Protein AF-A0AAT9HPC4-F1 (afdb_monomer)

Mean predicted aligned error: 16.25 Å

Foldseek 3Di:
DPDDDDDDPDDPDPCVPPDFDPPVVLLVQFPDKDALVRLQVLVVVLVPNDDLQLSFFGMKGEHQQKIKTWGAGSDPPPPCLQVDLHDPSRVVVLVSRNVRNVSVVPPDDPDPPASLDWDWDDWPDWDFGRPRRAIKMKMKGWPDDDPQKTWTKIWIAHPSRHTGTITHGTMIGGPVVVVVPPDVVVVVVVDDDDAFDDDPDPPPPDPLDQFEEEEQDDPPCPLVVVCVVSVVSVYQYAYEYEDDDWDADPVRNYIYHHQLDLVSVLVNLCVVCVVVDAAGQEYEQPLQANDDAVVVQDDPVSLVVCVSSLANSVVSVLVNCVPRHFQHAYEYEHEQCDDNDPPRRHRVSNVNVVVVLVCSCPPNPVSRHDYYYYHYNPPPDDDDDDPDPDDDDDDD

Solvent-accessible surface area (backbone atoms only — not comparable to full-atom values): 22501 Å² total; per-residue (Å²): 98,94,80,86,86,85,88,76,92,70,78,91,65,89,59,81,79,59,68,66,59,59,63,67,60,54,53,71,63,30,77,44,76,36,47,26,72,60,45,51,53,55,38,36,76,43,63,49,77,70,52,73,81,54,52,16,46,55,34,38,31,28,22,96,51,27,21,42,26,39,37,38,68,62,56,90,66,58,94,67,33,73,74,31,54,58,32,66,48,60,55,48,33,45,56,54,35,59,56,49,38,58,71,71,61,70,82,78,68,79,81,72,92,66,75,77,42,59,43,84,75,48,65,70,45,79,50,66,53,80,53,20,63,63,52,29,33,30,42,17,40,55,76,43,79,56,97,61,33,39,31,29,36,34,42,33,21,37,77,87,25,48,64,39,30,36,38,35,57,33,29,27,33,26,55,68,60,60,64,72,48,75,40,70,72,56,55,55,50,54,61,80,77,94,76,74,74,94,69,81,82,78,82,63,77,78,69,90,68,65,53,30,37,38,30,35,26,32,88,85,44,65,42,57,54,52,37,52,58,35,42,76,60,72,16,57,48,34,38,35,32,75,39,95,50,72,46,74,44,97,85,63,44,39,33,28,28,36,68,52,38,53,68,46,49,54,49,49,54,50,57,69,36,69,85,70,49,76,62,40,52,31,36,36,40,28,44,32,58,62,60,72,60,58,89,81,52,88,45,77,64,55,53,57,73,42,37,31,53,21,33,47,27,56,55,42,47,61,71,46,34,70,84,62,28,65,73,15,25,46,29,43,38,34,47,16,41,61,58,70,54,98,85,49,71,59,30,66,67,35,39,51,40,56,59,51,48,53,46,36,46,71,72,74,34,63,72,28,52,53,47,83,44,70,39,71,73,76,74,85,61,99,64,80,84,72,82,76,72,83,75,81,86,76,83,132

Secondary structure (DSSP, 8-state):
-----------S-TTTTPPPP-HHHHHHH-SEEEEHHHHHHHHHHTT----GGG--EEEEEEETTEEEEEE--SS---TTGGGSSB-HHHHHHHHHHHHGGGGGTTTT----SS---EEEEE-SEEEE---BT--EEEEEEEEEEETTEEEEEEEEEETTS-EEEEEEEEEEEEHHHHHH---HHHHHHH-------------PPPPS----EEEE--SSSHHHHHHHHHHHTT--EEEEEE-SS-EE-TTSSEEEE-TT-HHHHHHHHHHHHTT-PPPPSEEEE-GGGGPPPGGG--SHHHHHHHHIIIIIHHHHHHHHHHHHSTT-EEEEEEES-S--STT----GGGHHHHHHHHHIIIII-GGGEEEEEEE-TTTTS-------PPPP----

Organism: NCBI:txid3074435

Nearest PDB structures (foldseek):
  3kg6-assembly3_A  TM=8.470E-01  e=3.868E-10  Lyngbya majuscula
  3kg6-assembly4_B  TM=8.441E-01  e=8.951E-10  Lyngbya majuscula
  8qk4-assembly1_A  TM=8.472E-01  e=1.837E-09  Bacillus subtilis subsp. subtilis str. 168
  5tz7-assembly1_B  TM=8.097E-01  e=6.248E-10  Moorena producens 3L
  3kg9-assembly2_A  TM=8.141E-01  e=1.535E-09  Lyngbya majuscula

Radius of gyration: 29.98 Å; Cα contacts (8 Å, |Δi|>4): 679; chains: 1; bounding box: 63×54×85 Å

InterPro domains:
  IPR036291 NAD(P)-binding domain superfamily [SSF51735] (186-385)
  IPR042104 Polyketide synthase, dehydratase domain superfamily [G3DSA:3.10.129.110] (1-180)
  IPR049551 Polyketide synthase, dehydratase domain, C-terminal [PF14765] (22-176)
  IPR049900 Polyketide synthase, dehydratase domain [PS52019] (1-181)
  IPR055123 Polyketide synthase extender module SpnB-like, Rossmann fold domain [PF22953] (259-381)

Structure (mmCIF, N/CA/C/O backbone):
data_AF-A0AAT9HPC4-F1
#
_entry.id   AF-A0AAT9HPC4-F1
#
loop_
_atom_site.group_PDB
_atom_site.id
_atom_site.type_symbol
_atom_site.label_atom_id
_atom_site.label_alt_id
_atom_site.label_comp_id
_atom_site.label_asym_id
_atom_site.label_entity_id
_atom_site.label_seq_id
_atom_site.pdbx_PDB_ins_code
_atom_site.Cartn_x
_atom_site.Cartn_y
_atom_site.Cartn_z
_atom_site.occupancy
_atom_site.B_iso_or_equiv
_atom_site.auth_seq_id
_atom_site.auth_comp_id
_atom_site.auth_asym_id
_atom_site.auth_atom_id
_atom_site.pdbx_PDB_model_num
ATOM 1 N N . MET A 1 1 ? -0.088 -6.046 12.057 1.00 48.03 1 MET A N 1
ATOM 2 C CA . MET A 1 1 ? -1.234 -5.264 11.541 1.00 48.03 1 MET A CA 1
ATOM 3 C C . MET A 1 1 ? -1.942 -4.635 12.740 1.00 48.03 1 MET A C 1
ATOM 5 O O . MET A 1 1 ? -2.018 -5.292 13.766 1.00 48.03 1 MET A O 1
ATOM 9 N N . HIS A 1 2 ? -2.330 -3.353 12.668 1.00 63.38 2 HIS A N 1
ATOM 10 C CA . HIS A 1 2 ? -2.862 -2.600 13.824 1.00 63.38 2 HIS A CA 1
ATOM 11 C C . HIS A 1 2 ? -4.397 -2.661 13.954 1.00 63.38 2 HIS A C 1
ATOM 13 O O . HIS A 1 2 ? -4.913 -2.443 15.042 1.00 63.38 2 HIS A O 1
ATOM 19 N N . ALA A 1 3 ? -5.119 -2.963 12.866 1.00 73.12 3 ALA A N 1
ATOM 20 C CA . ALA A 1 3 ? -6.564 -3.210 12.835 1.00 73.12 3 ALA A CA 1
ATOM 21 C C . ALA A 1 3 ? -6.956 -3.924 11.521 1.00 73.12 3 ALA A C 1
ATOM 23 O O . ALA A 1 3 ? -6.289 -3.740 10.499 1.00 73.12 3 ALA A O 1
ATOM 24 N N . ARG A 1 4 ? -8.052 -4.699 11.525 1.00 82.38 4 ARG A N 1
ATOM 25 C CA . ARG A 1 4 ? -8.676 -5.315 10.334 1.00 82.38 4 ARG A CA 1
ATOM 26 C C . ARG A 1 4 ? -10.192 -5.155 10.401 1.00 82.38 4 ARG A C 1
ATOM 28 O O . ARG A 1 4 ? -10.778 -5.274 11.469 1.00 82.38 4 ARG A O 1
ATOM 35 N N . GLY A 1 5 ? -10.824 -4.952 9.250 1.00 85.06 5 GLY A N 1
ATOM 36 C CA . GLY A 1 5 ? -12.277 -4.891 9.123 1.00 85.06 5 GLY A CA 1
ATOM 37 C C . GLY A 1 5 ? -12.714 -4.909 7.661 1.00 85.06 5 GLY A C 1
ATOM 38 O O . GLY A 1 5 ? -11.883 -5.009 6.758 1.00 85.06 5 GLY A O 1
ATOM 39 N N . ALA A 1 6 ? -14.020 -4.811 7.432 1.00 85.38 6 ALA A N 1
ATOM 40 C CA . ALA A 1 6 ? -14.598 -4.600 6.112 1.00 85.38 6 ALA A CA 1
ATOM 41 C C . ALA A 1 6 ? -15.278 -3.230 6.087 1.00 85.38 6 ALA A C 1
ATOM 43 O O . ALA A 1 6 ? -16.057 -2.914 6.981 1.00 85.38 6 ALA A O 1
ATOM 44 N N . ALA A 1 7 ? -15.003 -2.432 5.057 1.00 84.75 7 ALA A N 1
ATOM 45 C CA . ALA A 1 7 ? -15.697 -1.173 4.824 1.00 84.75 7 ALA A CA 1
ATOM 46 C C . ALA A 1 7 ? -16.702 -1.353 3.684 1.00 84.75 7 ALA A C 1
ATOM 48 O O . ALA A 1 7 ? -16.373 -1.911 2.635 1.00 84.75 7 ALA A O 1
ATOM 49 N N . ARG A 1 8 ? -17.932 -0.875 3.880 1.00 80.44 8 ARG A N 1
ATOM 50 C CA . ARG A 1 8 ? -18.963 -0.822 2.839 1.00 80.44 8 ARG A CA 1
ATOM 51 C C . ARG A 1 8 ? -19.380 0.629 2.661 1.00 80.44 8 ARG A C 1
ATOM 53 O O . ARG A 1 8 ? -19.797 1.265 3.621 1.00 80.44 8 ARG A O 1
ATOM 60 N N . ALA A 1 9 ? -19.297 1.144 1.438 1.00 71.81 9 ALA A N 1
ATOM 61 C CA . ALA A 1 9 ? -19.898 2.430 1.107 1.00 71.81 9 ALA A CA 1
ATOM 62 C C . ALA A 1 9 ? -21.425 2.246 1.050 1.00 71.81 9 ALA A C 1
ATOM 64 O O . ALA A 1 9 ? -21.977 1.880 0.013 1.00 71.81 9 ALA A O 1
ATOM 65 N N . ALA A 1 10 ? -22.103 2.396 2.188 1.00 58.69 10 ALA A N 1
ATOM 66 C CA . ALA A 1 10 ? -23.554 2.286 2.255 1.00 58.69 10 ALA A CA 1
ATOM 67 C C . ALA A 1 10 ? -24.230 3.480 1.554 1.00 58.69 10 ALA A C 1
ATOM 69 O O . ALA A 1 10 ? -23.756 4.616 1.612 1.00 58.69 10 ALA A O 1
ATOM 70 N N . GLN A 1 11 ? -25.372 3.236 0.905 1.00 53.62 11 GLN A N 1
ATOM 71 C CA . GLN A 1 11 ? -26.274 4.311 0.491 1.00 53.62 11 GLN A CA 1
ATOM 72 C C . GLN A 1 11 ? -26.881 4.957 1.746 1.00 53.62 11 GLN A C 1
ATOM 74 O O . GLN A 1 11 ? -27.360 4.246 2.633 1.00 53.62 11 GLN A O 1
ATOM 79 N N . ARG A 1 12 ? -26.854 6.298 1.816 1.00 52.50 12 ARG A N 1
ATOM 80 C CA . ARG A 1 12 ? -27.423 7.104 2.914 1.00 52.50 12 ARG A CA 1
ATOM 81 C C . ARG A 1 12 ? -28.813 6.579 3.306 1.00 52.50 12 ARG A C 1
ATOM 83 O O . ARG A 1 12 ? -29.709 6.584 2.463 1.00 52.50 12 ARG A O 1
ATOM 90 N N . GLY A 1 13 ? -29.008 6.164 4.565 1.00 53.62 13 GLY A N 1
ATOM 91 C CA . GLY A 1 13 ? -30.354 5.886 5.087 1.00 53.62 13 GLY A CA 1
ATOM 92 C C . GLY A 1 13 ? -30.551 4.750 6.100 1.00 53.62 13 GLY A C 1
ATOM 93 O O . GLY A 1 13 ? -31.696 4.560 6.506 1.00 53.62 13 GLY A O 1
ATOM 94 N N . HIS A 1 14 ? -29.520 4.016 6.542 1.00 54.31 14 HIS A N 1
ATOM 95 C CA . HIS A 1 14 ? -29.702 2.921 7.522 1.00 54.31 14 HIS A CA 1
ATOM 96 C C . HIS A 1 14 ? -30.036 3.400 8.954 1.00 54.31 14 HIS A C 1
ATOM 98 O O . HIS A 1 14 ? -30.609 2.651 9.741 1.00 54.31 14 HIS A O 1
ATOM 104 N N . HIS A 1 15 ? -29.802 4.677 9.267 1.00 58.12 15 HIS A N 1
ATOM 105 C CA . HIS A 1 15 ? -30.063 5.308 10.571 1.00 58.12 15 HIS A CA 1
ATOM 106 C C . HIS A 1 15 ? -31.438 6.005 10.676 1.00 58.12 15 HIS A C 1
ATOM 108 O O . HIS A 1 15 ? -31.742 6.597 11.709 1.00 58.12 15 HIS A O 1
ATOM 114 N N . ARG A 1 16 ? -32.318 5.914 9.659 1.00 55.75 16 ARG A N 1
ATOM 115 C CA . ARG A 1 16 ? -33.665 6.545 9.657 1.00 55.75 16 ARG A CA 1
ATOM 116 C C . ARG A 1 16 ? -34.624 6.067 10.766 1.00 55.75 16 ARG A C 1
ATOM 118 O O . ARG A 1 16 ? -35.730 6.590 10.860 1.00 55.75 16 ARG A O 1
ATOM 125 N N . GLY A 1 17 ? -34.221 5.091 11.579 1.00 62.31 17 GLY A N 1
ATOM 126 C CA . GLY A 1 17 ? -34.976 4.595 12.734 1.00 62.31 17 GLY A CA 1
ATOM 127 C C . GLY A 1 17 ? -34.340 4.882 14.097 1.00 62.31 17 GLY A C 1
ATOM 128 O O . GLY A 1 17 ? -34.880 4.413 15.096 1.00 62.31 17 GLY A O 1
ATOM 129 N N . LEU A 1 18 ? -33.208 5.597 14.168 1.00 73.19 18 LEU A N 1
ATOM 130 C CA . LEU A 1 18 ? -32.626 5.979 15.458 1.00 73.19 18 LEU A CA 1
ATOM 131 C C . LEU A 1 18 ? -33.463 7.100 16.097 1.00 73.19 18 LEU A C 1
ATOM 133 O O . LEU A 1 18 ? -33.817 8.059 15.403 1.00 73.19 18 LEU A O 1
ATOM 137 N N . PRO A 1 19 ? -33.809 6.991 17.393 1.00 79.06 19 PRO A N 1
ATOM 138 C CA . PRO A 1 19 ? -34.553 8.035 18.080 1.00 79.06 19 PRO A CA 1
ATOM 139 C C . PRO A 1 19 ? -33.711 9.310 18.191 1.00 79.06 19 PRO A C 1
ATOM 141 O O . PRO A 1 19 ? -32.484 9.263 18.243 1.00 79.06 19 PRO A O 1
ATOM 144 N N . GLN A 1 20 ? -34.383 10.459 18.240 1.00 87.75 20 GLN A N 1
ATOM 145 C CA . GLN A 1 20 ? -33.736 11.712 18.615 1.00 87.75 20 GLN A CA 1
ATOM 146 C C . GLN A 1 20 ? -33.278 11.623 20.076 1.00 87.75 20 GLN A C 1
ATOM 148 O O . GLN A 1 20 ? -33.990 11.071 20.918 1.00 87.75 20 GLN A O 1
ATOM 153 N N . LEU A 1 21 ? -32.104 12.176 20.375 1.00 89.50 21 LEU A N 1
ATOM 154 C CA . LEU A 1 21 ? -31.571 12.171 21.731 1.00 89.50 21 LEU A CA 1
ATOM 155 C C . LEU A 1 21 ? -32.391 13.090 22.649 1.00 89.50 21 LEU A C 1
ATOM 157 O O . LEU A 1 21 ? -32.438 14.302 22.438 1.00 89.50 21 LEU A O 1
ATOM 161 N N . ASP A 1 22 ? -32.973 12.527 23.708 1.00 91.06 22 ASP A N 1
ATOM 162 C CA . ASP A 1 22 ? -33.532 13.289 24.830 1.00 91.06 22 ASP A CA 1
ATOM 163 C C . ASP A 1 22 ? -32.443 13.510 25.890 1.00 91.06 22 ASP A C 1
ATOM 165 O O . ASP A 1 22 ? -32.302 12.755 26.857 1.00 91.06 22 ASP A O 1
ATOM 169 N N . VAL A 1 23 ? -31.642 14.556 25.670 1.00 90.00 23 VAL A N 1
ATOM 170 C CA . VAL A 1 23 ? -30.535 14.952 26.555 1.00 90.00 23 VAL A CA 1
ATOM 171 C C . VAL A 1 23 ? -31.019 15.139 27.994 1.00 90.00 23 VAL A C 1
ATOM 173 O O . VAL A 1 23 ? -30.356 14.702 28.934 1.00 90.00 23 VAL A O 1
ATOM 176 N N . ASP A 1 24 ? -32.184 15.756 28.188 1.00 91.12 24 ASP A N 1
ATOM 177 C CA . ASP A 1 24 ? -32.688 16.066 29.523 1.00 91.12 24 ASP A CA 1
ATOM 178 C C . ASP A 1 24 ? -33.128 14.807 30.274 1.00 91.12 24 ASP A C 1
ATOM 180 O O . ASP A 1 24 ? -32.956 14.727 31.492 1.00 91.12 24 ASP A O 1
ATOM 184 N N . SER A 1 25 ? -33.666 13.806 29.571 1.00 88.88 25 SER A N 1
ATOM 185 C CA . SER A 1 25 ? -33.982 12.508 30.169 1.00 88.88 25 SER A CA 1
ATOM 186 C C . SER A 1 25 ? -32.736 11.803 30.692 1.00 88.88 25 SER A C 1
ATOM 188 O O . SER A 1 25 ? -32.716 11.406 31.858 1.00 88.88 25 SER A O 1
ATOM 190 N N . VAL A 1 26 ? -31.678 11.711 29.882 1.00 87.50 26 VAL A N 1
ATOM 191 C CA . VAL A 1 26 ? -30.432 11.044 30.301 1.00 87.50 26 VAL A CA 1
ATOM 192 C C . VAL A 1 26 ? -29.751 11.820 31.433 1.00 87.50 26 VAL A C 1
ATOM 194 O O . VAL A 1 26 ? -29.312 11.233 32.421 1.00 87.50 26 VAL A O 1
ATOM 197 N N . ARG A 1 27 ? -29.753 13.160 31.375 1.00 92.75 27 ARG A N 1
ATOM 198 C CA . ARG A 1 27 ? -29.250 14.009 32.468 1.00 92.75 27 ARG A CA 1
ATOM 199 C C . ARG A 1 27 ? -29.974 13.758 33.790 1.00 92.75 27 ARG A C 1
ATOM 201 O O . ARG A 1 27 ? -29.314 13.655 34.820 1.00 92.75 27 ARG A O 1
ATOM 208 N N . ARG A 1 28 ? -31.306 13.623 33.779 1.00 90.62 28 ARG A N 1
ATOM 209 C CA . ARG A 1 28 ? -32.094 13.311 34.989 1.00 90.62 28 ARG A CA 1
ATOM 210 C C . ARG A 1 28 ? -31.793 11.923 35.561 1.00 90.62 28 ARG A C 1
ATOM 212 O O . ARG A 1 28 ? -31.912 11.752 36.769 1.00 90.62 28 ARG A O 1
ATOM 219 N N . GLY A 1 29 ? -31.437 10.956 34.713 1.00 86.44 29 GLY A N 1
ATOM 220 C CA . GLY A 1 29 ? -31.044 9.603 35.126 1.00 86.44 29 GLY A CA 1
ATOM 221 C C . GLY A 1 29 ? -29.596 9.489 35.617 1.00 86.44 29 GLY A C 1
ATOM 222 O O . GLY A 1 29 ? -29.240 8.507 36.266 1.00 86.44 29 GLY A O 1
ATOM 223 N N . SER A 1 30 ? -28.758 10.491 35.336 1.00 92.06 30 SER A N 1
ATOM 224 C CA . SER A 1 30 ? -27.347 10.470 35.714 1.00 92.06 30 SER A CA 1
ATOM 225 C C . SER A 1 30 ? -27.136 10.637 37.220 1.00 92.06 30 SER A C 1
ATOM 227 O O . SER A 1 30 ? -27.804 11.415 37.896 1.00 92.06 30 SER A O 1
ATOM 229 N N . THR A 1 31 ? -26.175 9.889 37.751 1.00 93.56 31 THR A N 1
ATOM 230 C CA . THR A 1 31 ? -25.770 9.933 39.162 1.00 93.56 31 THR A CA 1
ATOM 231 C C . THR A 1 31 ? -24.660 10.954 39.395 1.00 93.56 31 THR A C 1
ATOM 233 O O . THR A 1 31 ? -24.565 11.544 40.469 1.00 93.56 31 THR A O 1
ATOM 236 N N . ARG A 1 32 ? -23.811 11.175 38.389 1.00 94.25 32 ARG A N 1
ATOM 237 C CA . ARG A 1 32 ? -22.651 12.059 38.479 1.00 94.25 32 ARG A CA 1
ATOM 238 C C . ARG A 1 32 ? -22.546 12.915 37.225 1.00 94.25 32 ARG A C 1
ATOM 240 O O . ARG A 1 32 ? -22.741 12.423 36.122 1.00 94.25 32 ARG A O 1
ATOM 247 N N . HIS A 1 33 ? -22.199 14.184 37.401 1.00 96.69 33 HIS A N 1
ATOM 248 C CA . HIS A 1 33 ? -21.890 15.106 36.313 1.00 96.69 33 HIS A CA 1
ATOM 249 C C . HIS A 1 33 ? -20.469 15.640 36.499 1.00 96.69 33 HIS A C 1
ATOM 251 O O . HIS A 1 33 ? -20.117 16.061 37.603 1.00 96.69 33 HIS A O 1
ATOM 257 N N . LEU A 1 34 ? -19.662 15.606 35.440 1.00 97.12 34 LEU A N 1
ATOM 258 C CA . LEU A 1 34 ? -18.279 16.075 35.432 1.00 97.12 34 LEU A CA 1
ATOM 259 C C . LEU A 1 34 ? -18.047 17.023 34.257 1.00 97.12 34 LEU A C 1
ATOM 261 O O . LEU A 1 34 ? -18.480 16.763 33.136 1.00 97.12 34 LEU A O 1
ATOM 265 N N . THR A 1 35 ? -17.295 18.092 34.509 1.00 97.81 35 THR A N 1
ATOM 266 C CA . THR A 1 35 ? -16.687 18.893 33.438 1.00 97.81 35 THR A CA 1
ATOM 267 C C . THR A 1 35 ? -15.555 18.103 32.780 1.00 97.81 35 THR A C 1
ATOM 269 O O . THR A 1 35 ? -14.977 17.220 33.414 1.00 97.81 35 THR A O 1
ATOM 272 N N . GLY A 1 36 ? -15.160 18.458 31.557 1.00 95.56 36 GLY A N 1
ATOM 273 C CA . GLY A 1 36 ? -14.048 17.819 30.846 1.00 95.56 36 GLY A CA 1
ATOM 274 C C . GLY A 1 36 ? -12.771 17.732 31.683 1.00 95.56 36 GLY A C 1
ATOM 275 O O . GLY A 1 36 ? -12.214 16.651 31.852 1.00 95.56 36 GLY A O 1
ATOM 276 N N . ALA A 1 37 ? -12.363 18.839 32.314 1.00 95.31 37 ALA A N 1
ATOM 277 C CA . ALA A 1 37 ? -11.181 18.873 33.181 1.00 95.31 37 ALA A CA 1
ATOM 278 C C . ALA A 1 37 ? -11.255 17.850 34.331 1.00 95.31 37 ALA A C 1
ATOM 280 O O . ALA A 1 37 ? -10.325 17.070 34.524 1.00 95.31 37 ALA A O 1
ATOM 281 N N . THR A 1 38 ? -12.380 17.804 35.052 1.00 96.62 38 THR A N 1
ATOM 282 C CA . THR A 1 38 ? -12.564 16.858 36.170 1.00 96.62 38 THR A CA 1
ATOM 283 C C . THR A 1 38 ? -12.747 15.413 35.700 1.00 96.62 38 THR A C 1
ATOM 285 O O . THR A 1 38 ? -12.329 14.484 36.389 1.00 96.62 38 THR A O 1
ATOM 288 N N . CYS A 1 39 ? -13.321 15.204 34.512 1.00 96.12 39 CYS A N 1
ATOM 289 C CA . CYS A 1 39 ? -13.419 13.894 33.878 1.00 96.12 39 CYS A CA 1
ATOM 290 C C . CYS A 1 39 ? -12.029 13.344 33.536 1.00 96.12 39 CYS A C 1
ATOM 292 O O . CYS A 1 39 ? -11.714 12.214 33.900 1.00 96.12 39 CYS A O 1
ATOM 294 N N . TYR A 1 40 ? -11.180 14.139 32.879 1.00 94.38 40 TYR A N 1
ATOM 295 C CA . TYR A 1 40 ? -9.830 13.712 32.501 1.00 94.38 40 TYR A CA 1
ATOM 296 C C . TYR A 1 40 ? -8.899 13.543 33.701 1.00 94.38 40 TYR A C 1
ATOM 298 O O . TYR A 1 40 ? -8.075 12.633 33.689 1.00 94.38 40 TYR A O 1
ATOM 306 N N . GLU A 1 41 ? -9.058 14.341 34.759 1.00 93.75 41 GLU A N 1
ATOM 307 C CA . GLU A 1 41 ? -8.366 14.114 36.032 1.00 93.75 41 GLU A CA 1
ATOM 308 C C . GLU A 1 41 ? -8.761 12.761 36.651 1.00 93.75 41 GLU A C 1
ATOM 310 O O . GLU A 1 41 ? -7.896 11.972 37.034 1.00 93.75 41 GLU A O 1
ATOM 315 N N . ALA A 1 42 ? -10.059 12.445 36.678 1.00 91.00 42 ALA A N 1
ATOM 316 C CA . ALA A 1 42 ? -10.551 11.174 37.205 1.00 91.00 42 ALA A CA 1
ATOM 317 C C . ALA A 1 42 ? -10.126 9.968 36.343 1.00 91.00 42 ALA A C 1
ATOM 319 O O . ALA A 1 42 ? -9.757 8.926 36.879 1.00 91.00 42 ALA A O 1
ATOM 320 N N . LEU A 1 43 ? -10.120 10.111 35.014 1.00 89.06 43 LEU A N 1
ATOM 321 C CA . LEU A 1 43 ? -9.610 9.094 34.087 1.00 89.06 43 LEU A CA 1
ATOM 322 C C . LEU A 1 43 ? -8.093 8.892 34.237 1.00 89.06 43 LEU A C 1
ATOM 324 O O . LEU A 1 43 ? -7.627 7.753 34.221 1.00 89.06 43 LEU A O 1
ATOM 328 N N . ALA A 1 44 ? -7.322 9.960 34.454 1.00 86.81 44 ALA A N 1
ATOM 329 C CA . ALA A 1 44 ? -5.885 9.868 34.707 1.00 86.81 44 ALA A CA 1
ATOM 330 C C . ALA A 1 44 ? -5.571 9.125 36.016 1.00 86.81 44 ALA A C 1
ATOM 332 O O . ALA A 1 44 ? -4.592 8.384 36.070 1.00 86.81 44 ALA A O 1
ATOM 333 N N . ALA A 1 45 ? -6.418 9.258 37.044 1.00 85.44 45 ALA A N 1
ATOM 334 C CA . ALA A 1 45 ? -6.301 8.480 38.280 1.00 85.44 45 ALA A CA 1
ATOM 335 C C . ALA A 1 45 ? -6.525 6.967 38.070 1.00 85.44 45 ALA A C 1
ATOM 337 O O . ALA A 1 45 ? -6.041 6.164 38.864 1.00 85.44 45 ALA A O 1
ATOM 338 N N . LEU A 1 46 ? -7.207 6.580 36.985 1.00 80.19 46 LEU A N 1
ATOM 339 C CA . LEU A 1 46 ? -7.356 5.194 36.522 1.00 80.19 46 LEU A CA 1
ATOM 340 C C . LEU A 1 46 ? -6.272 4.773 35.506 1.00 80.19 46 LEU A C 1
ATOM 342 O O . LEU A 1 46 ? -6.393 3.722 34.885 1.00 80.19 46 LEU A O 1
ATOM 346 N N . GLY A 1 47 ? -5.238 5.594 35.292 1.00 82.88 47 GLY A N 1
ATOM 347 C CA . GLY A 1 47 ? -4.134 5.315 34.365 1.00 82.88 47 GLY A CA 1
ATOM 348 C C . GLY A 1 47 ? -4.352 5.784 32.920 1.00 82.88 47 GLY A C 1
ATOM 349 O O . GLY A 1 47 ? -3.454 5.636 32.089 1.00 82.88 47 GLY A O 1
ATOM 350 N N . TYR A 1 48 ? -5.497 6.394 32.594 1.00 82.88 48 TYR A N 1
ATOM 351 C CA . TYR A 1 48 ? -5.750 6.935 31.255 1.00 82.88 48 TYR A CA 1
ATOM 352 C C . TYR A 1 48 ? -5.183 8.355 31.104 1.00 82.88 48 TYR A C 1
ATOM 354 O O . TYR A 1 48 ? -5.864 9.360 31.319 1.00 82.88 48 TYR A O 1
ATOM 362 N N . HIS A 1 49 ? -3.916 8.449 30.706 1.00 85.69 49 HIS A N 1
ATOM 363 C CA . HIS A 1 49 ? -3.220 9.723 30.507 1.00 85.69 49 HIS A CA 1
ATOM 364 C C . HIS A 1 49 ? -3.438 10.297 29.095 1.00 85.69 49 HIS A C 1
ATOM 366 O O . HIS A 1 49 ? -2.550 10.250 28.244 1.00 85.69 49 HIS A O 1
ATOM 372 N N . TYR A 1 50 ? -4.620 10.864 28.839 1.00 84.06 50 TYR A N 1
ATOM 373 C CA . TYR A 1 50 ? -4.908 11.546 27.571 1.00 84.06 50 TYR A CA 1
ATOM 374 C C . TYR A 1 50 ? -4.198 12.904 27.487 1.00 84.06 50 TYR A C 1
ATOM 376 O O . TYR A 1 50 ? -4.379 13.769 28.346 1.00 84.06 50 TYR A O 1
ATOM 384 N N . GLY A 1 51 ? -3.409 13.112 26.428 1.00 85.94 51 GLY A N 1
ATOM 385 C CA . GLY A 1 51 ? -2.797 14.412 26.134 1.00 85.94 51 GLY A CA 1
ATOM 386 C C . GLY A 1 51 ? -3.821 15.447 25.636 1.00 85.94 51 GLY A C 1
ATOM 387 O O . GLY A 1 51 ? -4.897 15.055 25.188 1.00 85.94 51 GLY A O 1
ATOM 388 N N . PRO A 1 52 ? -3.494 16.756 25.625 1.00 85.25 52 PRO A N 1
ATOM 389 C CA . PRO A 1 52 ? -4.452 17.828 25.310 1.00 85.25 52 PRO A CA 1
ATOM 390 C C . PRO A 1 52 ? -5.186 17.669 23.969 1.00 85.25 52 PRO A C 1
ATOM 392 O O . PRO A 1 52 ? -6.355 18.016 23.854 1.00 85.25 52 PRO A O 1
ATOM 395 N N . ALA A 1 53 ? -4.525 17.091 22.961 1.00 84.94 53 ALA A N 1
ATOM 396 C CA . ALA A 1 53 ? -5.118 16.837 21.647 1.00 84.94 53 ALA A CA 1
ATOM 397 C C . ALA A 1 53 ? -6.206 15.744 21.646 1.00 84.94 53 ALA A C 1
ATOM 399 O O . ALA A 1 53 ? -6.954 15.652 20.681 1.00 84.94 53 ALA A O 1
ATOM 400 N N . PHE A 1 54 ? -6.297 14.930 22.702 1.00 86.50 54 PHE A N 1
ATOM 401 C CA . PHE A 1 54 ? -7.257 13.829 22.859 1.00 86.50 54 PHE A CA 1
ATOM 402 C C . PHE A 1 54 ? -8.304 14.110 23.946 1.00 86.50 54 PHE A C 1
ATOM 404 O O . PHE A 1 54 ? -9.080 13.223 24.297 1.00 86.50 54 PHE A O 1
ATOM 411 N N . GLN A 1 55 ? -8.338 15.339 24.473 1.00 92.31 55 GLN A N 1
ATOM 412 C CA . GLN A 1 55 ? -9.267 15.749 25.522 1.00 92.31 55 GLN A CA 1
ATOM 413 C C . GLN A 1 55 ? -10.531 16.412 24.945 1.00 92.31 55 GLN A C 1
ATOM 415 O O . GLN A 1 55 ? -10.772 17.597 25.156 1.00 92.31 55 GLN A O 1
ATOM 420 N N . GLY A 1 56 ? -11.309 15.662 24.157 1.00 93.69 56 GLY A N 1
ATOM 421 C CA . GLY A 1 56 ? -12.489 16.177 23.449 1.00 93.69 56 GLY A CA 1
ATOM 422 C C . GLY A 1 56 ? -13.795 16.229 24.257 1.00 93.69 56 GLY A C 1
ATOM 423 O O . GLY A 1 56 ? -14.748 16.864 23.808 1.00 93.69 56 GLY A O 1
ATOM 424 N N . ILE A 1 57 ? -13.879 15.584 25.426 1.00 97.12 57 ILE A N 1
ATOM 425 C CA . ILE A 1 57 ? -15.068 15.629 26.297 1.00 97.12 57 ILE A CA 1
ATOM 426 C C . ILE A 1 57 ? -15.155 17.007 26.968 1.00 97.12 57 ILE A C 1
ATOM 428 O O . ILE A 1 57 ? -14.296 17.375 27.766 1.00 97.12 57 ILE A O 1
ATOM 432 N N . GLU A 1 58 ? -16.219 17.753 26.668 1.00 96.38 58 GLU A N 1
ATOM 433 C CA . GLU A 1 58 ? -16.535 19.049 27.282 1.00 96.38 58 GLU A CA 1
ATOM 434 C C . GLU A 1 58 ? -17.247 18.859 28.630 1.00 96.38 58 GLU A C 1
ATOM 436 O O . GLU A 1 58 ? -16.872 19.473 29.629 1.00 96.38 58 GLU A O 1
ATOM 441 N N . GLU A 1 59 ? -18.242 17.971 28.666 1.00 97.44 59 GLU A N 1
ATOM 442 C CA . GLU A 1 59 ? -19.025 17.597 29.849 1.00 97.44 59 GLU A CA 1
ATOM 443 C C . GLU A 1 59 ? -19.496 16.144 29.715 1.00 97.44 59 GLU A C 1
ATOM 445 O O . GLU A 1 59 ? -19.760 15.676 28.603 1.00 97.44 59 GLU A O 1
ATOM 450 N N . VAL A 1 60 ? -19.636 15.437 30.839 1.00 98.12 60 VAL A N 1
ATOM 451 C CA . VAL A 1 60 ? -20.162 14.067 30.871 1.00 98.12 60 VAL A CA 1
ATOM 452 C C . VAL A 1 60 ? -21.108 13.837 32.050 1.00 98.12 60 VAL A C 1
ATOM 454 O O . VAL A 1 60 ? -20.819 14.186 33.196 1.00 98.12 60 VAL A O 1
ATOM 457 N N . TRP A 1 61 ? -22.247 13.215 31.757 1.00 98.06 61 TRP A N 1
ATOM 458 C CA . TRP A 1 61 ? -23.258 12.750 32.701 1.00 98.06 61 TRP A CA 1
ATOM 459 C C . TRP A 1 61 ? -23.190 11.229 32.774 1.00 98.06 61 TRP A C 1
ATOM 461 O O . TRP A 1 61 ? -23.352 10.555 31.763 1.00 98.06 61 TRP A O 1
ATOM 471 N N . ILE A 1 62 ? -22.942 10.689 33.961 1.00 96.69 62 ILE A N 1
ATOM 472 C CA . ILE A 1 62 ? -22.640 9.277 34.187 1.00 96.69 62 ILE A CA 1
ATOM 473 C C . ILE A 1 62 ? -23.743 8.673 35.055 1.00 96.69 62 ILE A C 1
ATOM 475 O O . ILE A 1 62 ? -24.013 9.163 36.155 1.00 96.69 62 ILE A O 1
ATOM 479 N N . GLY A 1 63 ? -24.379 7.612 34.566 1.00 92.94 63 GLY A N 1
ATOM 480 C CA . GLY A 1 63 ? -25.381 6.818 35.274 1.00 92.94 63 GLY A CA 1
ATOM 481 C C . GLY A 1 63 ? -24.973 5.342 35.389 1.00 92.94 63 GLY A C 1
ATOM 482 O O . GLY A 1 63 ? -23.933 4.934 34.864 1.00 92.94 63 GLY A O 1
ATOM 483 N N . PRO A 1 64 ? -25.765 4.512 36.089 1.00 88.50 64 PRO A N 1
ATOM 484 C CA . PRO A 1 64 ? -25.498 3.082 36.198 1.00 88.50 64 PRO A CA 1
ATOM 485 C C . PRO A 1 64 ? -25.583 2.399 34.825 1.00 88.50 64 PRO A C 1
ATOM 487 O O . PRO A 1 64 ? -26.669 2.194 34.292 1.00 88.50 64 PRO A O 1
ATOM 490 N N . GLY A 1 65 ? -24.431 2.042 34.255 1.00 88.44 65 GLY A N 1
ATOM 491 C CA . GLY A 1 65 ? -24.354 1.356 32.963 1.00 88.44 65 GLY A CA 1
ATOM 492 C C . GLY A 1 65 ? -24.591 2.245 31.737 1.00 88.44 65 GLY A C 1
ATOM 493 O O . GLY A 1 65 ? -24.737 1.721 30.639 1.00 88.44 65 GLY A O 1
ATOM 494 N N . GLU A 1 66 ? -24.600 3.570 31.880 1.00 94.50 66 GLU A N 1
ATOM 495 C CA . GLU A 1 66 ? -24.666 4.487 30.739 1.00 94.50 66 GLU A CA 1
ATOM 496 C C . GLU A 1 66 ? -23.937 5.806 31.009 1.00 94.50 66 GLU A C 1
ATOM 498 O O . GLU A 1 66 ? -23.745 6.212 32.156 1.00 94.50 66 GLU A O 1
ATOM 503 N N . ALA A 1 67 ? -23.536 6.494 29.944 1.00 97.12 67 ALA A N 1
ATOM 504 C CA . ALA A 1 67 ? -22.976 7.833 30.017 1.00 97.12 67 ALA A CA 1
ATOM 505 C C . ALA A 1 67 ? -23.378 8.665 28.800 1.00 97.12 67 ALA A C 1
ATOM 507 O O . ALA A 1 67 ? -23.436 8.166 27.678 1.00 97.12 67 ALA A O 1
ATOM 508 N N . LEU A 1 68 ? -23.616 9.952 29.014 1.00 98.00 68 LEU A N 1
ATOM 509 C CA . LEU A 1 68 ? -23.826 10.933 27.960 1.00 98.00 68 LEU A CA 1
ATOM 510 C C . LEU A 1 68 ? -22.696 11.952 28.010 1.00 98.00 68 LEU A C 1
ATOM 512 O O . LEU A 1 68 ? -22.532 12.613 29.030 1.00 98.00 68 LEU A O 1
ATOM 516 N N . ALA A 1 69 ? -21.954 12.116 26.921 1.00 98.12 69 ALA A N 1
ATOM 517 C CA . ALA A 1 69 ? -20.917 13.133 26.805 1.00 98.12 69 ALA A CA 1
ATOM 518 C C . ALA A 1 69 ? -21.246 14.144 25.711 1.00 98.12 69 ALA A C 1
ATOM 520 O O . ALA A 1 69 ? -21.707 13.780 24.625 1.00 98.12 69 ALA A O 1
ATOM 521 N N . ARG A 1 70 ? -20.944 15.414 25.988 1.00 97.56 70 ARG A N 1
ATOM 522 C CA . ARG A 1 70 ? -20.821 16.451 24.966 1.00 97.56 70 ARG A CA 1
ATOM 523 C C . ARG A 1 70 ? -19.370 16.519 24.519 1.00 97.56 70 ARG A C 1
ATOM 525 O O . ARG A 1 70 ? -18.480 16.652 25.358 1.00 97.56 70 ARG A O 1
ATOM 532 N N . ILE A 1 71 ? -19.129 16.420 23.218 1.00 96.56 71 ILE A N 1
ATOM 533 C CA . ILE A 1 71 ? -17.785 16.319 22.645 1.00 96.56 71 ILE A CA 1
ATOM 534 C C . ILE A 1 71 ? -17.556 17.469 21.667 1.00 96.56 71 ILE A C 1
ATOM 536 O O . ILE A 1 71 ? -18.397 17.756 20.810 1.00 96.56 71 ILE A O 1
ATOM 540 N N . ARG A 1 72 ? -16.389 18.108 21.775 1.00 92.31 72 ARG A N 1
ATOM 541 C CA . ARG A 1 72 ? -15.923 19.163 20.870 1.00 92.31 72 ARG A CA 1
ATOM 542 C C . ARG A 1 72 ? -14.454 18.957 20.494 1.00 92.31 72 ARG A C 1
ATOM 544 O O . ARG A 1 72 ? -13.695 18.397 21.282 1.00 92.31 72 ARG A O 1
ATOM 551 N N . PRO A 1 73 ? -14.016 19.448 19.323 1.00 85.81 73 PRO A N 1
ATOM 552 C CA . PRO A 1 73 ? -12.596 19.518 19.001 1.00 85.81 73 PRO A CA 1
ATOM 553 C C . PRO A 1 73 ? -11.804 20.317 20.057 1.00 85.81 73 PRO A C 1
ATOM 555 O O . PRO A 1 73 ? -12.153 21.472 20.312 1.00 85.81 73 PRO A O 1
ATOM 558 N N . PRO A 1 74 ? -10.730 19.761 20.652 1.00 76.06 74 PRO A N 1
ATOM 559 C CA . PRO A 1 74 ? -9.948 20.443 21.693 1.00 76.06 74 PRO A CA 1
ATOM 560 C C . PRO A 1 74 ? -9.088 21.612 21.172 1.00 76.06 74 PRO A C 1
ATOM 562 O O . PRO A 1 74 ? -8.623 22.443 21.949 1.00 76.06 74 PRO A O 1
ATOM 565 N N . ALA A 1 75 ? -8.881 21.701 19.857 1.00 70.06 75 ALA A N 1
ATOM 566 C CA . ALA A 1 75 ? -8.237 22.816 19.163 1.00 70.06 75 ALA A CA 1
ATOM 567 C C . ALA A 1 75 ? -8.853 22.957 17.758 1.00 70.06 75 ALA A C 1
ATOM 569 O O . ALA A 1 75 ? -9.500 22.008 17.306 1.00 70.06 75 ALA A O 1
ATOM 570 N N . PRO A 1 76 ? -8.650 24.082 17.039 1.00 63.78 76 PRO A N 1
ATOM 571 C CA . PRO A 1 76 ? -8.973 24.159 15.619 1.00 63.78 76 PRO A CA 1
ATOM 572 C C . PRO A 1 76 ? -8.160 23.088 14.893 1.00 63.78 76 PRO A C 1
ATOM 574 O O . PRO A 1 76 ? -6.946 23.208 14.720 1.00 63.78 76 PRO A O 1
ATOM 577 N N . ILE A 1 77 ? -8.822 21.992 14.543 1.00 62.22 77 ILE A N 1
ATOM 578 C CA . ILE A 1 77 ? -8.247 20.959 13.698 1.00 62.22 77 ILE A CA 1
ATOM 579 C C . ILE A 1 77 ? -8.098 21.644 12.330 1.00 62.22 77 ILE A C 1
ATOM 581 O O . ILE A 1 77 ? -9.066 22.219 11.843 1.00 62.22 77 ILE A O 1
ATOM 585 N N . GLY A 1 78 ? -6.880 21.714 11.778 1.00 59.03 78 GLY A N 1
ATOM 586 C CA . GLY A 1 78 ? -6.588 22.506 10.569 1.00 59.03 78 GLY A CA 1
ATOM 587 C C . GLY A 1 78 ? -7.468 22.150 9.360 1.00 59.03 78 GLY A C 1
ATOM 588 O O . GLY A 1 78 ? -8.203 21.174 9.407 1.00 59.03 78 GLY A O 1
ATOM 589 N N . ASP A 1 79 ? -7.363 22.897 8.256 1.00 57.94 79 ASP A N 1
ATOM 590 C CA . ASP A 1 79 ? -8.290 22.869 7.099 1.00 57.94 79 ASP A CA 1
ATOM 591 C C . ASP A 1 79 ? -8.647 21.475 6.508 1.00 57.94 79 ASP A C 1
ATOM 593 O O . ASP A 1 79 ? -9.665 21.335 5.826 1.00 57.94 79 ASP A O 1
ATOM 597 N N . ASP A 1 80 ? -7.870 20.421 6.784 1.00 58.00 80 ASP A N 1
ATOM 598 C CA . ASP A 1 80 ? -8.176 19.027 6.414 1.00 58.00 80 ASP A CA 1
ATOM 599 C C . ASP A 1 80 ? -9.178 18.311 7.351 1.00 58.00 80 ASP A C 1
ATOM 601 O O . ASP A 1 80 ? -9.657 17.217 7.032 1.00 58.00 80 ASP A O 1
ATOM 605 N N . ALA A 1 81 ? -9.562 18.912 8.480 1.00 55.88 81 ALA A N 1
ATOM 606 C CA . ALA A 1 81 ? -10.537 18.372 9.433 1.00 55.88 81 ALA A CA 1
ATOM 607 C C . ALA A 1 81 ? -11.901 18.109 8.783 1.00 55.88 81 ALA A C 1
ATOM 609 O O . ALA A 1 81 ? -12.472 17.026 8.927 1.00 55.88 81 ALA A O 1
ATOM 610 N N . ALA A 1 82 ? -12.360 19.063 7.970 1.00 56.59 82 ALA A N 1
ATOM 611 C CA . ALA A 1 82 ? -13.624 19.004 7.242 1.00 56.59 82 ALA A CA 1
ATOM 612 C C . ALA A 1 82 ? -13.663 17.908 6.158 1.00 56.59 82 ALA A C 1
ATOM 614 O O . ALA A 1 82 ? -14.733 17.591 5.639 1.00 56.59 82 ALA A O 1
ATOM 615 N N . ARG A 1 83 ? -12.511 17.320 5.796 1.00 66.38 83 ARG A N 1
ATOM 616 C CA . ARG A 1 83 ? -12.424 16.219 4.819 1.00 66.38 83 ARG A CA 1
ATOM 617 C C . ARG A 1 83 ? -12.630 14.838 5.444 1.00 66.38 83 ARG A C 1
ATOM 619 O O . ARG A 1 83 ? -12.783 13.865 4.707 1.00 66.38 83 ARG A O 1
ATOM 626 N N . HIS A 1 84 ? -12.611 14.729 6.771 1.00 71.00 84 HIS A N 1
ATOM 627 C CA . HIS A 1 84 ? -12.796 13.455 7.456 1.00 71.00 84 HIS A CA 1
ATOM 628 C C . HIS A 1 84 ? -14.277 13.077 7.515 1.00 71.00 84 HIS A C 1
ATOM 630 O O . HIS A 1 84 ? -15.140 13.921 7.742 1.00 71.00 84 HIS A O 1
ATOM 636 N N . HIS A 1 85 ? -14.581 11.783 7.371 1.00 84.19 85 HIS A N 1
ATOM 637 C CA . HIS A 1 85 ? -15.939 11.294 7.631 1.00 84.19 85 HIS A CA 1
ATOM 638 C C . HIS A 1 85 ? -16.300 11.465 9.112 1.00 84.19 85 HIS A C 1
ATOM 640 O O . HIS A 1 85 ? -17.358 11.984 9.437 1.00 84.19 85 HIS A O 1
ATOM 646 N N . VAL A 1 86 ? -15.370 11.133 10.005 1.00 86.94 86 VAL A N 1
ATOM 647 C CA . VAL A 1 86 ? -15.359 11.529 11.418 1.00 86.94 86 VAL A CA 1
ATOM 648 C C . VAL A 1 86 ? -13.907 11.770 11.813 1.00 86.94 86 VAL A C 1
ATOM 650 O O . VAL A 1 86 ? -13.034 10.973 11.458 1.00 86.94 86 VAL A O 1
ATOM 653 N N . HIS A 1 87 ? -13.615 12.873 12.499 1.00 87.00 87 HIS A N 1
ATOM 654 C CA . HIS A 1 87 ? -12.250 1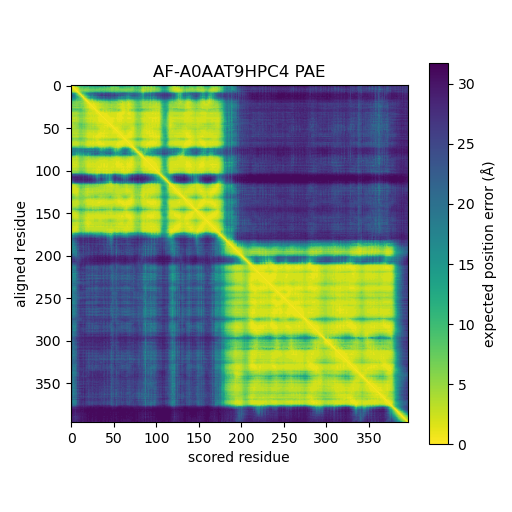3.124 12.944 1.00 87.00 87 HIS A CA 1
ATOM 655 C C . HIS A 1 87 ? -11.824 12.096 14.020 1.00 87.00 87 HIS A C 1
ATOM 657 O O . HIS A 1 87 ? -12.581 11.885 14.973 1.00 87.00 87 HIS A O 1
ATOM 663 N N . PRO A 1 88 ? -10.620 11.486 13.942 1.00 87.25 88 PRO A N 1
ATOM 664 C CA . PRO A 1 88 ? -10.203 10.422 14.863 1.00 87.25 88 PRO A CA 1
ATOM 665 C C . PRO A 1 88 ? -10.275 10.794 16.349 1.00 87.25 88 PRO A C 1
ATOM 667 O O . PRO A 1 88 ? -10.675 9.969 17.159 1.00 87.25 88 PRO A O 1
ATOM 670 N N . VAL A 1 89 ? -9.960 12.043 16.707 1.00 88.25 89 VAL A N 1
ATOM 671 C CA . VAL A 1 89 ? -10.058 12.536 18.099 1.00 88.25 89 VAL A CA 1
ATOM 672 C C . VAL A 1 89 ? -11.502 12.551 18.609 1.00 88.25 89 VAL A C 1
ATOM 674 O O . VAL A 1 89 ? -11.750 12.240 19.774 1.00 88.25 89 VAL A O 1
ATOM 677 N N . LEU A 1 90 ? -12.467 12.899 17.751 1.00 91.75 90 LEU A N 1
ATOM 678 C CA . LEU A 1 90 ? -13.880 12.916 18.134 1.00 91.75 90 LEU A CA 1
ATOM 679 C C . LEU A 1 90 ? -14.409 11.490 18.286 1.00 91.75 90 LEU A C 1
ATOM 681 O O . LEU A 1 90 ? -15.131 11.202 19.238 1.00 91.75 90 LEU A O 1
ATOM 685 N N . LEU A 1 91 ? -14.004 10.592 17.382 1.00 93.00 91 LEU A N 1
ATOM 686 C CA . LEU A 1 91 ? -14.345 9.176 17.476 1.00 93.00 91 LEU A CA 1
ATOM 687 C C . LEU A 1 91 ? -13.752 8.540 18.741 1.00 93.00 91 LEU A C 1
ATOM 689 O O . LEU A 1 91 ? -14.461 7.844 19.460 1.00 93.00 91 LEU A O 1
ATOM 693 N N . ASP A 1 92 ? -12.490 8.831 19.057 1.00 92.75 92 ASP A N 1
ATOM 694 C CA . ASP A 1 92 ? -11.859 8.359 20.291 1.00 92.75 92 ASP A CA 1
ATOM 695 C C . ASP A 1 92 ? -12.576 8.900 21.535 1.00 92.75 92 ASP A C 1
ATOM 697 O O . ASP A 1 92 ? -12.886 8.141 22.446 1.00 92.75 92 ASP A O 1
ATOM 701 N N . SER A 1 93 ? -12.975 10.176 21.538 1.00 95.31 93 SER A N 1
ATOM 702 C CA . SER A 1 93 ? -13.775 10.761 22.629 1.00 95.31 93 SER A CA 1
ATOM 703 C C . SER A 1 93 ? -15.131 10.053 22.820 1.00 95.31 93 SER A C 1
ATOM 705 O O . SER A 1 93 ? -15.620 9.926 23.947 1.00 95.31 93 SER A O 1
ATOM 707 N N . CYS A 1 94 ? -15.729 9.520 21.747 1.00 96.31 94 CYS A N 1
ATOM 708 C CA . CYS A 1 94 ? -16.921 8.673 21.852 1.00 96.31 94 CYS A CA 1
ATOM 709 C C . CYS A 1 94 ? -16.606 7.365 22.598 1.00 96.31 94 CYS A C 1
ATOM 711 O O . CYS A 1 94 ? -17.377 6.954 23.462 1.00 96.31 94 CYS A O 1
ATOM 713 N N . PHE A 1 95 ? -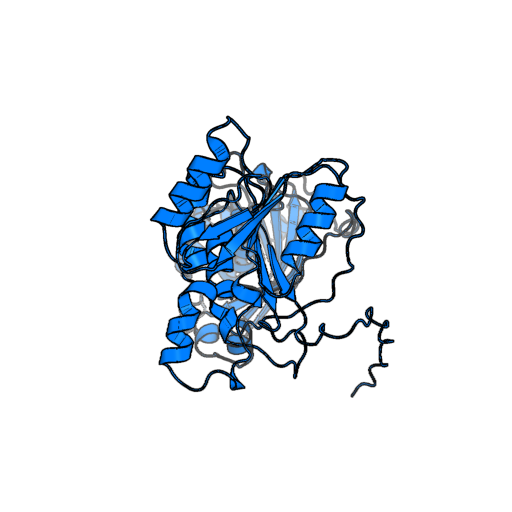15.459 6.734 22.327 1.00 95.19 95 PHE A N 1
ATOM 714 C CA . PHE A 1 95 ? -15.013 5.539 23.054 1.00 95.19 95 PHE A CA 1
ATOM 715 C C . PHE A 1 95 ? -14.684 5.849 24.518 1.00 95.19 95 PHE A C 1
ATOM 717 O O . PHE A 1 95 ? -15.109 5.113 25.408 1.00 95.19 95 PHE A O 1
ATOM 724 N N . GLN A 1 96 ? -14.007 6.972 24.782 1.00 95.06 96 GLN A N 1
ATOM 725 C CA . GLN A 1 96 ? -13.718 7.456 26.136 1.00 95.06 96 GLN A CA 1
ATOM 726 C C . GLN A 1 96 ? -15.000 7.612 26.966 1.00 95.06 96 GLN A C 1
ATOM 728 O O . GLN A 1 96 ? -15.006 7.285 28.151 1.00 95.06 96 GLN A O 1
ATOM 733 N N . THR A 1 97 ? -16.105 8.033 26.341 1.00 96.62 97 THR A N 1
ATOM 734 C CA . THR A 1 97 ? -17.414 8.162 27.003 1.00 96.62 97 THR A CA 1
ATOM 735 C C . THR A 1 97 ? -17.873 6.835 27.614 1.00 96.62 97 THR A C 1
ATOM 737 O O . THR A 1 97 ? -18.314 6.815 28.763 1.00 96.62 97 THR A O 1
ATOM 740 N N . LEU A 1 98 ? -17.688 5.714 26.908 1.00 94.00 98 LEU A N 1
ATOM 741 C CA . LEU A 1 98 ? -18.049 4.376 27.393 1.00 94.00 98 LEU A CA 1
ATOM 742 C C . LEU A 1 98 ? -17.155 3.895 28.555 1.00 94.00 98 LEU A C 1
ATOM 744 O O . LEU A 1 98 ? -17.539 2.988 29.289 1.00 94.00 98 LEU A O 1
ATOM 748 N N . LEU A 1 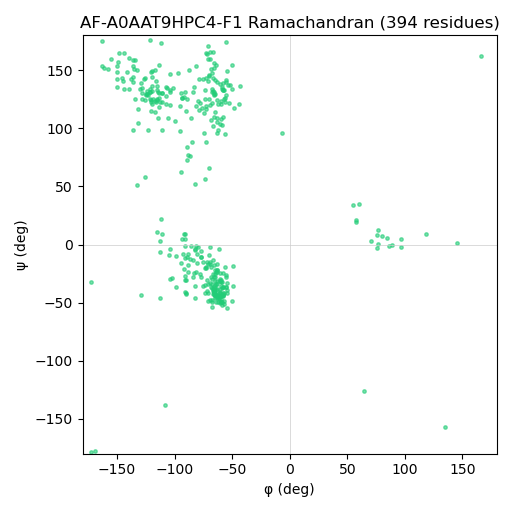99 ? -15.989 4.513 28.772 1.00 89.81 99 LEU A N 1
ATOM 749 C CA . LEU A 1 99 ? -15.120 4.208 29.914 1.00 89.81 99 LEU A CA 1
ATOM 750 C C . LEU A 1 99 ? -15.573 4.911 31.203 1.00 89.81 99 LEU A C 1
ATOM 752 O O . LEU A 1 99 ? -15.265 4.430 32.295 1.00 89.81 99 LEU A O 1
ATOM 756 N N . THR A 1 100 ? -16.307 6.022 31.100 1.00 93.06 100 THR A N 1
ATOM 757 C CA . THR A 1 100 ? -16.673 6.866 32.252 1.00 93.06 100 THR A CA 1
ATOM 758 C C . THR A 1 100 ? -17.611 6.229 33.292 1.00 93.06 100 THR A C 1
ATOM 760 O O . THR A 1 100 ? -17.455 6.578 34.463 1.00 93.06 100 THR A O 1
ATOM 763 N N . PRO A 1 101 ? -18.504 5.258 32.988 1.00 91.31 101 PRO A N 1
ATOM 764 C CA . PRO A 1 101 ? -19.298 4.564 34.013 1.00 91.31 101 PRO A CA 1
ATOM 765 C C . PRO A 1 101 ? -18.472 3.907 35.127 1.00 91.31 101 PRO A C 1
ATOM 767 O O . PRO A 1 101 ? -18.932 3.813 36.265 1.00 91.31 101 PRO A O 1
ATOM 770 N N . GLN A 1 102 ? -17.221 3.532 34.847 1.00 85.88 102 GLN A N 1
ATOM 771 C CA . GLN A 1 102 ? -16.295 2.966 35.837 1.00 85.88 102 GLN A CA 1
ATOM 772 C C . GLN A 1 102 ? -15.964 3.955 36.970 1.00 85.88 102 GLN A C 1
ATOM 774 O O . GLN A 1 102 ? -15.638 3.540 38.081 1.00 85.88 102 GLN A O 1
ATOM 779 N N . LEU A 1 103 ? -16.131 5.262 36.730 1.00 86.88 103 LEU A N 1
ATOM 780 C CA . LEU A 1 103 ? -15.937 6.324 37.721 1.00 86.88 103 LEU A CA 1
ATOM 781 C C . LEU A 1 103 ? -17.015 6.341 38.820 1.00 86.88 103 LEU A C 1
ATOM 783 O O . LEU A 1 103 ? -16.881 7.098 39.783 1.00 86.88 103 LEU A O 1
ATOM 787 N N . LEU A 1 104 ? -18.090 5.553 38.686 1.00 84.38 104 LEU A N 1
ATOM 788 C CA . LEU A 1 104 ? -19.079 5.348 39.751 1.00 84.38 104 LEU A CA 1
ATOM 789 C C . LEU A 1 104 ? -18.651 4.256 40.749 1.00 84.38 104 LEU A C 1
ATOM 791 O O . LEU A 1 104 ? -19.047 4.312 41.907 1.00 84.38 104 LEU A O 1
ATOM 795 N N . GLY A 1 105 ? -17.851 3.270 40.321 1.00 66.00 105 GLY A N 1
ATOM 796 C CA . GLY A 1 105 ? -17.457 2.107 41.135 1.00 66.00 105 GLY A CA 1
ATOM 797 C C . GLY A 1 105 ? -16.144 2.269 41.913 1.00 66.00 105 GLY A C 1
ATOM 798 O O . GLY A 1 105 ? -15.807 1.427 42.747 1.00 66.00 105 GLY A O 1
ATOM 799 N N . SER A 1 106 ? -15.399 3.346 41.657 1.00 56.19 106 SER A N 1
ATOM 800 C CA . SER A 1 106 ? -14.090 3.628 42.263 1.00 56.19 106 SER A CA 1
ATOM 801 C C . SER A 1 106 ? -14.153 4.148 43.709 1.00 56.19 106 SER A C 1
ATOM 803 O O . SER A 1 106 ? -13.118 4.266 44.362 1.00 56.19 106 SER A O 1
ATOM 805 N N . GLU A 1 107 ? -15.343 4.416 44.254 1.00 44.84 107 GLU A N 1
ATOM 806 C CA . GLU A 1 107 ? -15.523 4.729 45.676 1.00 44.84 107 GLU A CA 1
ATOM 807 C C . GLU A 1 107 ? -15.743 3.438 46.489 1.00 44.84 107 GLU A C 1
ATOM 809 O O . GLU A 1 107 ? -16.860 3.102 46.869 1.00 44.84 107 GLU A O 1
ATOM 814 N N . GLY A 1 108 ? -14.666 2.688 46.762 1.00 41.03 108 GLY A N 1
ATOM 815 C CA . GLY A 1 108 ? -14.654 1.716 47.870 1.00 41.03 108 GLY A CA 1
ATOM 816 C C . GLY A 1 108 ? -14.454 0.227 47.559 1.00 41.03 108 GLY A C 1
ATOM 817 O O . GLY A 1 108 ? -14.564 -0.574 48.487 1.00 41.03 108 GLY A O 1
ATOM 818 N N . SER A 1 109 ? -14.112 -0.184 46.333 1.00 36.81 109 SER A N 1
ATOM 819 C CA . SER A 1 109 ? -13.650 -1.562 46.085 1.00 36.81 109 SER A CA 1
ATOM 820 C C . SER A 1 109 ? -12.118 -1.629 46.106 1.00 36.81 109 SER A C 1
ATOM 822 O O . SER A 1 109 ? -11.426 -0.927 45.373 1.00 36.81 109 SER A O 1
ATOM 824 N N . GLY A 1 110 ? -11.580 -2.418 47.039 1.00 36.38 110 GLY A N 1
ATOM 825 C CA . GLY A 1 110 ? -10.144 -2.593 47.230 1.00 36.38 110 GLY A CA 1
ATOM 826 C C . GLY A 1 110 ? -9.456 -3.113 45.969 1.00 36.38 110 GLY A C 1
ATOM 827 O O . GLY A 1 110 ? -9.988 -3.987 45.292 1.00 36.38 110 GLY A O 1
ATOM 828 N N . ALA A 1 111 ? -8.280 -2.541 45.702 1.00 37.72 111 ALA A N 1
ATOM 829 C CA . ALA A 1 111 ? -7.292 -2.896 44.687 1.00 37.72 111 ALA A CA 1
ATOM 830 C C . ALA A 1 111 ? -7.578 -4.199 43.915 1.00 37.72 111 ALA A C 1
ATOM 832 O O . ALA A 1 111 ? -7.178 -5.286 44.336 1.00 37.72 111 ALA A O 1
ATOM 833 N N . ALA A 1 112 ? -8.195 -4.068 42.739 1.00 41.47 112 ALA A N 1
ATOM 834 C CA . ALA A 1 112 ? -7.942 -5.020 41.672 1.00 41.47 112 ALA A CA 1
ATOM 835 C C . ALA A 1 112 ? -6.464 -4.859 41.289 1.00 41.47 112 ALA A C 1
ATOM 837 O O . ALA A 1 112 ? -6.026 -3.794 40.866 1.00 41.47 112 ALA A O 1
ATOM 838 N N . SER A 1 113 ? -5.673 -5.890 41.549 1.00 40.62 113 SER A N 1
ATOM 839 C CA . SER A 1 113 ? -4.267 -5.983 41.166 1.00 40.62 113 SER A CA 1
ATOM 840 C C . SER A 1 113 ? -4.136 -5.978 39.638 1.00 40.62 113 SER A C 1
ATOM 842 O O . SER A 1 113 ? -4.306 -7.020 39.014 1.00 40.62 113 SER A O 1
ATOM 844 N N . GLY A 1 114 ? -3.877 -4.794 39.081 1.00 49.69 114 GLY A N 1
ATOM 845 C CA . GLY A 1 114 ? -3.602 -4.492 37.672 1.00 49.69 114 GLY A CA 1
ATOM 846 C C . GLY A 1 114 ? -3.697 -2.976 37.441 1.00 49.69 114 GLY A C 1
ATOM 847 O O . GLY A 1 114 ? -4.259 -2.263 38.273 1.00 49.69 114 GLY A O 1
ATOM 848 N N . THR A 1 115 ? -3.145 -2.447 36.344 1.00 51.38 115 THR A N 1
ATOM 849 C CA . THR A 1 115 ? -3.269 -1.002 36.027 1.00 51.38 115 THR A CA 1
ATOM 850 C C . THR A 1 115 ? -4.716 -0.545 35.777 1.00 51.38 115 THR A C 1
ATOM 852 O O . THR A 1 115 ? -4.982 0.653 35.830 1.00 51.38 115 THR A O 1
ATOM 855 N N . GLY A 1 116 ? -5.653 -1.470 35.519 1.00 66.69 116 GLY A N 1
ATOM 856 C CA . GLY A 1 116 ? -7.079 -1.183 35.303 1.00 66.69 116 GLY A CA 1
ATOM 857 C C . GLY A 1 116 ? -7.392 -0.477 33.976 1.00 66.69 116 GLY A C 1
ATOM 858 O O . GLY A 1 116 ? -8.550 -0.149 33.702 1.00 66.69 116 GLY A O 1
ATOM 859 N N . VAL A 1 117 ? -6.377 -0.248 33.136 1.00 79.25 117 VAL A N 1
ATOM 860 C CA . VAL A 1 117 ? -6.518 0.393 31.827 1.00 79.25 117 VAL A CA 1
ATOM 861 C C . VAL A 1 117 ? -7.020 -0.635 30.818 1.00 79.25 117 VAL A C 1
ATOM 863 O O . VAL A 1 117 ? -6.394 -1.670 30.596 1.00 79.25 117 VAL A O 1
ATOM 866 N N . ARG A 1 118 ? -8.145 -0.332 30.171 1.00 84.88 118 ARG A N 1
ATOM 867 C CA . ARG A 1 118 ? -8.768 -1.143 29.125 1.00 84.88 118 ARG A CA 1
ATOM 868 C C . ARG A 1 118 ? -8.573 -0.460 27.780 1.00 84.88 118 ARG A C 1
ATOM 870 O O . ARG A 1 118 ? -8.920 0.709 27.624 1.00 84.88 118 ARG A O 1
ATOM 877 N N . LEU A 1 119 ? -8.048 -1.188 26.801 1.00 85.25 119 LEU A N 1
ATOM 878 C CA . LEU A 1 119 ? -7.860 -0.678 25.443 1.00 85.25 119 LEU A CA 1
ATOM 879 C C . LEU A 1 119 ? -8.915 -1.243 24.488 1.00 85.25 119 LEU A C 1
ATOM 881 O O . LEU A 1 119 ? -9.309 -2.401 24.655 1.00 85.25 119 LEU A O 1
ATOM 885 N N . PRO A 1 120 ? -9.354 -0.469 23.474 1.00 87.50 120 PRO A N 1
ATOM 886 C CA . PRO A 1 120 ? -10.224 -0.976 22.418 1.00 87.50 120 PRO A CA 1
ATOM 887 C C . PRO A 1 120 ? -9.604 -2.197 21.720 1.00 87.50 120 PRO A C 1
ATOM 889 O O . PRO A 1 120 ? -8.463 -2.145 21.265 1.00 87.50 120 PRO A O 1
ATOM 892 N N . LEU A 1 121 ? -10.369 -3.284 21.614 1.00 87.56 121 LEU A N 1
ATOM 893 C CA . LEU A 1 121 ? -9.951 -4.552 21.007 1.00 87.56 121 LEU A CA 1
ATOM 894 C C . LEU A 1 121 ? -10.713 -4.848 19.712 1.00 87.56 121 LEU A C 1
ATOM 896 O O . LEU A 1 121 ? -10.121 -5.253 18.714 1.00 87.56 121 LEU A O 1
ATOM 900 N N . SER A 1 122 ? -12.034 -4.675 19.723 1.00 91.00 122 SER A N 1
ATOM 901 C CA . SER A 1 122 ? -12.879 -4.957 18.562 1.00 91.00 122 SER A CA 1
ATOM 902 C C . SER A 1 122 ? -14.109 -4.066 18.535 1.00 91.00 122 SER A C 1
ATOM 904 O O . SER A 1 122 ? -14.603 -3.642 19.577 1.00 91.00 122 SER A O 1
ATOM 906 N N . ILE A 1 123 ? -14.633 -3.844 17.335 1.00 94.62 123 ILE A N 1
ATOM 907 C CA . ILE A 1 123 ? -15.903 -3.164 17.102 1.00 94.62 123 ILE A CA 1
ATOM 908 C C . ILE A 1 123 ? -16.725 -4.064 16.184 1.00 94.62 123 ILE A C 1
ATOM 910 O O . ILE A 1 123 ? -16.204 -4.532 15.171 1.00 94.62 123 ILE A O 1
ATOM 914 N N . GLY A 1 124 ? -17.980 -4.326 16.546 1.00 91.62 124 GLY A N 1
ATOM 915 C CA . GLY A 1 124 ? -18.895 -5.105 15.715 1.00 91.62 124 GLY A CA 1
ATOM 916 C C . GLY A 1 124 ? -19.249 -4.359 14.430 1.00 91.62 124 GLY A C 1
ATOM 917 O O . GLY A 1 124 ? -19.038 -4.872 13.333 1.00 91.62 124 GLY A O 1
ATOM 918 N N . GLU A 1 125 ? -19.735 -3.126 14.567 1.00 92.75 125 GLU A N 1
ATOM 919 C CA . GLU A 1 125 ? -20.085 -2.267 13.435 1.00 92.75 125 GLU A CA 1
ATOM 920 C C . GLU A 1 125 ? -19.908 -0.783 13.779 1.00 92.75 125 GLU A C 1
ATOM 922 O O . GLU A 1 125 ? -20.220 -0.348 14.889 1.00 92.75 125 GLU A O 1
ATOM 927 N N . VAL A 1 126 ? -19.439 -0.006 12.800 1.00 92.50 126 VAL A N 1
ATOM 928 C CA . VAL A 1 126 ? -19.488 1.461 12.808 1.00 92.50 126 VAL A CA 1
ATOM 929 C C . VAL A 1 126 ? -20.368 1.892 11.641 1.00 92.50 126 VAL A C 1
ATOM 931 O O . VAL A 1 126 ? -19.993 1.699 10.485 1.00 92.50 126 VAL A O 1
ATOM 934 N N . ASP A 1 127 ? -21.517 2.487 11.946 1.00 91.06 127 ASP A N 1
ATOM 935 C CA . ASP A 1 127 ? -22.432 3.075 10.967 1.00 91.06 127 ASP A CA 1
ATOM 936 C C . ASP A 1 127 ? -22.642 4.541 11.340 1.00 91.06 127 ASP A C 1
ATOM 938 O O . ASP A 1 127 ? -23.395 4.849 12.262 1.00 91.06 127 ASP A O 1
ATOM 942 N N . LEU A 1 128 ? -21.916 5.437 10.672 1.00 88.81 128 LEU A N 1
ATOM 943 C CA . LEU A 1 128 ? -21.945 6.877 10.920 1.00 88.81 128 LEU A CA 1
ATOM 944 C C . LEU A 1 128 ? -22.219 7.623 9.614 1.00 88.81 128 LEU A C 1
ATOM 946 O O . LEU A 1 128 ? -21.677 7.273 8.565 1.00 88.81 128 LEU A O 1
ATOM 950 N N . ASP A 1 129 ? -22.997 8.694 9.691 1.00 87.88 129 ASP A N 1
ATOM 951 C CA . ASP A 1 129 ? -23.027 9.771 8.708 1.00 87.88 129 ASP A CA 1
ATOM 952 C C . ASP A 1 129 ? -21.741 10.602 8.777 1.00 87.88 129 ASP A C 1
ATOM 954 O O . ASP A 1 129 ? -20.912 10.449 9.674 1.00 87.88 129 ASP A O 1
ATOM 958 N N . THR A 1 130 ? -21.559 11.502 7.810 1.00 87.12 130 THR A N 1
ATOM 959 C CA . THR A 1 130 ? -20.435 12.438 7.833 1.00 87.12 130 THR A CA 1
ATOM 960 C C . THR A 1 130 ? -20.587 13.400 9.013 1.00 87.12 130 THR A C 1
ATOM 962 O O . THR A 1 130 ? -21.454 14.274 9.016 1.00 87.12 130 THR A O 1
ATOM 965 N N . VAL A 1 131 ? -19.718 13.228 10.004 1.00 86.06 131 VAL A N 1
ATOM 966 C CA . VAL A 1 131 ? -19.590 14.058 11.202 1.00 86.06 131 VAL A CA 1
ATOM 967 C C . VAL A 1 131 ? -18.597 15.199 10.970 1.00 86.06 131 VAL A C 1
ATOM 969 O O . VAL A 1 131 ? -18.873 16.327 11.369 1.00 86.06 131 VAL A O 1
ATOM 972 N N . GLY A 1 132 ? -17.465 14.938 10.310 1.00 84.31 132 GLY A N 1
ATOM 973 C CA . GLY A 1 132 ? -16.389 15.924 10.167 1.00 84.31 132 GLY A CA 1
ATOM 974 C C . GLY A 1 132 ? -15.765 16.290 11.517 1.00 84.31 132 GLY A C 1
ATOM 975 O O . GLY A 1 132 ? -15.338 15.403 12.263 1.00 84.31 132 GLY A O 1
ATOM 976 N N . ASP A 1 133 ? -15.730 17.589 11.816 1.00 80.69 133 ASP A N 1
ATOM 977 C CA . ASP A 1 133 ? -15.199 18.201 13.040 1.00 80.69 133 ASP A CA 1
ATOM 978 C C . ASP A 1 133 ? -16.273 18.911 13.892 1.00 80.69 133 ASP A C 1
ATOM 980 O O . ASP A 1 133 ? -15.950 19.620 14.845 1.00 80.69 133 ASP A O 1
ATOM 984 N N . GLN A 1 134 ? -17.557 18.728 13.574 1.00 87.00 134 GLN A N 1
ATOM 985 C CA . GLN A 1 134 ? -18.635 19.402 14.298 1.00 87.00 134 GLN A CA 1
ATOM 986 C C . GLN A 1 134 ? -18.772 18.890 15.750 1.00 87.00 134 GLN A C 1
ATOM 988 O O . GLN A 1 134 ? -18.509 17.712 16.016 1.00 87.00 134 GLN A O 1
ATOM 993 N N . PRO A 1 135 ? -19.242 19.734 16.692 1.00 91.94 135 PRO A N 1
ATOM 994 C CA . PRO A 1 135 ? -19.667 19.290 18.017 1.00 91.94 135 PRO A CA 1
ATOM 995 C C . PRO A 1 135 ? -20.730 18.191 17.949 1.00 91.94 135 PRO A C 1
ATOM 997 O O . PRO A 1 135 ? -21.640 18.244 17.116 1.00 91.94 135 PRO A O 1
ATOM 1000 N N . LEU A 1 136 ? -20.640 17.221 18.856 1.00 95.56 136 LEU A N 1
ATOM 1001 C CA . LEU A 1 136 ? -21.538 16.070 18.886 1.00 95.56 136 LEU A CA 1
ATOM 1002 C C . LEU A 1 136 ? -21.859 15.621 20.313 1.00 95.56 136 LEU A C 1
ATOM 1004 O O . LEU A 1 136 ? -21.165 15.962 21.272 1.00 95.56 136 LEU A O 1
ATOM 1008 N N . TRP A 1 137 ? -22.900 14.807 20.429 1.00 97.56 137 TRP A N 1
ATOM 1009 C CA . TRP A 1 137 ? -23.242 14.051 21.625 1.00 97.56 137 TRP A CA 1
ATOM 1010 C C . TRP A 1 137 ? -22.930 12.572 21.418 1.00 97.56 137 TRP A C 1
ATOM 1012 O O . TRP A 1 137 ? -23.316 11.992 20.401 1.00 97.56 137 TRP A O 1
ATOM 1022 N N . ALA A 1 138 ? -22.295 11.949 22.407 1.00 97.75 138 ALA A N 1
ATOM 1023 C CA . ALA A 1 138 ? -22.122 10.503 22.478 1.00 97.75 138 ALA A CA 1
ATOM 1024 C C . ALA A 1 138 ? -22.922 9.957 23.662 1.00 97.75 138 ALA A C 1
ATOM 1026 O O . ALA A 1 138 ? -22.661 10.319 24.807 1.00 97.75 138 ALA A O 1
ATOM 1027 N N . HIS A 1 139 ? -23.896 9.090 23.390 1.00 97.44 139 HIS A N 1
ATOM 1028 C CA . HIS A 1 139 ? -24.630 8.343 24.411 1.00 97.44 139 HIS A CA 1
ATOM 1029 C C . HIS A 1 139 ? -24.152 6.897 24.394 1.00 97.44 139 HIS A C 1
ATOM 1031 O O . HIS A 1 139 ? -24.392 6.165 23.436 1.00 97.44 139 HIS A O 1
ATOM 1037 N N . ALA A 1 140 ? -23.420 6.516 25.430 1.00 96.62 140 ALA A N 1
ATOM 1038 C CA . ALA A 1 140 ? -22.785 5.222 25.569 1.00 96.62 140 ALA A CA 1
ATOM 1039 C C . ALA A 1 140 ? -23.569 4.357 26.560 1.00 96.62 140 ALA A C 1
ATOM 1041 O O . ALA A 1 140 ? -23.872 4.805 27.665 1.00 96.62 140 ALA A O 1
ATOM 1042 N N . VAL A 1 141 ? -23.868 3.117 26.181 1.00 95.25 141 VAL A N 1
ATOM 1043 C CA . VAL A 1 141 ? -24.581 2.139 27.009 1.00 95.25 141 VAL A CA 1
ATOM 1044 C C . VAL A 1 141 ? -23.698 0.914 27.197 1.00 95.25 141 VAL A C 1
ATOM 1046 O O . VAL A 1 141 ? -23.265 0.272 26.239 1.00 95.25 141 VAL A O 1
ATOM 1049 N N . LEU A 1 142 ? -23.435 0.588 28.455 1.00 93.75 142 LEU A N 1
ATOM 1050 C CA . LEU A 1 142 ? -22.659 -0.565 28.873 1.00 93.75 142 LEU A CA 1
ATOM 1051 C C . LEU A 1 142 ? -23.549 -1.810 28.850 1.00 93.75 142 LEU A C 1
ATOM 1053 O O . LEU A 1 142 ? -24.542 -1.898 29.566 1.00 93.75 142 LEU A O 1
ATOM 1057 N N . ILE A 1 143 ? -23.174 -2.790 28.034 1.00 93.50 143 ILE A N 1
ATOM 1058 C CA . ILE A 1 143 ? -23.889 -4.065 27.908 1.00 93.50 143 ILE A CA 1
ATOM 1059 C C . ILE A 1 143 ? -23.316 -5.088 28.890 1.00 93.50 143 ILE A C 1
ATOM 1061 O O . ILE A 1 143 ? -24.057 -5.858 29.500 1.00 93.50 143 ILE A O 1
ATOM 1065 N N . ARG A 1 144 ? -21.986 -5.119 29.034 1.00 88.50 144 ARG A N 1
ATOM 1066 C CA . ARG A 1 144 ? -21.275 -6.061 29.903 1.00 88.50 144 ARG A CA 1
ATOM 1067 C C . ARG A 1 144 ? -19.990 -5.430 30.425 1.00 88.50 144 ARG A C 1
ATOM 1069 O O . ARG A 1 144 ? -19.230 -4.870 29.645 1.00 88.50 144 ARG A O 1
ATOM 1076 N N . ASP A 1 145 ? -19.733 -5.591 31.715 1.00 87.62 145 ASP A N 1
ATOM 1077 C CA . ASP A 1 145 ? -18.450 -5.294 32.356 1.00 87.62 145 ASP A CA 1
ATOM 1078 C C . ASP A 1 145 ? -18.125 -6.448 33.304 1.00 87.62 145 ASP A C 1
ATOM 1080 O O . ASP A 1 145 ? -18.730 -6.584 34.368 1.00 87.62 145 ASP A O 1
ATOM 1084 N N . ALA A 1 146 ? -17.280 -7.364 32.839 1.00 83.06 146 ALA A N 1
ATOM 1085 C CA . ALA A 1 146 ? -16.925 -8.580 33.560 1.00 83.06 146 ALA A CA 1
ATOM 1086 C C . ALA A 1 146 ? -15.583 -9.119 33.060 1.00 83.06 146 ALA A C 1
ATOM 1088 O O . ALA A 1 146 ? -15.238 -8.942 31.894 1.00 83.06 146 ALA A O 1
ATOM 1089 N N . ASP A 1 147 ? -14.847 -9.808 33.935 1.00 79.12 147 ASP A N 1
ATOM 1090 C CA . ASP A 1 147 ? -13.617 -10.538 33.589 1.00 79.12 147 ASP A CA 1
ATOM 1091 C C . ASP A 1 147 ? -12.546 -9.677 32.885 1.00 79.12 147 ASP A C 1
ATOM 1093 O O . ASP A 1 147 ? -11.830 -10.144 32.003 1.00 79.12 147 ASP A O 1
ATOM 1097 N N . GLY A 1 148 ? -12.450 -8.393 33.251 1.00 78.69 148 GLY A N 1
ATOM 1098 C CA . GLY A 1 148 ? -11.508 -7.451 32.632 1.00 78.69 148 GLY A CA 1
ATOM 1099 C C . GLY A 1 148 ? -11.927 -6.959 31.241 1.00 78.69 148 GLY A C 1
ATOM 1100 O O . GLY A 1 148 ? -11.155 -6.256 30.590 1.00 78.69 148 GLY A O 1
ATOM 1101 N N . GLU A 1 149 ? -13.143 -7.285 30.795 1.00 84.44 149 GLU A N 1
ATOM 1102 C CA . GLU A 1 149 ? -13.708 -6.862 29.519 1.00 84.44 149 GLU A CA 1
ATOM 1103 C C . GLU A 1 149 ? -14.925 -5.964 29.686 1.00 84.44 149 GLU A C 1
ATOM 1105 O O . GLU A 1 149 ? -15.861 -6.259 30.429 1.00 84.44 149 GLU A O 1
ATOM 1110 N N . LEU A 1 150 ? -14.942 -4.910 28.882 1.00 89.25 150 LEU A N 1
ATOM 1111 C CA . LEU A 1 150 ? -16.027 -3.957 28.764 1.00 89.25 150 LEU A CA 1
ATOM 1112 C C . LEU A 1 150 ? -16.614 -4.046 27.358 1.00 89.25 150 LEU A C 1
ATOM 1114 O O . LEU A 1 150 ? -15.887 -3.927 26.374 1.00 89.25 150 LEU A O 1
ATOM 1118 N N . VAL A 1 151 ? -17.923 -4.264 27.261 1.00 93.81 151 VAL A N 1
ATOM 1119 C CA . VAL A 1 151 ? -18.677 -4.288 26.005 1.00 93.81 151 VAL A CA 1
ATOM 1120 C C . VAL A 1 151 ? -19.815 -3.288 26.079 1.00 93.81 151 VAL A C 1
ATOM 1122 O O . VAL A 1 151 ? -20.583 -3.296 27.042 1.00 93.81 151 VAL A O 1
ATOM 1125 N N . GLY A 1 152 ? -19.968 -2.474 25.042 1.00 95.38 152 GLY A N 1
ATOM 1126 C CA . GLY A 1 152 ? -21.069 -1.529 24.958 1.00 95.38 152 GLY A CA 1
ATOM 1127 C C . GLY A 1 152 ? -21.314 -0.993 23.559 1.00 95.38 152 GLY A C 1
ATOM 1128 O O . GLY A 1 152 ? -20.561 -1.260 22.621 1.00 95.38 152 GLY A O 1
ATOM 1129 N N . ASP A 1 153 ? -22.383 -0.216 23.465 1.00 97.06 153 ASP A N 1
ATOM 1130 C CA . ASP A 1 153 ? -22.814 0.465 22.253 1.00 97.06 153 ASP A CA 1
ATOM 1131 C C . ASP A 1 153 ? -22.765 1.978 22.474 1.00 97.06 153 ASP A C 1
ATOM 1133 O O . ASP A 1 153 ? -22.931 2.464 23.594 1.00 97.06 153 ASP A O 1
ATOM 1137 N N . ILE A 1 154 ? -22.525 2.736 21.406 1.00 97.12 154 ILE A N 1
ATOM 1138 C CA . ILE A 1 154 ? -22.420 4.195 21.452 1.00 97.12 154 ILE A CA 1
ATOM 1139 C C . ILE A 1 154 ? -23.276 4.781 20.337 1.00 97.12 154 ILE A C 1
ATOM 1141 O O . ILE A 1 154 ? -22.998 4.572 19.158 1.00 97.12 154 ILE A O 1
ATOM 1145 N N . ALA A 1 155 ? -24.304 5.541 20.696 1.00 95.94 155 ALA A N 1
ATOM 1146 C CA . ALA A 1 155 ? -25.095 6.325 19.761 1.00 95.94 155 ALA A CA 1
ATOM 1147 C C . ALA A 1 155 ? -24.510 7.739 19.630 1.00 95.94 155 ALA A C 1
ATOM 1149 O O . ALA A 1 155 ? -24.237 8.408 20.628 1.0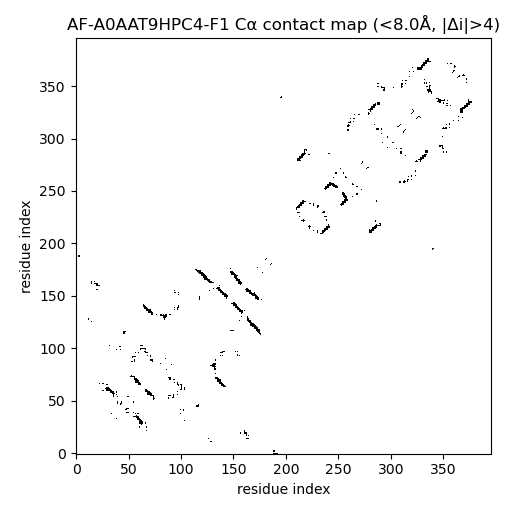0 95.94 155 ALA A O 1
ATOM 1150 N N . VAL A 1 156 ? -24.330 8.201 18.393 1.00 95.81 156 VAL A N 1
ATOM 1151 C CA . VAL A 1 156 ? -23.721 9.495 18.066 1.00 95.81 156 VAL A CA 1
ATOM 1152 C C . VAL A 1 156 ? -24.791 10.422 17.503 1.00 95.81 156 VAL A C 1
ATOM 1154 O O . VAL A 1 156 ? -25.524 10.045 16.588 1.00 95.81 156 VAL A O 1
ATOM 1157 N N . HIS A 1 157 ? -24.873 11.643 18.028 1.00 95.12 157 HIS A N 1
ATOM 1158 C CA . HIS A 1 157 ? -25.864 12.643 17.632 1.00 95.12 157 HIS A CA 1
ATOM 1159 C C . HIS A 1 157 ? -25.204 14.002 17.383 1.00 95.12 157 HIS A C 1
ATOM 1161 O O . HIS A 1 157 ? -24.194 14.328 17.997 1.00 95.12 157 HIS A O 1
ATOM 1167 N N . ALA A 1 158 ? -25.771 14.810 16.492 1.00 93.00 158 ALA A N 1
ATOM 1168 C CA . ALA A 1 158 ? -25.360 16.197 16.293 1.00 93.00 158 ALA A CA 1
ATOM 1169 C C . ALA A 1 158 ? -25.754 17.054 17.507 1.00 93.00 158 ALA A C 1
ATOM 1171 O O . ALA A 1 158 ? -26.586 16.638 18.310 1.00 93.00 158 ALA A O 1
ATOM 1172 N N . ASP A 1 159 ? -25.206 18.269 17.629 1.00 90.69 159 ASP A N 1
ATOM 1173 C CA . ASP A 1 159 ? -25.486 19.176 18.761 1.00 90.69 159 ASP A CA 1
ATOM 1174 C C . ASP A 1 159 ? -26.988 19.513 18.927 1.00 90.69 159 ASP A C 1
ATOM 1176 O O . ASP A 1 159 ? -27.434 19.796 20.036 1.00 90.69 159 ASP A O 1
ATOM 1180 N N . ASP A 1 160 ? -27.776 19.414 17.844 1.00 89.31 160 ASP A N 1
ATOM 1181 C CA . ASP A 1 160 ? -29.243 19.576 17.814 1.00 89.31 160 ASP A CA 1
ATOM 1182 C C . ASP A 1 160 ? -30.035 18.315 18.242 1.00 89.31 160 ASP A C 1
ATOM 1184 O O . ASP A 1 160 ? -31.268 18.328 18.276 1.00 89.31 160 ASP A O 1
ATOM 1188 N N . GLY A 1 161 ? -29.343 17.219 18.563 1.00 89.19 161 GLY A N 1
ATOM 1189 C CA . GLY A 1 161 ? -29.915 15.933 18.962 1.00 89.19 161 GLY A CA 1
ATOM 1190 C C . GLY A 1 161 ? -30.276 14.993 17.807 1.00 89.19 161 GLY A C 1
ATOM 1191 O O . GLY A 1 161 ? -30.716 13.870 18.074 1.00 89.19 161 GLY A O 1
ATOM 1192 N N . ARG A 1 162 ? -30.093 15.385 16.533 1.00 91.88 162 ARG A N 1
ATOM 1193 C CA . ARG A 1 162 ? -30.302 14.465 15.397 1.00 91.88 162 ARG A CA 1
ATOM 1194 C C . ARG A 1 162 ? -29.322 13.296 15.452 1.00 91.88 162 ARG A C 1
ATOM 1196 O O . ARG A 1 162 ? -28.136 13.528 15.673 1.00 91.88 162 ARG A O 1
ATOM 1203 N N . PRO A 1 163 ? -29.762 12.066 15.141 1.00 92.88 163 PRO A N 1
ATOM 1204 C CA . PRO A 1 163 ? -28.860 10.929 15.044 1.00 92.88 163 PRO A CA 1
ATOM 1205 C C . PRO A 1 163 ? -27.886 11.108 13.874 1.00 92.88 163 PRO A C 1
ATOM 1207 O O . PRO A 1 163 ? -28.295 11.409 12.753 1.00 92.88 163 PRO A O 1
ATOM 1210 N N . LEU A 1 164 ? -26.602 10.901 14.156 1.00 92.25 164 LEU A N 1
ATOM 1211 C CA . LEU A 1 164 ? -25.517 10.801 13.178 1.00 92.25 164 LEU A CA 1
ATOM 1212 C C . LEU A 1 164 ? -25.065 9.350 12.986 1.00 92.25 164 LEU A C 1
ATOM 1214 O O . LEU A 1 164 ? -24.286 9.081 12.083 1.00 92.25 164 LEU A O 1
ATOM 1218 N N . GLY A 1 165 ? -25.529 8.412 13.814 1.00 92.81 165 GLY A N 1
ATOM 1219 C CA . GLY A 1 165 ? -25.243 6.987 13.668 1.00 92.81 165 GLY A CA 1
ATOM 1220 C C . GLY A 1 165 ? -24.867 6.325 14.989 1.00 92.81 165 GLY A C 1
ATOM 1221 O O . GLY A 1 165 ? -25.243 6.801 16.060 1.00 92.81 165 GLY A O 1
ATOM 1222 N N . ARG A 1 166 ? -24.157 5.197 14.922 1.00 94.38 166 ARG A N 1
ATOM 1223 C CA . ARG A 1 166 ? -23.778 4.400 16.091 1.00 94.38 166 ARG A CA 1
ATOM 1224 C C . ARG A 1 166 ? -22.536 3.541 15.875 1.00 94.38 166 ARG A C 1
ATOM 1226 O O . ARG A 1 166 ? -22.185 3.163 14.759 1.00 94.38 166 ARG A O 1
ATOM 1233 N N . VAL A 1 167 ? -21.941 3.165 16.994 1.00 95.75 167 VAL A N 1
ATOM 1234 C CA . VAL A 1 167 ? -20.938 2.114 17.129 1.00 95.75 167 VAL A CA 1
ATOM 1235 C C . VAL A 1 167 ? -21.571 0.996 17.947 1.00 95.75 167 VAL A C 1
ATOM 1237 O O . VAL A 1 167 ? -22.074 1.261 19.037 1.00 95.75 167 VAL A O 1
ATOM 1240 N N . THR A 1 168 ? -21.571 -0.234 17.438 1.00 95.12 168 THR A N 1
ATOM 1241 C CA . THR A 1 168 ? -22.136 -1.389 18.154 1.00 95.12 168 THR A CA 1
ATOM 1242 C C . THR A 1 168 ? -21.100 -2.474 18.393 1.00 95.12 168 THR A C 1
ATOM 1244 O O . THR A 1 168 ? -20.165 -2.654 17.603 1.00 95.12 168 THR A O 1
ATOM 1247 N N . GLY A 1 169 ? -21.252 -3.195 19.503 1.00 93.25 169 GLY A N 1
ATOM 1248 C CA . GLY A 1 169 ? -20.336 -4.257 19.901 1.00 93.25 169 GLY A CA 1
ATOM 1249 C C . GLY A 1 169 ? -18.910 -3.753 20.115 1.00 93.25 169 GLY A C 1
ATOM 1250 O O . GLY A 1 169 ? -17.958 -4.459 19.776 1.00 93.25 169 GLY A O 1
ATOM 1251 N N . PHE A 1 170 ? -18.748 -2.526 20.619 1.00 95.56 170 PHE A N 1
ATOM 1252 C CA . PHE A 1 170 ? -17.440 -2.032 21.027 1.00 95.56 170 PHE A CA 1
ATOM 1253 C C . PHE A 1 170 ? -16.964 -2.857 22.220 1.00 95.56 170 PHE A C 1
ATOM 1255 O O . PHE A 1 170 ? -17.699 -3.014 23.194 1.00 95.56 170 PHE A O 1
ATOM 1262 N N . ARG A 1 171 ? -15.739 -3.377 22.151 1.00 93.25 171 ARG A N 1
ATOM 1263 C CA . ARG A 1 171 ? -15.110 -4.167 23.211 1.00 93.25 171 ARG A CA 1
ATOM 1264 C C . ARG A 1 171 ? -13.774 -3.555 23.586 1.00 93.25 171 ARG A C 1
ATOM 1266 O O . ARG A 1 171 ? -12.930 -3.365 22.711 1.00 93.25 171 ARG A O 1
ATOM 1273 N N . ALA A 1 172 ? -13.565 -3.332 24.877 1.00 89.19 172 ALA A N 1
ATOM 1274 C CA . ALA A 1 172 ? -12.278 -2.987 25.458 1.00 89.19 172 ALA A CA 1
ATOM 1275 C C . ALA A 1 172 ? -11.858 -4.040 26.491 1.00 89.19 172 ALA A C 1
ATOM 1277 O O . ALA A 1 172 ? -12.708 -4.591 27.189 1.00 89.19 172 ALA A O 1
ATOM 1278 N N . ALA A 1 173 ? -10.563 -4.328 26.582 1.00 86.44 173 ALA A N 1
ATOM 1279 C CA . ALA A 1 173 ? -10.018 -5.332 27.497 1.00 86.44 173 ALA A CA 1
ATOM 1280 C C . ALA A 1 173 ? -8.765 -4.812 28.210 1.00 86.44 173 ALA A C 1
ATOM 1282 O O . ALA A 1 173 ? -8.047 -3.973 27.662 1.00 86.44 173 ALA A O 1
ATOM 1283 N N . ASP A 1 174 ? -8.517 -5.307 29.424 1.00 82.19 174 ASP A N 1
ATOM 1284 C CA . ASP A 1 174 ? -7.345 -4.960 30.236 1.00 82.19 174 ASP A CA 1
ATOM 1285 C C . ASP A 1 174 ? -6.021 -5.260 29.501 1.00 82.19 174 ASP A C 1
ATOM 1287 O O . ASP A 1 174 ? -5.843 -6.345 28.941 1.00 82.19 174 ASP A O 1
ATOM 1291 N N . VAL A 1 175 ? -5.082 -4.307 29.517 1.00 67.19 175 VAL A N 1
ATOM 1292 C CA . VAL A 1 175 ? -3.766 -4.392 28.851 1.00 67.19 175 VAL A CA 1
ATOM 1293 C C . VAL A 1 175 ? -2.934 -5.596 29.314 1.00 67.19 175 VAL A C 1
ATOM 1295 O O . VAL A 1 175 ? -2.240 -6.221 28.506 1.00 67.19 175 VAL A O 1
ATOM 1298 N N . GLU A 1 176 ? -2.995 -5.965 30.594 1.00 61.38 176 GLU A N 1
ATOM 1299 C CA . GLU A 1 176 ? -2.231 -7.098 31.137 1.00 61.38 176 GLU A CA 1
ATOM 1300 C C . GLU A 1 176 ? -2.831 -8.439 30.692 1.00 61.38 176 GLU A C 1
ATOM 1302 O O . GLU A 1 176 ? -2.105 -9.380 30.362 1.00 61.38 176 GLU A O 1
ATOM 1307 N N . THR A 1 177 ? -4.157 -8.506 30.565 1.00 53.31 177 THR A N 1
ATOM 1308 C CA . THR A 1 177 ? -4.860 -9.691 30.044 1.00 53.31 177 THR A CA 1
ATOM 1309 C C . THR A 1 177 ? -4.711 -9.796 28.522 1.00 53.31 177 THR A C 1
ATOM 1311 O O . THR A 1 177 ? -4.516 -10.886 27.987 1.00 53.31 177 THR A O 1
ATOM 1314 N N . ALA A 1 178 ? -4.695 -8.662 27.815 1.00 49.78 178 ALA A N 1
ATOM 1315 C CA . ALA A 1 178 ? -4.455 -8.596 26.374 1.00 49.78 178 ALA A CA 1
ATOM 1316 C C . ALA A 1 178 ? -3.011 -8.972 25.981 1.00 49.78 178 ALA A C 1
ATOM 1318 O O . ALA A 1 178 ? -2.789 -9.466 24.877 1.00 49.78 178 ALA A O 1
ATOM 1319 N N . SER A 1 179 ? -2.032 -8.761 26.871 1.00 47.12 179 SER A N 1
ATOM 1320 C CA . SER A 1 179 ? -0.619 -9.103 26.636 1.00 47.12 179 SER A CA 1
ATOM 1321 C C . SER A 1 179 ? -0.234 -10.516 27.094 1.00 47.12 179 SER A C 1
ATOM 1323 O O . SER A 1 179 ? 0.625 -11.137 26.469 1.00 47.12 179 SER A O 1
ATOM 1325 N N . THR A 1 180 ? -0.878 -11.061 28.134 1.00 43.88 180 THR A N 1
ATOM 1326 C CA . THR A 1 180 ? -0.657 -12.449 28.597 1.00 43.88 180 THR A CA 1
ATOM 1327 C C . THR A 1 180 ? -1.463 -13.482 27.810 1.00 43.88 180 THR A C 1
ATOM 1329 O O . THR A 1 180 ? -1.024 -14.624 27.664 1.00 43.88 180 THR A O 1
ATOM 1332 N N . ALA A 1 181 ? -2.580 -13.080 27.204 1.00 45.69 181 ALA A N 1
ATOM 1333 C CA . ALA A 1 181 ? -3.244 -13.845 26.163 1.00 45.69 181 ALA A CA 1
ATOM 1334 C C . ALA A 1 181 ? -2.684 -13.461 24.784 1.00 45.69 181 ALA A C 1
ATOM 1336 O O . ALA A 1 181 ? -3.379 -12.886 23.944 1.00 45.69 181 ALA A O 1
ATOM 1337 N N . VAL A 1 182 ? -1.452 -13.882 24.475 1.00 44.78 182 VAL A N 1
ATOM 1338 C CA . VAL A 1 182 ? -1.103 -14.157 23.069 1.00 44.78 182 VAL A CA 1
ATOM 1339 C C . VAL A 1 182 ? -1.861 -15.428 22.663 1.00 44.78 182 VAL A C 1
ATOM 1341 O O . VAL A 1 182 ? -1.301 -16.504 22.476 1.00 44.78 182 VAL A O 1
ATOM 1344 N N . GLY A 1 183 ? -3.191 -15.329 22.634 1.00 51.31 183 GLY A N 1
ATOM 1345 C CA . GLY A 1 183 ? -4.056 -16.348 22.073 1.00 51.31 183 GLY A CA 1
ATOM 1346 C C . GLY A 1 183 ? -3.803 -16.432 20.573 1.00 51.31 183 GLY A C 1
ATOM 1347 O O . GLY A 1 183 ? -3.362 -15.462 19.954 1.00 51.31 183 GLY A O 1
ATOM 1348 N N . LEU A 1 184 ? -4.112 -17.582 19.975 1.00 51.31 184 LEU A N 1
ATOM 1349 C CA . LEU A 1 184 ? -3.965 -17.801 18.531 1.00 51.31 184 LEU A CA 1
ATOM 1350 C C . LEU A 1 184 ? -4.593 -16.664 17.704 1.00 51.31 184 LEU A C 1
AT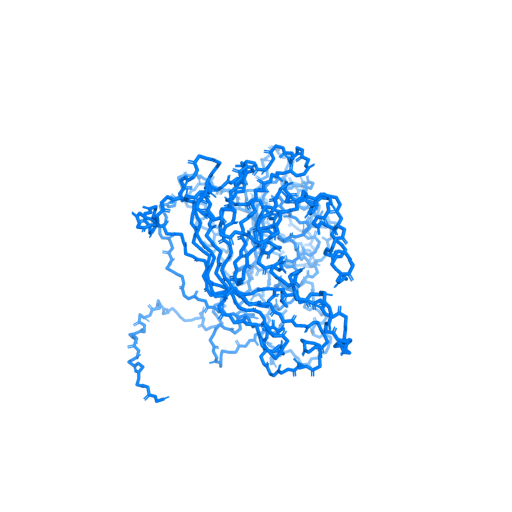OM 1352 O O . LEU A 1 184 ? -3.985 -16.223 16.742 1.00 51.31 184 LEU A O 1
ATOM 1356 N N . GLY A 1 185 ? -5.713 -16.084 18.153 1.00 52.12 185 GLY A N 1
ATOM 1357 C CA . GLY A 1 185 ? -6.343 -14.935 17.487 1.00 52.12 185 GLY A CA 1
ATOM 1358 C C . GLY A 1 185 ? -5.491 -13.654 17.438 1.00 52.12 185 GLY A C 1
ATOM 1359 O O . GLY A 1 185 ? -5.577 -12.905 16.467 1.00 52.12 185 GLY A O 1
ATOM 1360 N N . THR A 1 186 ? -4.637 -13.404 18.436 1.00 49.22 186 THR A N 1
ATOM 1361 C CA . THR A 1 186 ? -3.695 -12.270 18.434 1.00 49.22 186 THR A CA 1
ATOM 1362 C C . THR A 1 186 ? -2.544 -12.537 17.464 1.00 49.22 186 THR A C 1
ATOM 1364 O O . THR A 1 186 ? -2.186 -11.650 16.689 1.00 49.22 186 THR A O 1
ATOM 1367 N N . ILE A 1 187 ? -2.023 -13.770 17.435 1.00 57.16 187 ILE A N 1
ATOM 1368 C CA . ILE A 1 187 ? -1.003 -14.200 16.462 1.00 57.16 187 ILE A CA 1
ATOM 1369 C C . ILE A 1 187 ? -1.561 -14.098 15.037 1.00 57.16 187 ILE A C 1
ATOM 1371 O O . ILE A 1 187 ? -0.931 -13.486 14.178 1.00 57.16 187 ILE A O 1
ATOM 1375 N N . ASP A 1 188 ? -2.776 -14.595 14.802 1.00 58.09 188 ASP A N 1
ATOM 1376 C CA . ASP A 1 188 ? -3.454 -14.546 13.504 1.00 58.09 188 ASP A CA 1
ATOM 1377 C C . ASP A 1 188 ? -3.679 -13.105 13.019 1.00 58.09 188 ASP A C 1
ATOM 1379 O O . ASP A 1 188 ? -3.665 -12.841 11.819 1.00 58.09 188 ASP A O 1
ATOM 1383 N N . SER A 1 189 ? -3.833 -12.139 13.934 1.00 54.97 189 SER A N 1
ATOM 1384 C CA . SER A 1 189 ? -3.941 -10.713 13.591 1.00 54.97 189 SER A CA 1
ATOM 1385 C C . SER A 1 189 ? -2.607 -10.066 13.188 1.00 54.97 189 SER A C 1
ATOM 1387 O O . SER A 1 189 ? -2.580 -8.974 12.617 1.00 54.97 189 SER A O 1
ATOM 1389 N N . TRP A 1 190 ? -1.473 -10.706 13.469 1.00 60.94 190 TRP A N 1
ATOM 1390 C CA . TRP A 1 190 ? -0.158 -10.232 13.031 1.00 60.94 190 TRP A CA 1
ATOM 1391 C C . TRP A 1 190 ? 0.239 -10.802 11.680 1.00 60.94 190 TRP A C 1
ATOM 1393 O O . TRP A 1 190 ? 0.984 -10.153 10.943 1.00 60.94 190 TRP A O 1
ATOM 1403 N N . LEU A 1 191 ? -0.285 -11.981 11.357 1.00 77.19 191 LEU A N 1
ATOM 1404 C CA . LEU A 1 191 ? -0.048 -12.651 10.095 1.00 77.19 191 LEU A CA 1
ATOM 1405 C C . LEU A 1 191 ? -0.907 -12.004 9.008 1.00 77.19 191 LEU A C 1
ATOM 1407 O O . LEU A 1 191 ? -2.130 -11.920 9.092 1.00 77.19 191 LEU A O 1
ATOM 1411 N N . ALA A 1 192 ? -0.238 -11.513 7.975 1.00 71.00 192 ALA A N 1
ATOM 1412 C CA . ALA A 1 192 ? -0.874 -11.048 6.760 1.00 71.00 192 ALA A CA 1
ATOM 1413 C C . ALA A 1 192 ? -0.339 -11.889 5.610 1.00 71.00 192 ALA A C 1
ATOM 1415 O O . ALA A 1 192 ? 0.866 -12.128 5.533 1.00 71.00 192 ALA A O 1
ATOM 1416 N N . ASP A 1 193 ? -1.241 -12.301 4.728 1.00 81.25 193 ASP A N 1
ATOM 1417 C CA . ASP A 1 193 ? -0.894 -13.011 3.507 1.00 81.25 193 ASP A CA 1
ATOM 1418 C C . ASP A 1 193 ? -1.356 -12.209 2.289 1.00 81.25 193 ASP A C 1
ATOM 1420 O O . ASP A 1 193 ? -2.336 -11.452 2.350 1.00 81.25 193 ASP A O 1
ATOM 1424 N N . ILE A 1 194 ? -0.629 -12.348 1.185 1.00 82.69 194 ILE A N 1
ATOM 1425 C CA . ILE A 1 194 ? -1.003 -11.736 -0.085 1.00 82.69 194 ILE A CA 1
ATOM 1426 C C . ILE A 1 194 ? -2.138 -12.573 -0.666 1.00 82.69 194 ILE A C 1
ATOM 1428 O O . ILE A 1 194 ? -1.972 -13.748 -0.972 1.00 82.69 194 ILE A O 1
ATOM 1432 N N . THR A 1 195 ? -3.306 -11.954 -0.826 1.00 85.38 195 THR A N 1
ATOM 1433 C CA . THR A 1 195 ? -4.471 -12.603 -1.431 1.00 85.38 195 THR A CA 1
ATOM 1434 C C . THR A 1 195 ? -4.824 -11.913 -2.737 1.00 85.38 195 THR A C 1
ATOM 1436 O O . THR A 1 195 ? -5.046 -10.702 -2.787 1.00 85.38 195 THR A O 1
ATOM 1439 N N . TRP A 1 196 ? -4.872 -12.697 -3.808 1.00 88.25 196 TRP A N 1
ATOM 1440 C CA . TRP A 1 196 ? -5.270 -12.228 -5.125 1.00 88.25 196 TRP A CA 1
ATOM 1441 C C . TRP A 1 196 ? -6.779 -12.370 -5.278 1.00 88.25 196 TRP A C 1
ATOM 1443 O O . TRP A 1 196 ? -7.342 -13.440 -5.063 1.00 88.25 196 TRP A O 1
ATOM 1453 N N . THR A 1 197 ? -7.446 -11.271 -5.622 1.00 89.19 197 THR A N 1
ATOM 1454 C CA . THR A 1 197 ? -8.887 -11.262 -5.891 1.00 89.19 197 THR A CA 1
ATOM 1455 C C . THR A 1 197 ? -9.098 -11.014 -7.372 1.00 89.19 197 THR A C 1
ATOM 1457 O O . THR A 1 197 ? -8.533 -10.070 -7.924 1.00 89.19 197 THR A O 1
ATOM 1460 N N . GLU A 1 198 ? -9.918 -11.848 -8.009 1.00 88.69 198 GLU A N 1
ATOM 1461 C CA . GLU A 1 198 ? -10.317 -11.633 -9.395 1.00 88.69 198 GLU A CA 1
ATOM 1462 C C . GLU A 1 198 ? -11.027 -10.280 -9.520 1.00 88.69 198 GLU A C 1
ATOM 1464 O O . GLU A 1 198 ? -12.015 -10.003 -8.835 1.00 88.69 198 GLU A O 1
ATOM 1469 N N . ALA A 1 199 ? -10.500 -9.426 -10.392 1.00 84.75 199 ALA A N 1
ATOM 1470 C CA . ALA A 1 199 ? -11.086 -8.139 -10.713 1.00 84.75 199 ALA A CA 1
ATOM 1471 C C . ALA A 1 199 ? -11.515 -8.154 -12.184 1.00 84.75 199 ALA A C 1
ATOM 1473 O O . ALA A 1 199 ? -10.720 -8.558 -13.039 1.00 84.75 199 ALA A O 1
ATOM 1474 N N . PRO A 1 200 ? -12.742 -7.711 -12.514 1.00 83.69 200 PRO A N 1
ATOM 1475 C CA . PRO A 1 200 ? -13.167 -7.629 -13.900 1.00 83.69 200 PRO A CA 1
ATOM 1476 C C . PRO A 1 200 ? -12.224 -6.700 -14.664 1.00 83.69 200 PRO A C 1
ATOM 1478 O O . PRO A 1 200 ? -11.912 -5.598 -14.202 1.00 83.69 200 PRO A O 1
ATOM 1481 N N . TYR A 1 201 ? -11.788 -7.132 -15.847 1.00 78.62 201 TYR A N 1
ATOM 1482 C CA . TYR A 1 201 ? -11.007 -6.275 -16.726 1.00 78.62 201 TYR A CA 1
ATOM 1483 C C . TYR A 1 201 ? -11.873 -5.082 -17.130 1.00 78.62 201 TYR A C 1
ATOM 1485 O O . TYR A 1 201 ? -12.852 -5.225 -17.867 1.00 78.62 201 TYR A O 1
ATOM 1493 N N . ALA A 1 202 ? -11.545 -3.901 -16.606 1.00 67.50 202 ALA A N 1
ATOM 1494 C CA . ALA A 1 202 ? -12.269 -2.690 -16.935 1.00 67.50 202 ALA A CA 1
ATOM 1495 C C . ALA A 1 202 ? -12.022 -2.363 -18.412 1.00 67.50 202 ALA A C 1
ATOM 1497 O O . ALA A 1 202 ? -10.994 -1.794 -18.774 1.00 67.50 202 ALA A O 1
ATOM 1498 N N . THR A 1 203 ? -12.991 -2.675 -19.272 1.00 57.53 203 THR A N 1
ATOM 1499 C CA . THR A 1 203 ? -13.060 -2.158 -20.642 1.00 57.53 203 THR A CA 1
ATOM 1500 C C . THR A 1 203 ? -13.485 -0.691 -20.596 1.00 57.53 203 THR A C 1
ATOM 1502 O O . THR A 1 203 ? -14.516 -0.305 -21.146 1.00 57.53 203 THR A O 1
ATOM 1505 N N . ALA A 1 204 ? -12.738 0.145 -19.872 1.00 56.22 204 ALA A N 1
ATOM 1506 C CA . ALA A 1 204 ? -12.864 1.579 -20.051 1.00 56.22 204 ALA A CA 1
ATOM 1507 C C . ALA A 1 204 ? -12.543 1.864 -21.528 1.00 56.22 204 ALA A C 1
ATOM 1509 O O . ALA A 1 204 ? -11.592 1.273 -22.054 1.00 56.22 204 ALA A O 1
ATOM 1510 N N . PRO A 1 205 ? -13.326 2.705 -22.227 1.00 56.19 205 PRO A N 1
ATOM 1511 C CA . PRO A 1 205 ? -12.975 3.090 -23.583 1.00 56.19 205 PRO A CA 1
ATOM 1512 C C . PRO A 1 205 ? -11.541 3.615 -23.552 1.00 56.19 205 PRO A C 1
ATOM 1514 O O . PRO A 1 205 ? -11.232 4.515 -22.767 1.00 56.19 205 PRO A O 1
ATOM 1517 N N . LEU A 1 206 ? -10.662 2.991 -24.344 1.00 57.66 206 LEU A N 1
ATOM 1518 C CA . LEU A 1 206 ? -9.279 3.432 -24.490 1.00 57.66 206 LEU A CA 1
ATOM 1519 C C . LEU A 1 206 ? -9.323 4.935 -24.752 1.00 57.66 206 LEU A C 1
ATOM 1521 O O . LEU A 1 206 ? -9.947 5.370 -25.722 1.00 57.66 206 LEU A O 1
ATOM 1525 N N . GLY A 1 207 ? -8.741 5.720 -23.844 1.00 58.22 207 GLY A N 1
ATOM 1526 C CA . GLY A 1 207 ? -8.734 7.169 -23.981 1.00 58.22 207 GLY A CA 1
ATOM 1527 C C . GLY A 1 207 ? -8.211 7.543 -25.365 1.00 58.22 207 GLY A C 1
ATOM 1528 O O . GLY A 1 207 ? -7.244 6.962 -25.849 1.00 58.22 207 GLY A O 1
ATOM 1529 N N . THR A 1 208 ? -8.845 8.514 -26.014 1.00 57.81 208 THR A N 1
ATOM 1530 C CA . THR A 1 208 ? -8.463 8.980 -27.358 1.00 57.81 208 THR A CA 1
ATOM 1531 C C . THR A 1 208 ? -7.132 9.735 -27.377 1.00 57.81 208 THR A C 1
ATOM 1533 O O . THR A 1 208 ? -6.687 10.184 -28.430 1.00 57.81 208 THR A O 1
ATOM 1536 N N . SER A 1 209 ? -6.499 9.918 -26.217 1.00 70.50 209 SER A N 1
ATOM 1537 C CA . SER A 1 209 ? -5.198 10.558 -26.101 1.00 70.50 209 SER A CA 1
ATOM 1538 C C . SER A 1 209 ? -4.104 9.634 -26.620 1.00 70.50 209 SER A C 1
ATOM 1540 O O . SER A 1 209 ? -3.870 8.566 -26.052 1.00 70.50 209 SER A O 1
ATOM 1542 N N . VAL A 1 210 ? -3.406 10.094 -27.650 1.00 78.81 210 VAL A N 1
ATOM 1543 C CA . VAL A 1 210 ? -2.115 9.551 -28.064 1.00 78.81 210 VAL A CA 1
ATOM 1544 C C . VAL A 1 210 ? -1.145 9.652 -26.883 1.00 78.81 210 VAL A C 1
ATOM 1546 O O . VAL A 1 210 ? -1.102 10.686 -26.217 1.00 78.81 210 VAL A O 1
ATOM 1549 N N . ARG A 1 211 ? -0.428 8.565 -26.591 1.00 87.44 211 ARG A N 1
ATOM 1550 C CA . ARG A 1 211 ? 0.554 8.487 -25.503 1.00 87.44 211 ARG A CA 1
ATOM 1551 C C . ARG A 1 211 ? 1.888 8.018 -26.045 1.00 87.44 211 ARG A C 1
ATOM 1553 O O . ARG A 1 211 ? 1.911 7.122 -26.891 1.00 87.44 211 ARG A O 1
ATOM 1560 N N . ASP A 1 212 ? 2.957 8.566 -25.492 1.00 94.88 212 ASP A N 1
ATOM 1561 C CA . ASP A 1 212 ? 4.327 8.237 -25.852 1.00 94.88 212 ASP A CA 1
ATOM 1562 C C . ASP A 1 212 ? 4.946 7.283 -24.820 1.00 94.88 212 ASP A C 1
ATOM 1564 O O . ASP A 1 212 ? 4.805 7.472 -23.611 1.00 94.88 212 ASP A O 1
ATOM 1568 N N . TRP A 1 213 ? 5.630 6.242 -25.302 1.00 97.19 213 TRP A N 1
ATOM 1569 C CA . TRP A 1 213 ? 6.140 5.139 -24.485 1.00 97.19 213 TRP A CA 1
ATOM 1570 C C . TRP A 1 213 ? 7.653 4.948 -24.649 1.00 97.19 213 TRP A C 1
ATOM 1572 O O . TRP A 1 213 ? 8.163 4.819 -25.762 1.00 97.19 213 TRP A O 1
ATOM 1582 N N . LEU A 1 214 ? 8.373 4.877 -23.532 1.00 98.25 214 LEU A N 1
ATOM 1583 C CA . LEU A 1 214 ? 9.754 4.405 -23.465 1.00 98.25 214 LEU A CA 1
ATOM 1584 C C . LEU A 1 214 ? 9.747 2.990 -22.888 1.00 98.25 214 LEU A C 1
ATOM 1586 O O . LEU A 1 214 ? 9.296 2.785 -21.764 1.00 98.25 214 LEU A O 1
ATOM 1590 N N . VAL A 1 215 ? 10.238 2.009 -23.634 1.00 98.50 215 VAL A N 1
ATOM 1591 C CA . VAL A 1 215 ? 10.121 0.595 -23.260 1.00 98.50 215 VAL A CA 1
ATOM 1592 C C . VAL A 1 215 ? 11.509 -0.011 -23.135 1.00 98.50 215 VAL A C 1
ATOM 1594 O O . VAL A 1 215 ? 12.221 -0.124 -24.127 1.00 98.50 215 VAL A O 1
ATOM 1597 N N . LEU A 1 216 ? 11.896 -0.428 -21.930 1.00 97.94 216 LEU A N 1
ATOM 1598 C CA . LEU A 1 216 ? 13.057 -1.290 -21.724 1.00 97.94 216 LEU A CA 1
ATOM 1599 C C . LEU A 1 216 ? 12.661 -2.693 -22.176 1.00 97.94 216 LEU A C 1
ATOM 1601 O O . LEU A 1 216 ? 11.980 -3.411 -21.452 1.00 97.94 216 LEU A O 1
ATOM 1605 N N . ALA A 1 217 ? 13.014 -3.008 -23.418 1.00 97.94 217 ALA A N 1
ATOM 1606 C CA . ALA A 1 217 ? 12.434 -4.058 -24.237 1.00 97.94 217 ALA A CA 1
ATOM 1607 C C . ALA A 1 217 ? 13.036 -5.439 -23.969 1.00 97.94 217 ALA A C 1
ATOM 1609 O O . ALA A 1 217 ? 14.259 -5.584 -23.988 1.00 97.94 217 ALA A O 1
ATOM 1610 N N . ASP A 1 218 ? 12.167 -6.431 -23.776 1.00 95.38 218 ASP A N 1
ATOM 1611 C CA . ASP A 1 218 ? 12.538 -7.845 -23.764 1.00 95.38 218 ASP A CA 1
ATOM 1612 C C . ASP A 1 218 ? 13.012 -8.336 -25.146 1.00 95.38 218 ASP A C 1
ATOM 1614 O O . ASP A 1 218 ? 12.822 -7.680 -26.178 1.00 95.38 218 ASP A O 1
ATOM 1618 N N . GLY A 1 219 ? 13.638 -9.509 -25.159 1.00 93.88 219 GLY A N 1
ATOM 1619 C CA . GLY A 1 219 ? 14.036 -10.250 -26.350 1.00 93.88 219 GLY A CA 1
ATOM 1620 C C . GLY A 1 219 ? 12.983 -11.242 -26.855 1.00 93.88 219 GLY A C 1
ATOM 1621 O O . GLY A 1 219 ? 13.222 -11.895 -27.869 1.00 93.88 219 GLY A O 1
ATOM 1622 N N . GLN A 1 220 ? 11.836 -11.369 -26.178 1.00 90.12 220 GLN A N 1
ATOM 1623 C CA . GLN A 1 220 ? 10.755 -12.306 -26.516 1.00 90.12 220 GLN A CA 1
ATOM 1624 C C . GLN A 1 220 ? 9.696 -11.714 -27.464 1.00 90.12 220 GLN A C 1
ATOM 1626 O O . GLN A 1 220 ? 8.880 -12.454 -28.008 1.00 90.12 220 GLN A O 1
ATOM 1631 N N . GLY A 1 221 ? 9.713 -10.398 -27.691 1.00 93.56 221 GLY A N 1
ATOM 1632 C CA . GLY A 1 221 ? 8.838 -9.690 -28.626 1.00 93.56 221 GLY A CA 1
ATOM 1633 C C . GLY A 1 221 ? 7.592 -9.058 -27.999 1.00 93.56 221 GLY A C 1
ATOM 1634 O O . GLY A 1 221 ? 6.787 -8.472 -28.727 1.00 93.56 221 GLY A O 1
ATOM 1635 N N . VAL A 1 222 ? 7.428 -9.103 -26.669 1.00 95.75 222 VAL A N 1
ATOM 1636 C CA . VAL A 1 222 ? 6.299 -8.423 -25.999 1.00 95.75 222 VAL A CA 1
ATOM 1637 C C . VAL A 1 222 ? 6.443 -6.907 -26.164 1.00 95.75 222 VAL A C 1
ATOM 1639 O O . VAL A 1 222 ? 5.480 -6.213 -26.503 1.00 95.75 222 VAL A O 1
ATOM 1642 N N . ALA A 1 223 ? 7.663 -6.395 -25.999 1.00 97.19 223 ALA A N 1
ATOM 1643 C CA . ALA A 1 223 ? 8.007 -5.002 -26.262 1.00 97.19 223 ALA A CA 1
ATOM 1644 C C . ALA A 1 223 ? 7.712 -4.565 -27.705 1.00 97.19 223 ALA A C 1
ATOM 1646 O O . ALA A 1 223 ? 7.171 -3.480 -27.929 1.00 97.19 223 ALA A O 1
ATOM 1647 N N . ASP A 1 224 ? 8.050 -5.409 -28.678 1.00 97.62 224 ASP A N 1
ATOM 1648 C CA . ASP A 1 224 ? 7.845 -5.146 -30.102 1.00 97.62 224 ASP A CA 1
ATOM 1649 C C . ASP A 1 224 ? 6.354 -5.060 -30.450 1.00 97.62 224 ASP A C 1
ATOM 1651 O O . ASP A 1 224 ? 5.916 -4.130 -31.136 1.00 97.62 224 ASP A O 1
ATOM 1655 N N . GLU A 1 225 ? 5.541 -5.974 -29.913 1.00 96.88 225 GLU A N 1
ATOM 1656 C CA . GLU A 1 225 ? 4.092 -5.933 -30.096 1.00 96.88 225 GLU A CA 1
ATOM 1657 C C . GLU A 1 225 ? 3.465 -4.701 -29.421 1.00 96.88 225 GLU A C 1
ATOM 1659 O O . GLU A 1 225 ? 2.592 -4.037 -29.997 1.00 96.88 225 GLU A O 1
ATOM 1664 N N . LEU A 1 226 ? 3.930 -4.346 -28.219 1.00 95.12 226 LEU A N 1
ATOM 1665 C CA . LEU A 1 226 ? 3.510 -3.127 -27.531 1.00 95.12 226 LEU A CA 1
ATOM 1666 C C . LEU A 1 226 ? 3.841 -1.881 -28.364 1.00 95.12 226 LEU A C 1
ATOM 1668 O O . LEU A 1 226 ? 2.965 -1.038 -28.574 1.00 95.12 226 LEU A O 1
ATOM 1672 N N . ALA A 1 227 ? 5.060 -1.784 -28.897 1.00 96.19 227 ALA A N 1
ATOM 1673 C CA . ALA A 1 227 ? 5.477 -0.671 -29.742 1.00 96.19 227 ALA A CA 1
ATOM 1674 C C . ALA A 1 227 ? 4.620 -0.555 -31.008 1.00 96.19 227 ALA A C 1
ATOM 1676 O O . ALA A 1 227 ? 4.138 0.537 -31.322 1.00 96.19 227 ALA A O 1
ATOM 1677 N N . ALA A 1 228 ? 4.343 -1.674 -31.686 1.00 95.94 228 ALA A N 1
ATOM 1678 C CA . ALA A 1 228 ? 3.462 -1.700 -32.851 1.00 95.94 228 ALA A CA 1
ATOM 1679 C C . ALA A 1 228 ? 2.053 -1.182 -32.510 1.00 95.94 228 ALA A C 1
ATOM 1681 O O . ALA A 1 228 ? 1.493 -0.363 -33.243 1.00 95.94 228 ALA A O 1
ATOM 1682 N N . ARG A 1 229 ? 1.494 -1.591 -31.363 1.00 94.19 229 ARG A N 1
ATOM 1683 C CA . ARG A 1 229 ? 0.176 -1.143 -30.877 1.00 94.19 229 ARG A CA 1
ATOM 1684 C C . ARG A 1 229 ? 0.145 0.337 -30.485 1.00 94.19 229 ARG A C 1
ATOM 1686 O O . ARG A 1 229 ? -0.903 0.968 -30.653 1.00 94.19 229 ARG A O 1
ATOM 1693 N N . VAL A 1 230 ? 1.241 0.883 -29.957 1.00 93.62 230 VAL A N 1
ATOM 1694 C CA . VAL A 1 230 ? 1.386 2.317 -29.642 1.00 93.62 230 VAL A CA 1
ATOM 1695 C C . VAL A 1 230 ? 1.487 3.131 -30.934 1.00 93.62 230 VAL A C 1
ATOM 1697 O O . VAL A 1 230 ? 0.720 4.075 -31.126 1.00 93.62 230 VAL A O 1
ATOM 1700 N N . THR A 1 231 ? 2.348 2.718 -31.869 1.00 93.31 231 THR A N 1
ATOM 1701 C CA . THR A 1 231 ? 2.527 3.399 -33.162 1.00 93.31 231 THR A CA 1
ATOM 1702 C C . THR A 1 231 ? 1.267 3.347 -34.026 1.00 93.31 231 THR A C 1
ATOM 1704 O O . THR A 1 231 ? 0.903 4.354 -34.628 1.00 93.31 231 THR A O 1
ATOM 1707 N N . ALA A 1 232 ? 0.534 2.228 -34.040 1.00 92.06 232 ALA A N 1
ATOM 1708 C CA . ALA A 1 232 ? -0.746 2.117 -34.748 1.00 92.06 232 ALA A CA 1
ATOM 1709 C C . ALA A 1 232 ? -1.811 3.102 -34.229 1.00 92.06 232 ALA A C 1
ATOM 1711 O O . ALA A 1 232 ? -2.722 3.476 -34.963 1.00 92.06 232 ALA A O 1
ATOM 1712 N N . ARG A 1 233 ? -1.685 3.546 -32.972 1.00 90.44 233 ARG A N 1
ATOM 1713 C CA . ARG A 1 233 ? -2.534 4.577 -32.357 1.00 90.44 233 ARG A CA 1
ATOM 1714 C C . ARG A 1 233 ? -1.982 5.997 -32.528 1.00 90.44 233 ARG A C 1
ATOM 1716 O O . ARG A 1 233 ? -2.553 6.931 -31.979 1.00 90.44 233 ARG A O 1
ATOM 1723 N N . GLY A 1 234 ? -0.890 6.163 -33.275 1.00 91.75 234 GLY A N 1
ATOM 1724 C CA . GLY A 1 234 ? -0.236 7.447 -33.528 1.00 91.75 234 GLY A CA 1
ATOM 1725 C C . GLY A 1 234 ? 0.746 7.895 -32.444 1.00 91.75 234 GLY A C 1
ATOM 1726 O O . GLY A 1 234 ? 1.252 9.008 -32.537 1.00 91.75 234 GLY A O 1
ATOM 1727 N N . GLY A 1 235 ? 1.013 7.063 -31.430 1.00 92.81 235 GLY A N 1
ATOM 1728 C CA . GLY A 1 235 ? 1.962 7.370 -30.356 1.00 92.81 235 GLY A CA 1
ATOM 1729 C C . GLY A 1 235 ? 3.407 7.098 -30.747 1.00 92.81 235 GLY A C 1
ATOM 1730 O O . GLY A 1 235 ? 3.691 6.236 -31.585 1.00 92.81 235 GLY A O 1
ATOM 1731 N N . ARG A 1 236 ? 4.339 7.809 -30.114 1.00 94.19 236 ARG A N 1
ATOM 1732 C CA . ARG A 1 236 ? 5.773 7.546 -30.240 1.00 94.19 236 ARG 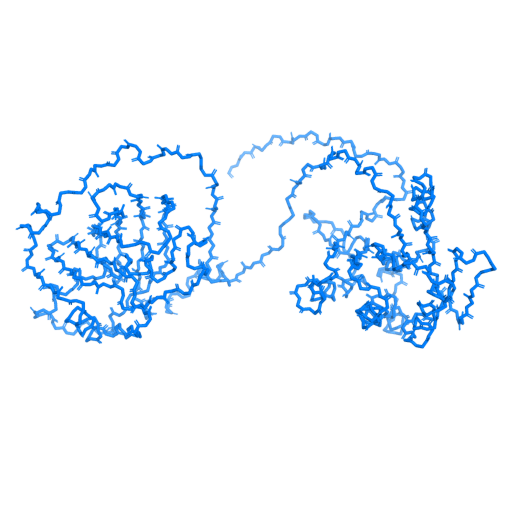A CA 1
ATOM 1733 C C . ARG A 1 236 ? 6.167 6.422 -29.291 1.00 94.19 236 ARG A C 1
ATOM 1735 O O . ARG A 1 236 ? 5.788 6.422 -28.125 1.00 94.19 236 ARG A O 1
ATOM 1742 N N . CYS A 1 237 ? 6.969 5.483 -29.775 1.00 96.69 237 CYS A N 1
ATOM 1743 C CA . CYS A 1 237 ? 7.536 4.432 -28.942 1.00 96.69 237 CYS A CA 1
ATOM 1744 C C . CYS A 1 237 ? 9.040 4.339 -29.184 1.00 96.69 237 CYS A C 1
ATOM 1746 O O . CYS A 1 237 ? 9.468 4.345 -30.339 1.00 96.69 237 CYS A O 1
ATOM 1748 N N . HIS A 1 238 ? 9.822 4.252 -28.110 1.00 98.12 238 HIS A N 1
ATOM 1749 C CA . HIS A 1 238 ? 11.256 3.991 -28.180 1.00 98.12 238 HIS A CA 1
ATOM 1750 C C . HIS A 1 238 ? 11.602 2.721 -27.407 1.00 98.12 238 HIS A C 1
ATOM 1752 O O . HIS A 1 238 ? 11.283 2.612 -26.223 1.00 98.12 238 HIS A O 1
ATOM 1758 N N . LEU A 1 239 ? 12.260 1.776 -28.075 1.00 98.69 239 LEU A N 1
ATOM 1759 C CA . LEU A 1 239 ? 12.701 0.512 -27.494 1.00 98.69 239 LEU A CA 1
ATOM 1760 C C . LEU A 1 239 ? 14.147 0.624 -27.001 1.00 98.69 239 LEU A C 1
ATOM 1762 O O . LEU A 1 239 ? 15.033 1.050 -27.734 1.00 98.69 239 LEU A O 1
ATOM 1766 N N . VAL A 1 240 ? 14.402 0.212 -25.766 1.00 98.50 240 VAL A N 1
ATOM 1767 C CA . VAL A 1 240 ? 15.734 0.171 -25.159 1.00 98.50 240 VAL A CA 1
ATOM 1768 C C . VAL A 1 240 ? 16.090 -1.283 -24.913 1.00 98.50 240 VAL A C 1
ATOM 1770 O O . VAL A 1 240 ? 15.513 -1.922 -24.037 1.00 98.50 240 VAL A O 1
ATOM 1773 N N . ARG A 1 241 ? 17.031 -1.826 -25.678 1.00 97.75 241 ARG A N 1
ATOM 1774 C CA . ARG A 1 241 ? 17.464 -3.220 -25.558 1.00 97.75 241 ARG A CA 1
ATOM 1775 C C . ARG A 1 241 ? 18.722 -3.352 -24.699 1.00 97.75 241 ARG A C 1
ATOM 1777 O O . ARG A 1 241 ? 19.578 -2.459 -24.720 1.00 97.75 241 ARG A O 1
ATOM 1784 N N . PRO A 1 242 ? 18.881 -4.460 -23.961 1.00 95.81 242 PRO A N 1
ATOM 1785 C CA . PRO A 1 242 ? 20.114 -4.724 -23.240 1.00 95.81 242 PRO A CA 1
ATOM 1786 C C . PRO A 1 242 ? 21.228 -5.116 -24.226 1.00 95.81 242 PRO A C 1
ATOM 1788 O O . PRO A 1 242 ? 20.999 -5.805 -25.220 1.00 95.81 242 PRO A O 1
ATOM 1791 N N . GLY A 1 243 ? 22.465 -4.695 -23.967 1.00 94.75 243 GLY A N 1
ATOM 1792 C CA . GLY A 1 243 ? 23.617 -5.139 -24.749 1.00 94.75 243 GLY A CA 1
ATOM 1793 C C . GLY A 1 243 ? 24.960 -4.681 -24.194 1.00 94.75 243 GLY A C 1
ATOM 1794 O O . GLY A 1 243 ? 25.044 -4.013 -23.173 1.00 94.75 243 GLY A O 1
ATOM 1795 N N . ALA A 1 244 ? 26.047 -5.037 -24.878 1.00 94.44 244 ALA A N 1
ATOM 1796 C CA . ALA A 1 244 ? 27.403 -4.825 -24.363 1.00 94.44 244 ALA A CA 1
ATOM 1797 C C . ALA A 1 244 ? 27.921 -3.376 -24.471 1.00 94.44 244 ALA A C 1
ATOM 1799 O O . ALA A 1 244 ? 28.984 -3.068 -23.927 1.00 94.44 244 ALA A O 1
ATOM 1800 N N . ALA A 1 245 ? 27.231 -2.494 -25.202 1.00 96.12 245 ALA A N 1
ATOM 1801 C CA . ALA A 1 245 ? 27.639 -1.104 -25.402 1.00 96.12 245 ALA A CA 1
ATOM 1802 C C . ALA A 1 245 ? 26.485 -0.215 -25.877 1.00 96.12 245 ALA A C 1
ATOM 1804 O O . ALA A 1 245 ? 25.601 -0.682 -26.599 1.00 96.12 245 ALA A O 1
ATOM 1805 N N . TYR A 1 246 ? 26.574 1.076 -25.538 1.00 98.25 246 TYR A N 1
ATOM 1806 C CA . TYR A 1 246 ? 25.668 2.116 -26.021 1.00 98.25 246 TYR A CA 1
ATOM 1807 C C . TYR A 1 246 ? 25.637 2.201 -27.553 1.00 98.25 246 TYR A C 1
ATOM 1809 O O . TYR A 1 246 ? 26.676 2.421 -28.186 1.00 98.25 246 TYR A O 1
ATOM 1817 N N . ARG A 1 247 ? 24.443 2.098 -28.143 1.00 98.12 247 ARG A N 1
ATOM 1818 C CA . ARG A 1 247 ? 24.164 2.384 -29.559 1.00 98.12 247 ARG A CA 1
ATOM 1819 C C . ARG A 1 247 ? 22.771 2.996 -29.702 1.00 98.12 247 ARG A C 1
ATOM 1821 O O . ARG A 1 247 ? 21.836 2.531 -29.067 1.00 98.12 247 ARG A O 1
ATOM 1828 N N . MET A 1 248 ? 22.627 3.986 -30.577 1.00 97.50 248 MET A N 1
ATOM 1829 C CA . MET A 1 248 ? 21.343 4.590 -30.950 1.00 97.50 248 MET A CA 1
ATOM 1830 C C . MET A 1 248 ? 21.060 4.266 -32.419 1.00 97.50 248 MET A C 1
ATOM 1832 O O . MET A 1 248 ? 21.941 4.457 -33.263 1.00 97.50 248 MET A O 1
ATOM 1836 N N . ALA A 1 249 ? 19.864 3.765 -32.731 1.00 96.31 249 ALA A N 1
ATOM 1837 C CA . ALA A 1 249 ? 19.460 3.516 -34.111 1.00 96.31 249 ALA A CA 1
ATOM 1838 C C . ALA A 1 249 ? 19.300 4.846 -34.880 1.00 96.31 249 ALA A C 1
ATOM 1840 O O . ALA A 1 249 ? 18.881 5.844 -34.287 1.00 96.31 249 ALA A O 1
ATOM 1841 N N . PRO A 1 250 ? 19.588 4.893 -36.197 1.00 93.38 250 PRO A N 1
ATOM 1842 C CA . PRO A 1 250 ? 19.495 6.131 -36.979 1.00 93.38 250 PRO A CA 1
ATOM 1843 C C . PRO A 1 250 ? 18.100 6.769 -36.987 1.00 93.38 250 PRO A C 1
ATOM 1845 O O . PRO A 1 250 ? 17.982 7.990 -37.036 1.00 93.38 250 PRO A O 1
ATOM 1848 N N . ASP A 1 251 ? 17.048 5.952 -36.926 1.00 91.81 251 ASP A N 1
ATOM 1849 C CA . ASP A 1 251 ? 15.651 6.399 -36.871 1.00 91.81 251 ASP A CA 1
ATOM 1850 C C . ASP A 1 251 ? 15.189 6.784 -35.456 1.00 91.81 251 ASP A C 1
ATOM 1852 O O . ASP A 1 251 ? 14.064 7.253 -35.277 1.00 91.81 251 ASP A O 1
ATOM 1856 N N . ARG A 1 252 ? 16.063 6.594 -34.456 1.00 91.25 252 ARG A N 1
ATOM 1857 C CA . ARG A 1 252 ? 15.844 6.892 -33.039 1.00 91.25 252 ARG A CA 1
ATOM 1858 C C . ARG A 1 252 ? 14.642 6.171 -32.432 1.00 91.25 252 ARG A C 1
ATOM 1860 O O . ARG A 1 252 ? 14.124 6.612 -31.407 1.00 91.25 252 ARG A O 1
ATOM 1867 N N . ARG A 1 253 ? 14.193 5.068 -33.035 1.00 94.31 253 ARG A N 1
ATOM 1868 C CA . ARG A 1 253 ? 13.119 4.219 -32.489 1.00 94.31 253 ARG A CA 1
ATOM 1869 C C . ARG A 1 253 ? 13.643 3.145 -31.551 1.00 94.31 253 ARG A C 1
ATOM 1871 O O . ARG A 1 253 ? 12.880 2.603 -30.761 1.00 94.31 253 ARG A O 1
ATOM 1878 N N . GLU A 1 254 ? 14.939 2.876 -31.615 1.00 97.88 254 GLU A N 1
ATOM 1879 C CA . GLU A 1 254 ? 15.583 1.853 -30.808 1.00 97.88 254 GLU A CA 1
ATOM 1880 C C . GLU A 1 254 ? 16.967 2.301 -30.329 1.00 97.88 254 GLU A C 1
ATOM 1882 O O . GLU A 1 254 ? 17.684 3.040 -31.011 1.00 97.88 254 GLU A O 1
ATOM 1887 N N . SER A 1 255 ? 17.358 1.836 -29.149 1.00 98.44 255 SER A N 1
ATOM 1888 C CA . SER A 1 255 ? 18.708 1.948 -28.616 1.00 98.44 255 SER A CA 1
ATOM 1889 C C . SER A 1 255 ? 19.130 0.661 -27.915 1.00 98.44 255 SER A C 1
ATOM 1891 O O . SER A 1 255 ? 18.308 -0.164 -27.526 1.00 98.44 255 SER A O 1
ATOM 1893 N N . VAL A 1 256 ? 20.438 0.492 -27.753 1.00 98.44 256 VAL A N 1
ATOM 1894 C CA . VAL A 1 256 ? 21.052 -0.582 -26.973 1.00 98.44 256 VAL A CA 1
ATOM 1895 C C . VAL A 1 256 ? 21.889 0.062 -25.882 1.00 98.44 256 VAL A C 1
ATOM 1897 O O . VAL A 1 256 ? 22.694 0.936 -26.197 1.00 98.44 256 VAL A O 1
ATOM 1900 N N . ILE A 1 257 ? 21.744 -0.368 -24.630 1.00 97.56 257 ILE A N 1
ATOM 1901 C CA . ILE A 1 257 ? 22.563 0.115 -23.506 1.00 97.56 257 ILE A CA 1
ATOM 1902 C C . ILE A 1 257 ? 23.053 -1.048 -22.642 1.00 97.56 257 ILE A C 1
ATOM 1904 O O . ILE A 1 257 ? 22.452 -2.124 -22.644 1.00 97.56 257 ILE A O 1
ATOM 1908 N N . ARG A 1 258 ? 24.128 -0.834 -21.871 1.00 95.44 258 ARG A N 1
ATOM 1909 C CA . ARG A 1 258 ? 24.540 -1.801 -20.844 1.00 95.44 258 ARG A CA 1
ATOM 1910 C C . ARG A 1 258 ? 23.546 -1.798 -19.685 1.00 95.44 258 ARG A C 1
ATOM 1912 O O . ARG A 1 258 ? 23.336 -0.730 -19.099 1.00 95.44 258 ARG A O 1
ATOM 1919 N N . PRO A 1 259 ? 22.971 -2.955 -19.313 1.00 92.56 259 PRO A N 1
ATOM 1920 C CA . PRO A 1 259 ? 22.187 -3.057 -18.091 1.00 92.56 259 PRO A CA 1
ATOM 1921 C C . PRO A 1 259 ? 22.988 -2.549 -16.889 1.00 92.56 259 PRO A C 1
ATOM 1923 O O . PRO A 1 259 ? 24.186 -2.787 -16.790 1.00 92.56 259 PRO A O 1
ATOM 1926 N N . GLY A 1 260 ? 22.344 -1.773 -16.017 1.00 89.81 260 GLY A N 1
ATOM 1927 C CA . GLY A 1 260 ? 22.984 -1.215 -14.821 1.00 89.81 260 GLY A CA 1
ATOM 1928 C C . GLY A 1 260 ? 23.928 -0.022 -15.057 1.00 89.81 260 GLY A C 1
ATOM 1929 O O . GLY A 1 260 ? 24.416 0.552 -14.086 1.00 89.81 260 GLY A O 1
ATOM 1930 N N . SER A 1 261 ? 24.173 0.415 -16.299 1.00 94.56 261 SER A N 1
ATOM 1931 C CA . SER A 1 261 ? 25.017 1.591 -16.561 1.00 94.56 261 SER A CA 1
ATOM 1932 C C . SER A 1 261 ? 24.214 2.890 -16.483 1.00 94.56 261 SER A C 1
ATOM 1934 O O . SER A 1 261 ? 23.430 3.200 -17.381 1.00 94.56 261 SER A O 1
ATOM 1936 N N . SER A 1 262 ? 24.445 3.687 -15.432 1.00 95.19 262 SER A N 1
ATOM 1937 C CA . SER A 1 262 ? 23.838 5.021 -15.309 1.00 95.19 262 SER A CA 1
ATOM 1938 C C . SER A 1 262 ? 24.295 5.954 -16.427 1.00 95.19 262 SER A C 1
ATOM 1940 O O . SER A 1 262 ? 23.478 6.668 -16.991 1.00 95.19 262 SER A O 1
ATOM 1942 N N . ALA A 1 263 ? 25.568 5.878 -16.824 1.00 97.12 263 ALA A N 1
ATOM 1943 C CA . ALA A 1 263 ? 26.119 6.717 -17.883 1.00 97.12 263 ALA A CA 1
ATOM 1944 C C . ALA A 1 263 ? 25.465 6.449 -19.249 1.00 97.12 263 ALA A C 1
ATOM 1946 O O . ALA A 1 263 ? 25.136 7.393 -19.967 1.00 97.12 263 ALA A O 1
ATOM 1947 N N . ASP A 1 264 ? 25.249 5.176 -19.609 1.00 97.75 264 ASP A N 1
ATOM 1948 C CA . ASP A 1 264 ? 24.587 4.839 -20.876 1.00 97.75 264 ASP A CA 1
ATOM 1949 C C . ASP A 1 264 ? 23.107 5.276 -20.853 1.00 97.75 264 ASP A C 1
ATOM 1951 O O . ASP A 1 264 ? 22.603 5.777 -21.861 1.00 97.75 264 ASP A O 1
ATOM 1955 N N . LEU A 1 265 ? 22.420 5.142 -19.709 1.00 97.06 265 LEU A N 1
ATOM 1956 C CA . LEU A 1 265 ? 21.025 5.563 -19.554 1.00 97.06 265 LEU A CA 1
ATOM 1957 C C . LEU A 1 265 ? 20.859 7.093 -19.578 1.00 97.06 265 LEU A C 1
ATOM 1959 O O . LEU A 1 265 ? 20.002 7.605 -20.293 1.00 97.06 265 LEU A O 1
ATOM 1963 N N . GLU A 1 266 ? 21.669 7.839 -18.829 1.00 96.31 266 GLU A N 1
ATOM 1964 C CA . GLU A 1 266 ? 21.636 9.310 -18.808 1.00 96.31 266 GLU A CA 1
ATOM 1965 C C . GLU A 1 266 ? 21.933 9.883 -20.195 1.00 96.31 266 GLU A C 1
ATOM 1967 O O . GLU A 1 266 ? 21.252 10.801 -20.667 1.00 96.31 266 GLU A O 1
ATOM 1972 N N . ARG A 1 267 ? 22.906 9.287 -20.896 1.00 97.12 267 ARG A N 1
ATOM 1973 C CA . ARG A 1 267 ? 23.204 9.622 -22.287 1.00 97.12 267 ARG A CA 1
ATOM 1974 C C . ARG A 1 267 ? 21.998 9.375 -23.191 1.00 97.12 267 ARG A C 1
ATOM 1976 O O . ARG A 1 267 ? 21.635 10.275 -23.946 1.00 97.12 267 ARG A O 1
ATOM 1983 N N . LEU A 1 268 ? 21.369 8.200 -23.097 1.00 97.62 268 LEU A N 1
ATOM 1984 C CA . LEU A 1 268 ? 20.171 7.863 -23.868 1.00 97.62 268 LEU A CA 1
ATOM 1985 C C . LEU A 1 268 ? 19.069 8.907 -23.665 1.00 97.62 268 LEU A C 1
ATOM 1987 O O . LEU A 1 268 ? 18.555 9.476 -24.627 1.00 97.62 268 LEU A O 1
ATOM 1991 N N . LEU A 1 269 ? 18.712 9.167 -22.408 1.00 96.19 269 LEU A N 1
ATOM 1992 C CA . LEU A 1 269 ? 17.612 10.061 -22.055 1.00 96.19 269 LEU A CA 1
ATOM 1993 C C . LEU A 1 269 ? 17.891 11.510 -22.474 1.00 96.19 269 LEU A C 1
ATOM 1995 O O . LEU A 1 269 ? 16.975 12.215 -22.899 1.00 96.19 269 LEU A O 1
ATOM 1999 N N . THR A 1 270 ? 19.152 11.940 -22.403 1.00 94.75 270 THR A N 1
ATOM 2000 C CA . THR A 1 270 ? 19.593 13.253 -22.889 1.00 94.75 270 THR A CA 1
ATOM 2001 C C . THR A 1 270 ? 19.495 13.342 -24.406 1.00 94.75 270 THR A C 1
ATOM 2003 O O . THR A 1 270 ? 18.905 14.288 -24.928 1.00 94.75 270 THR A O 1
ATOM 2006 N N . GLU A 1 271 ? 20.022 12.346 -25.128 1.00 95.50 271 GLU A N 1
ATOM 2007 C CA . GLU A 1 271 ? 19.943 12.314 -26.586 1.00 95.50 271 GLU A CA 1
ATOM 2008 C C . GLU A 1 271 ? 18.474 12.341 -27.023 1.00 95.50 271 GLU A C 1
ATOM 2010 O O . GLU A 1 271 ? 18.117 13.204 -27.821 1.00 95.50 271 GLU A O 1
ATOM 2015 N N . LEU A 1 272 ? 17.593 11.499 -26.467 1.00 94.31 272 LEU A N 1
ATOM 2016 C CA . LEU A 1 272 ? 16.159 11.445 -26.814 1.00 94.31 272 LEU A CA 1
ATOM 2017 C C . LEU A 1 272 ? 15.408 12.776 -26.658 1.00 94.31 272 LEU A C 1
ATOM 2019 O O . LEU A 1 272 ? 14.348 12.936 -27.257 1.00 94.31 272 LEU A O 1
ATOM 2023 N N . ARG A 1 273 ? 15.950 13.725 -25.889 1.00 89.94 273 ARG A N 1
ATOM 2024 C CA . ARG A 1 273 ? 15.392 15.071 -25.696 1.00 89.94 273 ARG A CA 1
ATOM 2025 C C . ARG A 1 273 ? 16.130 16.166 -26.471 1.00 89.94 273 ARG A C 1
ATOM 2027 O O . ARG A 1 273 ? 15.698 17.315 -26.451 1.00 89.94 273 ARG A O 1
ATOM 2034 N N . ALA A 1 274 ? 17.223 15.840 -27.162 1.00 88.62 274 ALA A N 1
ATOM 2035 C CA . ALA A 1 274 ? 18.091 16.814 -27.828 1.00 88.62 274 ALA A CA 1
ATOM 2036 C C . ALA A 1 274 ? 17.405 17.594 -28.965 1.00 88.62 274 ALA A C 1
ATOM 2038 O O . ALA A 1 274 ? 17.835 18.695 -29.294 1.00 88.62 274 ALA A O 1
ATOM 2039 N N . ASP A 1 275 ? 16.339 17.048 -29.554 1.00 86.25 275 ASP A N 1
ATOM 2040 C CA . ASP A 1 275 ? 15.524 17.711 -30.582 1.00 86.25 275 ASP A CA 1
ATOM 2041 C C . ASP A 1 275 ? 14.334 18.499 -30.000 1.00 86.25 275 ASP A C 1
ATOM 2043 O O . ASP A 1 275 ? 13.481 18.976 -30.746 1.00 86.25 275 ASP A O 1
ATOM 2047 N N . GLY A 1 276 ? 14.270 18.652 -28.673 1.00 85.62 276 GLY A N 1
ATOM 2048 C CA . GLY A 1 276 ? 13.167 19.319 -27.983 1.00 85.62 276 GLY A CA 1
ATOM 2049 C C . GLY A 1 276 ? 11.930 18.441 -27.787 1.00 85.62 276 GLY A C 1
ATOM 2050 O O . GLY A 1 276 ? 10.906 18.950 -27.330 1.00 85.62 276 GLY A O 1
ATOM 2051 N N . SER A 1 277 ? 12.005 17.140 -28.100 1.00 88.00 277 SER A N 1
ATOM 2052 C CA . SER A 1 277 ? 10.918 16.195 -27.835 1.00 88.00 277 SER A CA 1
ATOM 2053 C C . SER A 1 277 ? 10.499 16.199 -26.362 1.00 88.00 277 SER A C 1
ATOM 2055 O O . SER A 1 277 ? 11.333 16.232 -25.450 1.00 88.00 277 SER A O 1
ATOM 2057 N N . ALA A 1 278 ? 9.188 16.117 -26.132 1.00 90.50 278 ALA A N 1
ATOM 2058 C CA . ALA A 1 278 ? 8.628 15.989 -24.793 1.00 90.50 278 ALA A CA 1
ATOM 2059 C C . ALA A 1 278 ? 9.049 14.659 -24.126 1.00 90.50 278 ALA A C 1
ATOM 2061 O O . ALA A 1 278 ? 9.317 13.674 -24.835 1.00 90.50 278 ALA A O 1
ATOM 2062 N N . PRO A 1 279 ? 9.079 14.611 -22.778 1.00 93.19 279 PRO A N 1
ATOM 2063 C CA . PRO A 1 279 ? 9.154 13.363 -22.023 1.00 93.19 279 PRO A CA 1
ATOM 2064 C C . PRO A 1 279 ? 8.102 12.343 -22.469 1.00 93.19 279 PRO A C 1
ATOM 2066 O O . PRO A 1 279 ? 7.049 12.709 -22.990 1.00 93.19 279 PRO A O 1
ATOM 2069 N N . TYR A 1 280 ? 8.390 11.064 -22.257 1.00 95.88 280 TYR A N 1
ATOM 2070 C CA . TYR A 1 280 ? 7.432 9.988 -22.501 1.00 95.88 280 TYR A CA 1
ATOM 2071 C C . TYR A 1 280 ? 6.383 9.957 -21.383 1.00 95.88 280 TYR A C 1
ATOM 2073 O O . TYR A 1 280 ? 6.717 10.151 -20.215 1.00 95.88 280 TYR A O 1
ATOM 2081 N N . ASP A 1 281 ? 5.121 9.679 -21.719 1.00 95.12 281 ASP A N 1
ATOM 2082 C CA . ASP A 1 281 ? 4.044 9.541 -20.729 1.00 95.12 281 ASP A CA 1
ATOM 2083 C C . ASP A 1 281 ? 4.240 8.282 -19.865 1.00 95.12 281 ASP A C 1
ATOM 2085 O O . ASP A 1 281 ? 3.940 8.271 -18.667 1.00 95.12 281 ASP A O 1
ATOM 2089 N N . HIS A 1 282 ? 4.741 7.209 -20.482 1.00 96.94 282 HIS A N 1
ATOM 2090 C CA . HIS A 1 282 ? 4.909 5.903 -19.855 1.00 96.94 282 HIS A CA 1
ATOM 2091 C C . HIS A 1 282 ? 6.327 5.374 -20.050 1.00 96.94 282 HIS A C 1
ATOM 2093 O O . HIS A 1 282 ? 6.859 5.374 -21.160 1.00 96.94 282 HIS A O 1
ATOM 2099 N N . VAL A 1 283 ? 6.908 4.861 -18.970 1.00 98.00 283 VAL A N 1
ATOM 2100 C CA . VAL A 1 283 ? 8.145 4.083 -18.985 1.00 98.00 283 VAL A CA 1
ATOM 2101 C C . VAL A 1 283 ? 7.800 2.657 -18.583 1.00 98.00 283 VAL A C 1
ATOM 2103 O O . VAL A 1 283 ? 7.230 2.440 -17.516 1.00 98.00 283 VAL A O 1
ATOM 2106 N N . VAL A 1 284 ? 8.112 1.680 -19.430 1.00 98.06 284 VAL A N 1
ATOM 2107 C CA . VAL A 1 284 ? 7.763 0.272 -19.204 1.00 98.06 284 VAL A CA 1
ATOM 2108 C C . VAL A 1 284 ? 9.024 -0.568 -19.127 1.00 98.06 284 VAL A C 1
ATOM 2110 O O . VAL A 1 284 ? 9.836 -0.561 -20.046 1.00 98.06 284 VAL A O 1
ATOM 2113 N N . TYR A 1 285 ? 9.175 -1.305 -18.035 1.00 97.38 285 TYR A N 1
ATOM 2114 C CA . TYR A 1 285 ? 10.293 -2.199 -17.799 1.00 97.38 285 TYR A CA 1
ATOM 2115 C C . TYR A 1 285 ? 9.906 -3.645 -18.112 1.00 97.38 285 TYR A C 1
ATOM 2117 O O . TYR A 1 285 ? 9.159 -4.256 -17.346 1.00 97.38 285 TYR A O 1
ATOM 2125 N N . LEU A 1 286 ? 10.406 -4.170 -19.234 1.00 96.94 286 LEU A N 1
ATOM 2126 C CA . LEU A 1 286 ? 10.168 -5.539 -19.709 1.00 96.94 286 LEU A CA 1
ATOM 2127 C C . LEU A 1 286 ? 11.430 -6.415 -19.678 1.00 96.94 286 LEU A C 1
ATOM 2129 O O . LEU A 1 286 ? 11.330 -7.616 -19.883 1.00 96.94 286 LEU A O 1
ATOM 2133 N N . TRP A 1 287 ? 12.609 -5.866 -19.370 1.00 95.44 287 TRP A N 1
ATOM 2134 C CA . TRP A 1 287 ? 13.867 -6.632 -19.298 1.00 95.44 287 TRP A CA 1
ATOM 2135 C C . TRP A 1 287 ? 13.823 -7.832 -18.345 1.00 95.44 287 TRP A C 1
ATOM 2137 O O . TRP A 1 287 ? 14.514 -8.822 -18.570 1.00 95.44 287 TRP A O 1
ATOM 2147 N N . SER A 1 288 ? 12.989 -7.782 -17.304 1.00 92.62 288 SER A N 1
ATOM 2148 C CA . SER A 1 288 ? 12.772 -8.910 -16.393 1.00 92.62 288 SER A CA 1
ATOM 2149 C C . SER A 1 288 ? 12.106 -10.122 -17.052 1.00 92.62 288 SER A C 1
ATOM 2151 O O . SER A 1 288 ? 12.175 -11.209 -16.488 1.00 92.62 288 SER A O 1
ATOM 2153 N N . LEU A 1 289 ? 11.476 -9.970 -18.222 1.00 92.75 289 LEU A N 1
ATOM 2154 C CA . LEU A 1 289 ? 10.858 -11.079 -18.958 1.00 92.75 289 LEU A CA 1
ATOM 2155 C C . LEU A 1 289 ? 11.885 -12.016 -19.607 1.00 92.75 289 LEU A C 1
ATOM 2157 O O . LEU A 1 289 ? 11.554 -13.163 -19.896 1.00 92.75 289 LEU A O 1
ATOM 2161 N N . ASP A 1 290 ? 13.120 -11.550 -19.802 1.00 91.00 290 ASP A N 1
ATOM 2162 C CA . ASP A 1 290 ? 14.215 -12.352 -20.359 1.00 91.00 290 ASP A CA 1
ATOM 2163 C C . ASP A 1 290 ? 14.964 -13.166 -19.293 1.00 91.00 290 ASP A C 1
ATOM 2165 O O . ASP A 1 290 ? 15.912 -13.891 -19.609 1.00 91.00 290 ASP A O 1
ATOM 2169 N N . LEU A 1 291 ? 14.573 -13.053 -18.019 1.00 90.19 291 LEU A N 1
ATOM 2170 C CA . LEU A 1 291 ? 15.138 -13.887 -16.966 1.00 90.19 291 LEU A CA 1
ATOM 2171 C C . LEU A 1 291 ? 14.758 -15.352 -17.228 1.00 90.19 291 LEU A C 1
ATOM 2173 O O . LEU A 1 291 ? 13.582 -15.649 -17.445 1.00 90.19 291 LEU A O 1
ATOM 2177 N N . PRO A 1 292 ? 15.727 -16.283 -17.214 1.00 87.88 292 PRO A N 1
ATOM 2178 C CA . PRO A 1 292 ? 15.416 -17.686 -17.416 1.00 87.88 292 PRO A CA 1
ATOM 2179 C C . PRO A 1 292 ? 14.712 -18.271 -16.185 1.00 87.88 292 PRO A C 1
ATOM 2181 O O . PRO A 1 292 ? 14.807 -17.701 -15.095 1.00 87.88 292 PRO A O 1
ATOM 2184 N N . PRO A 1 293 ? 14.087 -19.447 -16.332 1.00 85.94 293 PRO A N 1
ATOM 2185 C CA . PRO A 1 293 ? 13.611 -20.225 -15.199 1.00 85.94 293 PRO A CA 1
ATOM 2186 C C . PRO A 1 293 ? 14.723 -20.508 -14.179 1.00 85.94 293 PRO A C 1
ATOM 2188 O O . PRO A 1 293 ? 15.907 -20.638 -14.525 1.00 85.94 293 PRO A O 1
ATOM 2191 N N . MET A 1 294 ? 14.355 -20.619 -12.903 1.00 83.12 294 MET A N 1
ATOM 2192 C CA . MET A 1 294 ? 15.327 -20.859 -11.830 1.00 83.12 294 MET A CA 1
ATOM 2193 C C . MET A 1 294 ? 16.049 -22.208 -11.968 1.00 83.12 294 MET A C 1
ATOM 2195 O O . MET A 1 294 ? 17.229 -22.305 -11.637 1.00 83.12 294 MET A O 1
ATOM 2199 N N . ASP A 1 295 ? 15.386 -23.243 -12.481 1.00 83.38 295 ASP A N 1
ATOM 2200 C CA . ASP A 1 295 ? 15.986 -24.570 -12.681 1.00 83.38 295 ASP A CA 1
ATOM 2201 C C . ASP A 1 295 ? 17.104 -24.580 -13.744 1.00 83.38 295 ASP A C 1
ATOM 2203 O O . ASP A 1 295 ? 18.049 -25.366 -13.654 1.00 83.38 295 ASP A O 1
ATOM 2207 N N . ALA A 1 296 ? 17.059 -23.641 -14.691 1.00 81.62 296 ALA A N 1
ATOM 2208 C CA . ALA A 1 296 ? 18.102 -23.379 -15.675 1.00 81.62 296 ALA A CA 1
ATOM 2209 C C . ALA A 1 296 ? 19.271 -22.544 -15.112 1.00 81.62 296 ALA A C 1
ATOM 2211 O O . ALA A 1 296 ? 20.244 -22.278 -15.820 1.00 81.62 296 ALA A O 1
ATOM 2212 N N . THR A 1 297 ? 19.201 -22.125 -13.844 1.00 78.12 297 THR A N 1
ATOM 2213 C CA . THR A 1 297 ? 20.207 -21.295 -13.170 1.00 78.12 297 THR A CA 1
ATOM 2214 C C . THR A 1 297 ? 20.922 -22.122 -12.102 1.00 78.12 297 THR A C 1
ATOM 2216 O O . THR A 1 297 ? 20.421 -22.327 -11.000 1.00 78.12 297 THR A O 1
ATOM 2219 N N . SER A 1 298 ? 22.111 -22.638 -12.425 1.00 74.69 298 SER A N 1
ATOM 2220 C CA . SER A 1 298 ? 22.770 -23.673 -11.610 1.00 74.69 298 SER A CA 1
ATOM 2221 C C . SER A 1 298 ? 23.765 -23.138 -10.575 1.00 74.69 298 SER A C 1
ATOM 2223 O O . SER A 1 298 ? 24.158 -23.878 -9.671 1.00 74.69 298 SER A O 1
ATOM 2225 N N . THR A 1 299 ? 24.212 -21.882 -10.682 1.00 82.88 299 THR A N 1
ATOM 2226 C CA . THR A 1 299 ? 25.263 -21.340 -9.808 1.00 82.88 299 THR A CA 1
ATOM 2227 C C . THR A 1 299 ? 24.964 -19.937 -9.282 1.00 82.88 299 THR A C 1
ATOM 2229 O O . THR A 1 299 ? 24.234 -19.144 -9.870 1.00 82.88 299 THR A O 1
ATOM 2232 N N . ALA A 1 300 ? 25.618 -19.569 -8.176 1.00 81.12 300 ALA A N 1
ATOM 2233 C CA . ALA A 1 300 ? 25.566 -18.202 -7.655 1.00 81.12 300 ALA A CA 1
ATOM 2234 C C . ALA A 1 300 ? 26.180 -17.163 -8.616 1.00 81.12 300 ALA A C 1
ATOM 2236 O O . ALA A 1 300 ? 25.888 -15.974 -8.498 1.00 81.12 300 ALA A O 1
ATOM 2237 N N . ALA A 1 301 ? 27.060 -17.584 -9.531 1.00 82.12 301 ALA A N 1
ATOM 2238 C CA . ALA A 1 301 ? 27.597 -16.704 -10.565 1.00 82.12 301 ALA A CA 1
ATOM 2239 C C . ALA A 1 301 ? 26.522 -16.367 -11.607 1.00 82.12 301 ALA A C 1
ATOM 2241 O O . ALA A 1 301 ? 26.370 -15.195 -11.937 1.00 82.12 301 ALA A O 1
ATOM 2242 N N . ASP A 1 302 ? 25.719 -17.357 -12.005 1.00 80.19 302 ASP A N 1
ATOM 2243 C CA . ASP A 1 302 ? 24.609 -17.182 -12.947 1.00 80.19 302 ASP A CA 1
ATOM 2244 C C . ASP A 1 302 ? 23.566 -16.194 -12.407 1.00 80.19 302 ASP A C 1
ATOM 2246 O O . ASP A 1 302 ? 23.093 -15.317 -13.133 1.00 80.19 302 ASP A O 1
ATOM 2250 N N . VAL A 1 303 ? 23.248 -16.285 -11.110 1.00 81.69 303 VAL A N 1
ATOM 2251 C CA . VAL A 1 303 ? 22.344 -15.339 -10.433 1.00 81.69 303 VAL A CA 1
ATOM 2252 C C . VAL A 1 303 ? 22.918 -13.919 -10.440 1.00 81.69 303 VAL A C 1
ATOM 2254 O O . VAL A 1 303 ? 22.195 -12.965 -10.717 1.00 81.69 303 VAL A O 1
ATOM 2257 N N . ARG A 1 304 ? 24.221 -13.756 -10.163 1.00 81.25 304 ARG A N 1
ATOM 2258 C CA . ARG A 1 304 ? 24.875 -12.435 -10.162 1.00 81.25 304 ARG A CA 1
ATOM 2259 C C . ARG A 1 304 ? 24.917 -11.800 -11.545 1.00 81.25 304 ARG A C 1
ATOM 2261 O O . ARG A 1 304 ? 24.683 -10.605 -11.648 1.00 81.25 304 ARG A O 1
ATOM 2268 N N . GLU A 1 305 ? 25.175 -12.584 -12.586 1.00 80.94 305 GLU A N 1
ATOM 2269 C CA . GLU A 1 305 ? 25.164 -12.105 -13.973 1.00 80.94 305 GLU A CA 1
ATOM 2270 C C . GLU A 1 305 ? 23.786 -11.560 -14.380 1.00 80.94 305 GLU A C 1
ATOM 2272 O O . GLU A 1 305 ? 23.681 -10.610 -15.151 1.00 80.94 305 GLU A 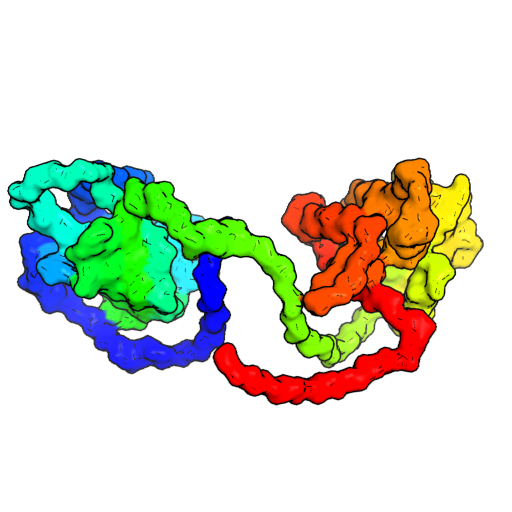O 1
ATOM 2277 N N . ARG A 1 306 ? 22.717 -12.121 -13.806 1.00 84.56 306 ARG A N 1
ATOM 2278 C CA . ARG A 1 306 ? 21.329 -11.720 -14.068 1.00 84.56 306 ARG A CA 1
ATOM 2279 C C . ARG A 1 306 ? 20.832 -10.606 -13.149 1.00 84.56 306 ARG A C 1
ATOM 2281 O O . ARG A 1 306 ? 19.771 -10.047 -13.412 1.00 84.56 306 ARG A O 1
ATOM 2288 N N . ALA A 1 307 ? 21.574 -10.256 -12.097 1.00 81.44 307 ALA A N 1
ATOM 2289 C CA . ALA A 1 307 ? 21.140 -9.288 -11.089 1.00 81.44 307 ALA A CA 1
ATOM 2290 C C . ALA A 1 307 ? 20.851 -7.898 -11.684 1.00 81.44 307 ALA A C 1
ATOM 2292 O O . ALA A 1 307 ? 19.953 -7.188 -11.218 1.00 81.44 307 ALA A O 1
ATOM 2293 N N . ASP A 1 308 ? 21.565 -7.531 -12.751 1.00 81.62 308 ASP A N 1
ATOM 2294 C CA . ASP A 1 308 ? 21.345 -6.264 -13.441 1.00 81.62 308 ASP A CA 1
ATOM 2295 C C . ASP A 1 308 ? 19.968 -6.194 -14.104 1.00 81.62 308 ASP A C 1
ATOM 2297 O O . ASP A 1 308 ? 19.270 -5.191 -13.939 1.00 81.62 308 ASP A O 1
ATOM 2301 N N . LEU A 1 309 ? 19.540 -7.263 -14.781 1.00 80.69 309 LEU A N 1
ATOM 2302 C CA . LEU A 1 309 ? 18.201 -7.384 -15.376 1.00 80.69 309 LEU A CA 1
ATOM 2303 C C . LEU A 1 309 ? 17.121 -7.723 -14.334 1.00 80.69 309 LEU A C 1
ATOM 2305 O O . LEU A 1 309 ? 15.954 -7.408 -14.524 1.00 80.69 309 LEU A O 1
ATOM 2309 N N . ALA A 1 310 ? 17.496 -8.349 -13.219 1.00 79.56 310 ALA A N 1
ATOM 2310 C CA . ALA A 1 310 ? 16.562 -8.689 -12.149 1.00 79.56 310 ALA A CA 1
ATOM 2311 C C . ALA A 1 310 ? 16.179 -7.487 -11.274 1.00 79.56 310 ALA A C 1
ATOM 2313 O O . ALA A 1 310 ? 15.092 -7.474 -10.696 1.00 79.56 310 ALA A O 1
ATOM 2314 N N . GLY A 1 311 ? 17.050 -6.479 -11.146 1.00 84.94 311 GLY A N 1
ATOM 2315 C CA . GLY A 1 311 ? 16.742 -5.332 -10.292 1.00 84.94 311 GLY A CA 1
ATOM 2316 C C . GLY A 1 311 ? 17.695 -4.139 -10.327 1.00 84.94 311 GLY A C 1
ATOM 2317 O O . GLY A 1 311 ? 17.221 -3.015 -10.173 1.00 84.94 311 GLY A O 1
ATOM 2318 N N . TYR A 1 312 ? 19.010 -4.293 -10.542 1.00 88.62 312 TYR A N 1
ATOM 2319 C CA . TYR A 1 312 ? 19.898 -3.115 -10.448 1.00 88.62 312 TYR A CA 1
ATOM 2320 C C . TYR A 1 312 ? 19.626 -2.073 -11.536 1.00 88.62 312 TYR A C 1
ATOM 2322 O O . TYR A 1 312 ? 19.648 -0.873 -11.257 1.00 88.62 312 TYR A O 1
ATOM 2330 N N . SER A 1 313 ? 19.290 -2.501 -12.754 1.00 92.75 313 SER A N 1
ATOM 2331 C CA . SER A 1 313 ? 18.896 -1.568 -13.815 1.00 92.75 313 SER A CA 1
ATOM 2332 C C . SER A 1 313 ? 17.596 -0.817 -13.504 1.00 92.75 313 SER A C 1
ATOM 2334 O O . SER A 1 313 ? 17.475 0.333 -13.917 1.00 92.75 313 SER A O 1
ATOM 2336 N N . LEU A 1 314 ? 16.672 -1.389 -12.716 1.00 94.00 314 LEU A N 1
ATOM 2337 C CA . LEU A 1 314 ? 15.495 -0.668 -12.211 1.00 94.00 314 LEU A CA 1
ATOM 2338 C C . LEU A 1 314 ? 15.885 0.450 -11.244 1.00 94.00 314 LEU A C 1
ATOM 2340 O O . LEU A 1 314 ? 15.320 1.535 -11.320 1.00 94.00 314 LEU A O 1
ATOM 2344 N N . VAL A 1 315 ? 16.863 0.218 -10.365 1.00 94.19 315 VAL A N 1
ATOM 2345 C CA . VAL A 1 315 ? 17.368 1.257 -9.449 1.00 94.19 315 VAL A CA 1
ATOM 2346 C C . VAL A 1 315 ? 18.048 2.380 -10.231 1.00 94.19 315 VAL A C 1
ATOM 2348 O O . VAL A 1 315 ? 17.827 3.557 -9.953 1.00 94.19 315 VAL A O 1
ATOM 2351 N N . VAL A 1 316 ? 18.854 2.031 -11.235 1.00 95.00 316 VAL A N 1
ATOM 2352 C CA . VAL A 1 316 ? 19.496 3.013 -12.121 1.00 95.00 316 VAL A CA 1
ATOM 2353 C C . VAL A 1 316 ? 18.452 3.817 -12.895 1.00 95.00 316 VAL A C 1
ATOM 2355 O O . VAL A 1 316 ? 18.545 5.041 -12.940 1.00 95.00 316 VAL A O 1
ATOM 2358 N N . LEU A 1 317 ? 17.427 3.148 -13.430 1.00 95.81 317 LEU A N 1
ATOM 2359 C CA . LEU A 1 317 ? 16.300 3.797 -14.091 1.00 95.81 317 LEU A CA 1
ATOM 2360 C C . LEU A 1 317 ? 15.585 4.766 -13.152 1.00 95.81 317 LEU A C 1
ATOM 2362 O O . LEU A 1 317 ? 15.442 5.939 -13.480 1.00 95.81 317 LEU A O 1
ATOM 2366 N N . ALA A 1 318 ? 15.203 4.293 -11.968 1.00 93.88 318 ALA A N 1
ATOM 2367 C CA . ALA A 1 318 ? 14.494 5.070 -10.962 1.00 93.88 318 ALA A CA 1
ATOM 2368 C C . ALA A 1 318 ? 15.220 6.368 -10.587 1.00 93.88 318 ALA A C 1
ATOM 2370 O O . ALA A 1 318 ? 14.579 7.404 -10.443 1.00 93.88 318 ALA A O 1
ATOM 2371 N N . ARG A 1 319 ? 16.553 6.333 -10.486 1.00 95.00 319 ARG A N 1
ATOM 2372 C CA . ARG A 1 319 ? 17.367 7.518 -10.179 1.00 95.00 319 ARG A CA 1
ATOM 2373 C C . ARG A 1 319 ? 17.367 8.564 -11.293 1.00 95.00 319 ARG A C 1
ATOM 2375 O O . ARG A 1 319 ? 17.519 9.739 -10.991 1.00 95.00 319 ARG A O 1
ATOM 2382 N N . ALA A 1 320 ? 17.207 8.155 -12.550 1.00 95.31 320 ALA A N 1
ATOM 2383 C CA . ALA A 1 320 ? 17.241 9.062 -13.697 1.00 95.31 320 ALA A CA 1
ATOM 2384 C C . ALA A 1 320 ? 15.866 9.666 -14.041 1.00 95.31 320 ALA A C 1
ATOM 2386 O O . ALA A 1 320 ? 15.793 10.718 -14.678 1.00 95.31 320 ALA A O 1
ATOM 2387 N N . LEU A 1 321 ? 14.765 9.010 -13.654 1.00 94.75 321 LEU A N 1
ATOM 2388 C CA . LEU A 1 321 ? 13.413 9.433 -14.037 1.00 94.75 321 LEU A CA 1
ATOM 2389 C C . LEU A 1 321 ? 13.027 10.855 -13.584 1.00 94.75 321 LEU A C 1
ATOM 2391 O O . LEU A 1 321 ? 12.488 11.568 -14.434 1.00 94.75 321 LEU A O 1
ATOM 2395 N N . PRO A 1 322 ? 13.299 11.305 -12.341 1.00 94.38 322 PRO A N 1
ATOM 2396 C CA . PRO A 1 322 ? 12.878 12.635 -11.888 1.00 94.38 322 PRO A CA 1
ATOM 2397 C C . PRO A 1 322 ? 13.426 13.775 -12.753 1.00 94.38 322 PRO A C 1
ATOM 2399 O O . PRO A 1 322 ? 12.691 14.690 -13.121 1.00 94.38 322 PRO A O 1
ATOM 2402 N N . ASP A 1 323 ? 14.697 13.677 -13.145 1.00 93.31 323 ASP A N 1
ATOM 2403 C CA . ASP A 1 323 ? 15.380 14.733 -13.896 1.00 93.31 323 ASP A CA 1
ATOM 2404 C C . ASP A 1 323 ? 15.074 14.665 -15.399 1.00 93.31 323 ASP A C 1
ATOM 2406 O O . ASP A 1 323 ? 14.945 15.683 -16.092 1.00 93.31 323 ASP A O 1
ATOM 2410 N N . HIS A 1 324 ? 14.940 13.450 -15.935 1.00 93.00 324 HIS A N 1
ATOM 2411 C CA . HIS A 1 324 ? 14.868 13.248 -17.378 1.00 93.00 324 HIS A CA 1
ATOM 2412 C C . HIS A 1 324 ? 13.459 13.000 -17.916 1.00 93.00 324 HIS A C 1
ATOM 2414 O O . HIS A 1 324 ? 13.208 13.344 -19.074 1.00 93.00 324 HIS A O 1
ATOM 2420 N N . GLN A 1 325 ? 12.560 12.429 -17.115 1.00 93.12 325 GLN A N 1
ATOM 2421 C CA . GLN A 1 325 ? 11.213 12.012 -17.518 1.00 93.12 325 GLN A CA 1
ATOM 2422 C C . GLN A 1 325 ? 10.132 12.479 -16.521 1.00 93.12 325 GLN A C 1
ATOM 2424 O O . GLN A 1 325 ? 9.331 11.653 -16.068 1.00 93.12 325 GLN A O 1
ATOM 2429 N N . PRO A 1 326 ? 10.082 13.774 -16.152 1.00 92.56 326 PRO A N 1
ATOM 2430 C CA . PRO A 1 326 ? 9.173 14.263 -15.116 1.00 92.56 326 PRO A CA 1
ATOM 2431 C C . PRO A 1 326 ? 7.708 13.964 -15.460 1.00 92.56 326 PRO A C 1
ATOM 2433 O O . PRO A 1 326 ? 7.262 14.204 -16.582 1.00 92.56 326 PRO A O 1
ATOM 2436 N N . GLY A 1 327 ? 6.964 13.432 -14.486 1.00 89.25 327 GLY A N 1
ATOM 2437 C CA . GLY A 1 327 ? 5.544 13.087 -14.632 1.00 89.25 327 GLY A CA 1
ATOM 2438 C C . GLY A 1 327 ? 5.251 11.801 -15.418 1.00 89.25 327 GLY A C 1
ATOM 2439 O O . GLY A 1 327 ? 4.082 11.449 -15.581 1.00 89.25 327 GLY A O 1
ATOM 2440 N N . SER A 1 328 ? 6.278 11.087 -15.892 1.00 94.81 328 SER A N 1
ATOM 2441 C CA . SER A 1 328 ? 6.113 9.778 -16.536 1.00 94.81 328 SER A CA 1
ATOM 2442 C C . SER A 1 328 ? 5.704 8.697 -15.535 1.00 94.81 328 SER A C 1
ATOM 2444 O O . SER A 1 328 ? 6.158 8.697 -14.394 1.00 94.81 328 SER A O 1
ATOM 2446 N N . ARG A 1 329 ? 4.892 7.723 -15.953 1.00 96.00 329 ARG A N 1
ATOM 2447 C CA . ARG A 1 329 ? 4.514 6.576 -15.106 1.00 96.00 329 ARG A CA 1
ATOM 2448 C C . ARG A 1 329 ? 5.437 5.388 -15.344 1.00 96.00 329 ARG A C 1
ATOM 2450 O O . ARG A 1 329 ? 5.549 4.933 -16.480 1.00 96.00 329 ARG A O 1
ATOM 2457 N N . LEU A 1 330 ? 6.035 4.845 -14.281 1.00 97.12 330 LEU A N 1
ATOM 2458 C CA . LEU A 1 330 ? 6.876 3.648 -14.350 1.00 97.12 330 LEU A CA 1
ATOM 2459 C C . LEU A 1 330 ? 6.049 2.371 -14.144 1.00 97.12 330 LEU A C 1
ATOM 2461 O O . LEU A 1 330 ? 5.517 2.125 -13.060 1.00 97.12 330 LEU A O 1
ATOM 2465 N N . HIS A 1 331 ? 5.973 1.539 -15.176 1.00 97.25 331 HIS A N 1
ATOM 2466 C CA . HIS A 1 331 ? 5.351 0.219 -15.148 1.00 97.25 331 HIS A CA 1
ATOM 2467 C C . HIS A 1 331 ? 6.428 -0.866 -15.187 1.00 97.25 331 HIS A C 1
ATOM 2469 O O . HIS A 1 331 ? 7.361 -0.772 -15.980 1.00 97.25 331 HIS A O 1
ATOM 2475 N N . ILE A 1 332 ? 6.304 -1.896 -14.353 1.00 97.00 332 ILE A N 1
ATOM 2476 C CA . ILE A 1 332 ? 7.276 -2.995 -14.264 1.00 97.00 332 ILE A CA 1
ATOM 2477 C C . ILE A 1 332 ? 6.538 -4.297 -14.528 1.00 97.00 332 ILE A C 1
ATOM 2479 O O . ILE A 1 332 ? 5.501 -4.548 -13.908 1.00 97.00 332 ILE A O 1
ATOM 2483 N N . VAL A 1 333 ? 7.063 -5.099 -15.455 1.00 96.06 333 VAL A N 1
ATOM 2484 C CA . VAL A 1 333 ? 6.419 -6.336 -15.894 1.00 96.06 333 VAL A CA 1
ATOM 2485 C C . VAL A 1 333 ? 7.321 -7.534 -15.628 1.00 96.06 333 VAL A C 1
ATOM 2487 O O . VAL A 1 333 ? 8.441 -7.615 -16.129 1.00 96.06 333 VAL A O 1
ATOM 2490 N N . THR A 1 334 ? 6.822 -8.477 -14.841 1.00 94.38 334 THR A N 1
ATOM 2491 C CA . THR A 1 334 ? 7.464 -9.763 -14.550 1.00 94.38 334 THR A CA 1
ATOM 2492 C C . THR A 1 334 ? 6.666 -10.909 -15.168 1.00 94.38 334 THR A C 1
ATOM 2494 O O . THR A 1 334 ? 5.597 -10.684 -15.739 1.00 94.38 334 THR A O 1
ATOM 2497 N N . ARG A 1 335 ? 7.194 -12.134 -15.106 1.00 91.44 335 ARG A N 1
ATOM 2498 C CA . ARG A 1 335 ? 6.493 -13.346 -15.541 1.00 91.44 335 ARG A CA 1
ATOM 2499 C C . ARG A 1 335 ? 6.667 -14.436 -14.495 1.00 91.44 335 ARG A C 1
ATOM 2501 O O . ARG A 1 335 ? 7.800 -14.755 -14.141 1.00 91.44 335 ARG A O 1
ATOM 2508 N N . GLY A 1 336 ? 5.552 -14.988 -14.025 1.00 90.50 336 GLY A N 1
ATOM 2509 C CA . GLY A 1 336 ? 5.514 -16.026 -13.000 1.00 90.50 336 GLY A CA 1
ATOM 2510 C C . GLY A 1 336 ? 6.191 -15.624 -11.692 1.00 90.50 336 GLY A C 1
ATOM 2511 O O . GLY A 1 336 ? 6.577 -16.497 -10.929 1.00 90.50 336 GLY A O 1
ATOM 2512 N N . GLY A 1 337 ? 6.394 -14.333 -11.420 1.00 88.88 337 GLY A N 1
ATOM 2513 C CA . GLY A 1 337 ? 7.070 -13.876 -10.207 1.00 88.88 337 GLY A CA 1
ATOM 2514 C C . GLY A 1 337 ? 6.217 -14.028 -8.946 1.00 88.88 337 GLY A C 1
ATOM 2515 O O . GLY A 1 337 ? 6.753 -14.000 -7.838 1.00 88.88 337 GLY A O 1
ATOM 2516 N N . GLN A 1 338 ? 4.899 -14.163 -9.098 1.00 89.50 338 GLN A N 1
ATOM 2517 C CA . GLN A 1 338 ? 3.928 -14.293 -8.021 1.00 89.50 338 GLN A CA 1
ATOM 2518 C C . GLN A 1 338 ? 3.094 -15.564 -8.208 1.00 89.50 338 GLN A C 1
ATOM 2520 O O . GLN A 1 338 ? 2.489 -15.775 -9.255 1.00 89.50 338 GLN A O 1
ATOM 2525 N N . ALA A 1 339 ? 2.994 -16.378 -7.157 1.00 89.00 339 ALA A N 1
ATOM 2526 C CA . ALA A 1 339 ? 1.988 -17.432 -7.103 1.00 89.00 339 ALA A CA 1
ATOM 2527 C C . ALA A 1 339 ? 0.620 -16.785 -6.833 1.00 89.00 339 ALA A C 1
ATOM 2529 O O . ALA A 1 339 ? 0.413 -16.189 -5.771 1.00 89.00 339 ALA A O 1
ATOM 2530 N N . VAL A 1 340 ? -0.292 -16.853 -7.805 1.00 88.06 340 VAL A N 1
ATOM 2531 C CA . VAL A 1 340 ? -1.602 -16.190 -7.726 1.00 88.06 340 VAL A CA 1
ATOM 2532 C C . VAL A 1 340 ? -2.635 -17.118 -7.098 1.00 88.06 340 VAL A C 1
ATOM 2534 O O . VAL A 1 340 ? -3.406 -16.692 -6.233 1.00 88.06 340 VAL A O 1
ATOM 2537 N N . VAL A 1 341 ? -2.627 -18.395 -7.486 1.00 86.12 341 VAL A N 1
ATOM 2538 C CA . VAL A 1 341 ? -3.431 -19.453 -6.870 1.00 86.12 341 VAL A CA 1
ATOM 2539 C C . VAL A 1 341 ? -2.553 -20.494 -6.162 1.00 86.12 341 VAL A C 1
ATOM 2541 O O . VAL A 1 341 ? -1.384 -20.677 -6.511 1.00 86.12 341 VAL A O 1
ATOM 2544 N N . PRO A 1 342 ? -3.088 -21.207 -5.149 1.00 81.94 342 PRO A N 1
ATOM 2545 C CA . PRO A 1 342 ? -2.337 -22.252 -4.463 1.00 81.94 342 PRO A CA 1
ATOM 2546 C C . PRO A 1 342 ? -1.826 -23.322 -5.434 1.00 81.94 342 PRO A C 1
ATOM 2548 O O . PRO A 1 342 ? -2.614 -23.979 -6.115 1.00 81.94 342 PRO A O 1
ATOM 2551 N N . GLY A 1 343 ? -0.507 -23.522 -5.447 1.00 82.38 343 GLY A N 1
ATOM 2552 C CA . GLY A 1 343 ? 0.164 -24.496 -6.309 1.00 82.38 343 GLY A CA 1
ATOM 2553 C C . GLY A 1 343 ? 0.736 -23.926 -7.608 1.00 82.38 343 GLY A C 1
ATOM 2554 O O . GLY A 1 343 ? 1.368 -24.688 -8.338 1.00 82.38 343 GLY A O 1
ATOM 2555 N N . ASP A 1 344 ? 0.564 -22.629 -7.884 1.00 85.19 344 ASP A N 1
ATOM 2556 C CA . ASP A 1 344 ? 1.255 -21.981 -9.001 1.00 85.19 344 ASP A CA 1
ATOM 2557 C C . ASP A 1 344 ? 2.781 -22.056 -8.821 1.00 85.19 344 ASP A C 1
ATOM 2559 O O . ASP A 1 344 ? 3.285 -21.840 -7.709 1.00 85.19 344 ASP A O 1
ATOM 2563 N N . PRO A 1 345 ? 3.539 -22.342 -9.895 1.00 83.19 345 PRO A N 1
ATOM 2564 C CA . PRO A 1 345 ? 4.983 -22.184 -9.867 1.00 83.19 345 PRO A CA 1
ATOM 2565 C C . PRO A 1 345 ? 5.332 -20.696 -9.734 1.00 83.19 345 PRO A C 1
ATOM 2567 O O . PRO A 1 345 ? 4.676 -19.842 -10.326 1.00 83.19 345 PRO A O 1
ATOM 2570 N N . ALA A 1 346 ? 6.386 -20.396 -8.975 1.00 87.25 346 ALA A N 1
ATOM 2571 C CA . ALA A 1 346 ? 6.923 -19.047 -8.852 1.00 87.25 346 ALA A CA 1
ATOM 2572 C C . ALA A 1 346 ? 8.378 -19.018 -9.328 1.00 87.25 346 ALA A C 1
ATOM 2574 O O . ALA A 1 346 ? 9.186 -19.844 -8.901 1.00 87.25 346 ALA A O 1
ATOM 2575 N N . GLU A 1 347 ? 8.706 -18.045 -10.173 1.00 88.56 347 GLU A N 1
ATOM 2576 C CA . GLU A 1 347 ? 10.035 -17.795 -10.718 1.00 88.56 347 GLU A CA 1
ATOM 2577 C C . GLU A 1 347 ? 10.762 -16.727 -9.884 1.00 88.56 347 GLU A C 1
ATOM 2579 O O . GLU A 1 347 ? 10.563 -15.518 -10.074 1.00 88.56 347 GLU A O 1
ATOM 2584 N N . PRO A 1 348 ? 11.631 -17.135 -8.939 1.00 87.69 348 PRO A N 1
ATOM 2585 C CA . PRO 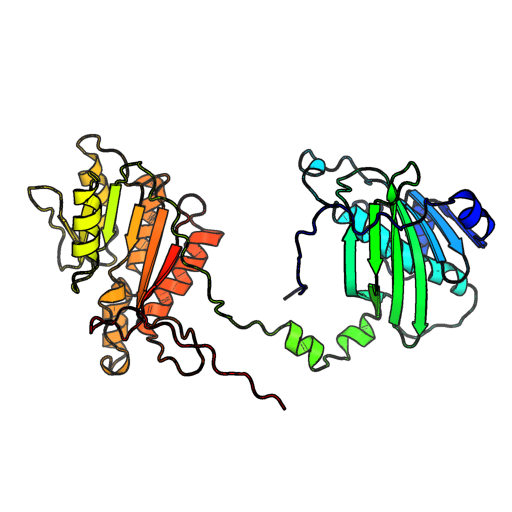A 1 348 ? 12.184 -16.247 -7.919 1.00 87.69 348 PRO A CA 1
ATOM 2586 C C . PRO A 1 348 ? 13.142 -15.188 -8.470 1.00 87.69 348 PRO A C 1
ATOM 2588 O O . PRO A 1 348 ? 13.376 -14.181 -7.803 1.00 87.69 348 PRO A O 1
ATOM 2591 N N . LEU A 1 349 ? 13.703 -15.378 -9.670 1.00 88.69 349 LEU A N 1
ATOM 2592 C CA . LEU A 1 349 ? 14.677 -14.437 -10.231 1.00 88.69 349 LEU A CA 1
ATOM 2593 C C . LEU A 1 349 ? 14.072 -13.060 -10.524 1.00 88.69 349 LEU A C 1
ATOM 2595 O O . LEU A 1 349 ? 14.797 -12.069 -10.491 1.00 88.69 349 LEU A O 1
ATOM 2599 N N . SER A 1 350 ? 12.759 -12.977 -10.749 1.00 87.31 350 SER A N 1
ATOM 2600 C CA . SER A 1 350 ? 12.055 -11.709 -10.976 1.00 87.31 350 SER A CA 1
ATOM 2601 C C . SER A 1 350 ? 11.572 -11.031 -9.681 1.00 87.31 350 SER A C 1
ATOM 2603 O O . SER A 1 350 ? 11.161 -9.869 -9.703 1.00 87.31 350 SER A O 1
ATOM 2605 N N . ALA A 1 351 ? 11.667 -11.706 -8.527 1.00 88.19 351 ALA A N 1
ATOM 2606 C CA . ALA A 1 351 ? 11.190 -11.189 -7.241 1.00 88.19 351 ALA A CA 1
ATOM 2607 C C . ALA A 1 351 ? 11.815 -9.840 -6.815 1.00 88.19 351 ALA A C 1
ATOM 2609 O O . ALA A 1 351 ? 11.085 -9.005 -6.263 1.00 88.19 351 ALA A O 1
ATOM 2610 N N . PRO A 1 352 ? 13.113 -9.552 -7.075 1.00 90.75 352 PRO A N 1
ATOM 2611 C CA . PRO A 1 352 ? 13.686 -8.248 -6.755 1.00 90.75 352 PRO A CA 1
ATOM 2612 C C . PRO A 1 352 ? 12.968 -7.086 -7.450 1.00 90.75 352 PRO A C 1
ATOM 2614 O O . PRO A 1 352 ? 12.750 -6.055 -6.814 1.00 90.75 352 PRO A O 1
ATOM 2617 N N . ALA A 1 353 ? 12.527 -7.254 -8.703 1.00 91.94 353 ALA A N 1
ATOM 2618 C CA . ALA A 1 353 ? 11.790 -6.227 -9.439 1.00 91.94 353 ALA A CA 1
ATOM 2619 C C . ALA A 1 353 ? 10.473 -5.848 -8.739 1.00 91.94 353 ALA A C 1
ATOM 2621 O O . ALA A 1 353 ? 10.127 -4.668 -8.658 1.00 91.94 353 ALA A O 1
ATOM 2622 N N . TRP A 1 354 ? 9.781 -6.830 -8.154 1.00 90.88 354 TRP A N 1
ATOM 2623 C CA . TRP A 1 354 ? 8.576 -6.614 -7.349 1.00 90.88 354 TRP A CA 1
ATOM 2624 C C . TRP A 1 354 ? 8.866 -5.872 -6.043 1.00 90.88 354 TRP A C 1
ATOM 2626 O O . TRP A 1 354 ? 8.183 -4.899 -5.714 1.00 90.88 354 TRP A O 1
ATOM 2636 N N . GLY A 1 355 ? 9.887 -6.309 -5.300 1.00 91.00 355 GLY A N 1
ATOM 2637 C CA . GLY A 1 355 ? 10.292 -5.665 -4.048 1.00 91.00 355 GLY A CA 1
ATOM 2638 C C . GLY A 1 355 ? 10.697 -4.205 -4.257 1.00 91.00 355 GLY A C 1
ATOM 2639 O O . GLY A 1 355 ? 10.173 -3.312 -3.591 1.00 91.00 355 GLY A O 1
ATOM 2640 N N . ILE A 1 356 ? 11.568 -3.960 -5.240 1.00 93.62 356 ILE A N 1
ATOM 2641 C CA . ILE A 1 356 ? 12.016 -2.620 -5.635 1.00 93.62 356 ILE A CA 1
ATOM 2642 C C . ILE A 1 356 ? 10.823 -1.786 -6.101 1.00 93.62 356 ILE A C 1
ATOM 2644 O O . ILE A 1 356 ? 10.606 -0.685 -5.602 1.00 93.62 356 ILE A O 1
ATOM 2648 N N . GLY A 1 357 ? 10.008 -2.316 -7.013 1.00 92.94 357 GLY A N 1
ATOM 2649 C CA . GLY A 1 357 ? 8.878 -1.598 -7.588 1.00 92.94 357 GLY A CA 1
ATOM 2650 C C . GLY A 1 357 ? 7.842 -1.139 -6.559 1.00 92.94 357 GLY A C 1
ATOM 2651 O O . GLY A 1 357 ? 7.309 -0.034 -6.675 1.00 92.94 357 GLY A O 1
ATOM 2652 N N . ARG A 1 358 ? 7.603 -1.933 -5.505 1.00 91.62 358 ARG A N 1
ATOM 2653 C CA . ARG A 1 358 ? 6.740 -1.533 -4.380 1.00 91.62 358 ARG A CA 1
ATOM 2654 C C . ARG A 1 358 ? 7.295 -0.321 -3.637 1.00 91.62 358 ARG A C 1
ATOM 2656 O O . ARG A 1 358 ? 6.534 0.606 -3.373 1.00 91.62 358 ARG A O 1
ATOM 2663 N N . VAL A 1 359 ? 8.591 -0.317 -3.325 1.00 93.69 359 VAL A N 1
ATOM 2664 C CA . VAL A 1 359 ? 9.252 0.804 -2.634 1.00 93.69 359 VAL A CA 1
ATOM 2665 C C . VAL A 1 359 ? 9.246 2.052 -3.515 1.00 93.69 359 VAL A C 1
ATOM 2667 O O . VAL A 1 359 ? 8.829 3.119 -3.066 1.00 93.69 359 VAL A O 1
ATOM 2670 N N . LEU A 1 360 ? 9.600 1.905 -4.796 1.00 92.12 360 LEU A N 1
ATOM 2671 C CA . LEU A 1 360 ? 9.592 3.010 -5.752 1.00 92.12 360 LEU A CA 1
ATOM 2672 C C . LEU A 1 360 ? 8.211 3.663 -5.855 1.00 92.12 360 LEU A C 1
ATOM 2674 O O . LEU A 1 360 ? 8.093 4.870 -5.695 1.00 92.12 360 LEU A O 1
ATOM 2678 N N . GLY A 1 361 ? 7.151 2.882 -6.069 1.00 87.44 361 GLY A N 1
ATOM 2679 C CA . GLY A 1 361 ? 5.809 3.437 -6.259 1.00 87.44 361 GLY A CA 1
ATOM 2680 C C . GLY A 1 361 ? 5.142 3.982 -4.990 1.00 87.44 361 GLY A C 1
ATOM 2681 O O . GLY A 1 361 ? 4.182 4.743 -5.106 1.00 87.44 361 GLY A O 1
ATOM 2682 N N . GLN A 1 362 ? 5.589 3.572 -3.796 1.00 85.06 362 GLN A N 1
ATOM 2683 C CA . GLN A 1 362 ? 4.962 3.952 -2.520 1.00 85.06 362 GLN A CA 1
ATOM 2684 C C . GLN A 1 362 ? 5.735 5.020 -1.743 1.00 85.06 362 GLN A C 1
ATOM 2686 O O . GLN A 1 362 ? 5.106 5.759 -0.989 1.00 85.06 362 GLN A O 1
ATOM 2691 N N . GLN A 1 363 ? 7.063 5.079 -1.879 1.00 88.25 363 GLN A N 1
ATOM 2692 C CA . GLN A 1 363 ? 7.924 5.878 -0.998 1.00 88.25 363 GLN A CA 1
ATOM 2693 C C . GLN A 1 363 ? 8.881 6.796 -1.764 1.00 88.25 363 GLN A C 1
ATOM 2695 O O . GLN A 1 363 ? 9.005 7.958 -1.394 1.00 88.25 363 GLN A O 1
ATOM 2700 N N . GLU A 1 364 ? 9.519 6.312 -2.834 1.00 91.44 364 GLU A N 1
ATOM 2701 C CA . GLU A 1 364 ? 10.643 7.037 -3.459 1.00 91.44 364 GLU A CA 1
ATOM 2702 C C . GLU A 1 3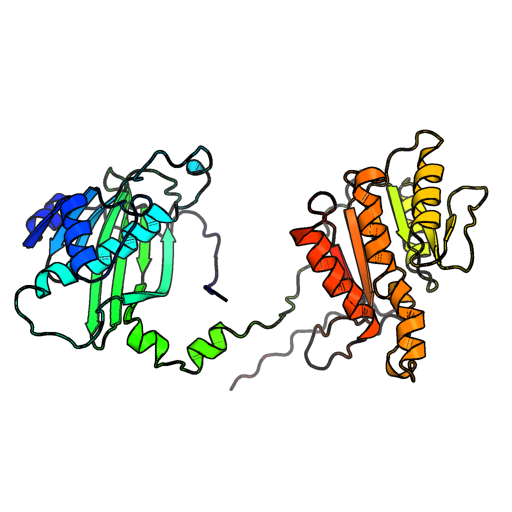64 ? 10.252 7.858 -4.698 1.00 91.44 364 GLU A C 1
ATOM 2704 O O . GLU A 1 364 ? 10.773 8.947 -4.914 1.00 91.44 364 GLU A O 1
ATOM 2709 N N . LEU A 1 365 ? 9.324 7.360 -5.522 1.00 91.94 365 LEU A N 1
ATOM 2710 C CA . LEU A 1 365 ? 8.894 7.986 -6.779 1.00 91.94 365 LEU A CA 1
ATOM 2711 C C . LEU A 1 365 ? 7.365 8.188 -6.837 1.00 91.94 365 LEU A C 1
ATOM 2713 O O . LEU A 1 365 ? 6.709 7.685 -7.759 1.00 91.94 365 LEU A O 1
ATOM 2717 N N . PRO A 1 366 ? 6.762 8.929 -5.885 1.00 90.06 366 PRO A N 1
ATOM 2718 C CA . PRO A 1 366 ? 5.311 9.131 -5.842 1.00 90.06 366 PRO A CA 1
ATOM 2719 C C . PRO A 1 366 ? 4.758 9.807 -7.109 1.00 90.06 366 PRO A C 1
ATOM 2721 O O . PRO A 1 366 ? 3.662 9.461 -7.555 1.00 90.06 366 PRO A O 1
ATOM 2724 N N . ASP A 1 367 ? 5.538 10.690 -7.740 1.00 91.69 367 ASP A N 1
ATOM 2725 C CA . ASP A 1 367 ? 5.158 11.395 -8.973 1.00 91.69 367 ASP A CA 1
ATOM 2726 C C . ASP A 1 367 ? 5.269 10.529 -10.240 1.00 91.69 367 ASP A C 1
ATOM 2728 O O . ASP A 1 367 ? 4.752 10.904 -11.292 1.00 91.69 367 ASP A O 1
ATOM 2732 N N . HIS A 1 368 ? 5.884 9.343 -10.142 1.00 93.81 368 HIS A N 1
ATOM 2733 C CA . HIS A 1 368 ? 6.027 8.391 -11.250 1.00 93.81 368 HIS A CA 1
ATOM 2734 C C . HIS A 1 368 ? 5.208 7.112 -11.057 1.00 93.81 368 HIS A C 1
ATOM 2736 O O . HIS A 1 368 ? 5.504 6.064 -11.640 1.00 93.81 368 HIS A O 1
ATOM 2742 N N . ARG A 1 369 ? 4.164 7.170 -10.225 1.00 91.44 369 ARG A N 1
ATOM 2743 C CA . ARG A 1 369 ? 3.375 5.999 -9.835 1.00 91.44 369 ARG A CA 1
ATOM 2744 C C . ARG A 1 369 ? 2.701 5.315 -11.036 1.00 91.44 369 ARG A C 1
ATOM 2746 O O . ARG A 1 369 ? 1.667 5.765 -11.545 1.00 91.44 369 ARG A O 1
ATOM 2753 N N . GLY A 1 370 ? 3.273 4.186 -11.452 1.00 89.75 370 GLY A N 1
ATOM 2754 C CA . GLY A 1 370 ? 2.685 3.253 -12.412 1.00 89.75 370 GLY A CA 1
ATOM 2755 C C . GLY A 1 370 ? 2.222 1.954 -11.753 1.00 89.75 370 GLY A C 1
ATOM 2756 O O . GLY A 1 370 ? 1.581 1.978 -10.699 1.00 89.75 370 GLY A O 1
ATOM 2757 N N . THR A 1 371 ? 2.471 0.818 -12.404 1.00 93.38 371 THR A N 1
ATOM 2758 C CA . THR A 1 371 ? 1.832 -0.470 -12.072 1.00 93.38 371 THR A CA 1
ATOM 2759 C C . THR A 1 371 ? 2.837 -1.617 -12.103 1.00 93.38 371 THR A C 1
ATOM 2761 O O . THR A 1 371 ? 3.698 -1.648 -12.980 1.00 93.38 371 THR A O 1
ATOM 2764 N N . LEU A 1 372 ? 2.690 -2.566 -11.176 1.00 94.69 372 LEU A N 1
ATOM 2765 C CA . LEU A 1 372 ? 3.355 -3.869 -11.223 1.00 94.69 372 LEU A CA 1
ATOM 2766 C C . LEU A 1 372 ? 2.428 -4.871 -11.903 1.00 94.69 372 LEU A C 1
ATOM 2768 O O . LEU A 1 372 ? 1.270 -4.997 -11.505 1.00 94.69 372 LEU A O 1
ATOM 2772 N N . ILE A 1 373 ? 2.927 -5.543 -12.934 1.00 94.81 373 ILE A N 1
ATOM 2773 C CA . ILE A 1 373 ? 2.171 -6.508 -13.731 1.00 94.81 373 ILE A CA 1
ATOM 2774 C C . ILE A 1 373 ? 2.968 -7.807 -13.738 1.00 94.81 373 ILE A C 1
ATOM 2776 O O . ILE A 1 373 ? 4.131 -7.799 -14.120 1.00 94.81 373 ILE A O 1
ATOM 2780 N N . ASP A 1 374 ? 2.357 -8.911 -13.325 1.00 93.69 374 ASP A N 1
ATOM 2781 C CA . ASP A 1 374 ? 2.968 -10.234 -13.438 1.00 93.69 374 ASP A CA 1
ATOM 2782 C C . ASP A 1 374 ? 2.210 -11.048 -14.487 1.00 93.69 374 ASP A C 1
ATOM 2784 O O . ASP A 1 374 ? 0.986 -11.173 -14.422 1.00 93.69 374 ASP A O 1
ATOM 2788 N N . LEU A 1 375 ? 2.929 -11.515 -15.503 1.00 92.69 375 LEU A N 1
ATOM 2789 C CA . LEU A 1 375 ? 2.384 -12.306 -16.600 1.00 92.69 375 LEU A CA 1
ATOM 2790 C C . LEU A 1 375 ? 2.393 -13.790 -16.245 1.00 92.69 375 LEU A C 1
ATOM 2792 O O . LEU A 1 375 ? 3.283 -14.272 -15.547 1.00 92.69 375 LEU A O 1
ATOM 2796 N N . ASP A 1 376 ? 1.439 -14.530 -16.798 1.00 87.44 376 ASP A N 1
ATOM 2797 C CA . ASP A 1 376 ? 1.358 -15.977 -16.621 1.00 87.44 376 ASP A CA 1
ATOM 2798 C C . ASP A 1 376 ? 2.575 -16.675 -17.281 1.00 87.44 376 ASP A C 1
ATOM 2800 O O . ASP A 1 376 ? 2.864 -16.423 -18.465 1.00 87.44 376 ASP A O 1
ATOM 2804 N N . PRO A 1 377 ? 3.304 -17.550 -16.560 1.00 79.19 377 PRO A N 1
ATOM 2805 C CA . PRO A 1 377 ? 4.428 -18.302 -17.116 1.00 79.19 377 PRO A CA 1
ATOM 2806 C C . PRO A 1 377 ? 4.029 -19.259 -18.252 1.00 79.19 377 PRO A C 1
ATOM 2808 O O . PRO A 1 377 ? 4.863 -19.558 -19.102 1.00 79.19 377 PRO A O 1
ATOM 2811 N N . ALA A 1 378 ? 2.768 -19.697 -18.327 1.00 69.69 378 ALA A N 1
ATOM 2812 C CA . ALA A 1 378 ? 2.275 -20.653 -19.321 1.00 69.69 378 ALA A CA 1
ATOM 2813 C C . ALA A 1 378 ? 1.924 -20.031 -20.688 1.00 69.69 378 ALA A C 1
ATOM 2815 O O . ALA A 1 378 ? 1.608 -20.753 -21.634 1.00 69.69 378 ALA A O 1
ATOM 2816 N N . THR A 1 379 ? 1.988 -18.705 -20.838 1.00 54.59 379 THR A N 1
ATOM 2817 C CA . THR A 1 379 ? 1.556 -18.000 -22.065 1.00 54.59 379 THR A CA 1
ATOM 2818 C C . THR A 1 379 ? 2.611 -17.995 -23.180 1.00 54.59 379 THR A C 1
ATOM 2820 O O . THR A 1 379 ? 2.961 -16.950 -23.727 1.00 54.59 379 THR A O 1
ATOM 2823 N N . GLY A 1 380 ? 3.122 -19.184 -23.512 1.00 43.53 380 GLY A N 1
ATOM 2824 C CA . GLY A 1 380 ? 3.854 -19.473 -24.751 1.00 43.53 380 GLY A CA 1
ATOM 2825 C C . GLY A 1 380 ? 2.992 -20.131 -25.839 1.00 43.53 380 GLY A C 1
ATOM 2826 O O . GLY A 1 380 ? 3.427 -20.213 -26.984 1.00 43.53 380 GLY A O 1
ATOM 2827 N N . GLU A 1 381 ? 1.767 -20.562 -25.519 1.00 36.09 381 GLU A N 1
ATOM 2828 C CA . GLU A 1 381 ? 0.795 -21.068 -26.493 1.00 36.09 381 GLU A CA 1
ATOM 2829 C C . GLU A 1 381 ? -0.545 -20.346 -26.330 1.00 36.09 381 GLU A C 1
ATOM 2831 O O . GLU A 1 381 ? -1.127 -20.271 -25.247 1.00 36.09 381 GLU A O 1
ATOM 2836 N N . ASP A 1 382 ? -1.007 -19.785 -27.440 1.00 39.12 382 ASP A N 1
ATOM 2837 C CA . ASP A 1 382 ? -2.222 -19.000 -27.597 1.00 39.12 382 ASP A CA 1
ATOM 2838 C C . ASP A 1 382 ? -3.458 -19.789 -27.122 1.00 39.12 382 ASP A C 1
ATOM 2840 O O . ASP A 1 382 ? -4.058 -20.576 -27.855 1.00 39.12 382 ASP A O 1
ATOM 2844 N N . THR A 1 383 ? -3.866 -19.584 -25.872 1.00 30.91 383 THR A N 1
ATOM 2845 C CA . THR A 1 383 ? -5.229 -19.876 -25.430 1.00 30.91 383 THR A CA 1
ATOM 2846 C C . THR A 1 383 ? -5.749 -18.672 -24.666 1.00 30.91 383 THR A C 1
ATOM 2848 O O . THR A 1 383 ? -5.386 -18.412 -23.522 1.00 30.91 383 THR A O 1
ATOM 2851 N N . LEU A 1 384 ? -6.633 -17.916 -25.323 1.00 33.53 384 LEU A N 1
ATOM 2852 C CA . LEU A 1 384 ? -7.559 -17.016 -24.642 1.00 33.53 384 LEU A CA 1
ATOM 2853 C C . LEU A 1 384 ? -8.148 -17.746 -23.422 1.00 33.53 384 LEU A C 1
ATOM 2855 O O . LEU A 1 384 ? -8.524 -18.916 -23.558 1.00 33.53 384 LEU A O 1
ATOM 2859 N N . PRO A 1 385 ? -8.255 -17.093 -22.251 1.00 34.94 385 PRO A N 1
ATOM 2860 C CA . PRO A 1 385 ? -8.767 -17.738 -21.054 1.00 34.94 385 PRO A CA 1
ATOM 2861 C C . PRO A 1 385 ? -10.178 -18.259 -21.329 1.00 34.94 385 PRO A C 1
ATOM 2863 O O . PRO A 1 385 ? -11.131 -17.495 -21.486 1.00 34.94 385 PRO A O 1
ATOM 2866 N N . VAL A 1 386 ? -10.315 -19.584 -21.408 1.00 34.69 386 VAL A N 1
ATOM 2867 C CA . VAL A 1 386 ? -11.623 -20.234 -21.381 1.00 34.69 386 VAL A CA 1
ATOM 2868 C C . VAL A 1 386 ? -12.217 -19.918 -20.008 1.00 34.69 386 VAL A C 1
ATOM 2870 O O . VAL A 1 386 ? -11.561 -20.212 -19.003 1.00 34.69 386 VAL A O 1
ATOM 2873 N N . PRO A 1 387 ? -13.425 -19.331 -19.918 1.00 34.22 387 PRO A N 1
ATOM 2874 C CA . PRO A 1 387 ? -14.050 -19.058 -18.635 1.00 34.22 387 PRO A CA 1
ATOM 2875 C C . PRO A 1 387 ? -14.226 -20.386 -17.898 1.00 34.22 387 PRO A C 1
ATOM 2877 O O . PRO A 1 387 ? -15.034 -21.234 -18.284 1.00 34.22 387 PRO A O 1
ATOM 2880 N N . ARG A 1 388 ? -13.425 -20.600 -16.850 1.00 38.69 388 ARG A N 1
ATOM 2881 C CA . ARG A 1 388 ? -13.573 -21.759 -15.975 1.00 38.69 388 ARG A CA 1
ATOM 2882 C C . ARG A 1 388 ? -14.881 -21.568 -15.218 1.00 38.69 388 ARG A C 1
ATOM 2884 O O . ARG A 1 388 ? -14.986 -20.716 -14.345 1.00 38.69 388 ARG A O 1
ATOM 2891 N N . THR A 1 389 ? -15.893 -22.348 -15.588 1.00 32.28 389 THR A N 1
ATOM 2892 C CA . THR A 1 389 ? -17.171 -22.406 -14.872 1.00 32.28 389 THR A CA 1
ATOM 2893 C C . THR A 1 389 ? -16.925 -22.609 -13.375 1.00 32.28 389 THR A C 1
ATOM 2895 O O . THR A 1 389 ? -16.129 -23.491 -13.025 1.00 32.28 389 THR A O 1
ATOM 2898 N N . PRO A 1 390 ? -17.603 -21.856 -12.491 1.00 33.19 390 PRO A N 1
ATOM 2899 C CA . PRO A 1 390 ? -17.446 -22.014 -11.054 1.00 33.19 390 PRO A CA 1
ATOM 2900 C C . PRO A 1 390 ? -17.824 -23.442 -10.661 1.00 33.19 390 PRO A C 1
ATOM 2902 O O . PRO A 1 390 ? -18.935 -23.908 -10.925 1.00 33.19 390 PRO A O 1
ATOM 2905 N N . ARG A 1 391 ? -16.879 -24.165 -10.050 1.00 32.12 391 ARG A N 1
ATOM 2906 C CA . ARG A 1 391 ? -17.186 -25.452 -9.424 1.00 32.12 391 ARG A CA 1
ATOM 2907 C C . ARG A 1 391 ? -18.097 -25.181 -8.223 1.00 32.12 391 ARG A C 1
ATOM 2909 O O . ARG A 1 391 ? -17.776 -24.296 -7.431 1.00 32.12 391 ARG A O 1
ATOM 2916 N N . PRO A 1 392 ? -19.211 -25.913 -8.062 1.00 30.89 392 PRO A N 1
ATOM 2917 C CA . PRO A 1 392 ? -20.058 -25.760 -6.892 1.00 30.89 392 PRO A CA 1
ATOM 2918 C C . PRO A 1 392 ? -19.259 -26.139 -5.644 1.00 30.89 392 PRO A C 1
ATOM 2920 O O . PRO A 1 392 ? -18.759 -27.261 -5.530 1.00 30.89 392 PRO A O 1
ATOM 2923 N N . CYS A 1 393 ? -19.139 -25.191 -4.716 1.00 31.02 393 CYS A N 1
ATOM 2924 C CA . CYS A 1 393 ? -18.658 -25.442 -3.368 1.00 31.02 393 CYS A CA 1
ATOM 2925 C C . CYS A 1 393 ? -19.635 -26.406 -2.684 1.00 31.02 393 CYS A C 1
ATOM 2927 O O . CYS A 1 393 ? -20.690 -25.997 -2.204 1.00 31.02 393 CYS A O 1
ATOM 2929 N N . TYR A 1 394 ? -19.300 -27.694 -2.655 1.00 31.77 394 TYR A N 1
ATOM 2930 C CA . TYR A 1 394 ? -19.886 -28.612 -1.688 1.00 31.77 394 TYR A CA 1
ATOM 2931 C C . TYR A 1 394 ? -19.173 -28.394 -0.359 1.00 31.77 394 TYR A C 1
ATOM 2933 O O . TYR A 1 394 ? -17.964 -28.595 -0.254 1.00 31.77 394 TYR A O 1
ATOM 2941 N N . GLY A 1 395 ? -19.932 -27.927 0.628 1.00 35.91 395 GLY A N 1
ATOM 2942 C CA . GLY A 1 395 ? -19.442 -27.728 1.981 1.00 35.91 395 GLY A CA 1
ATOM 2943 C C . GLY A 1 395 ? -19.138 -29.035 2.708 1.00 35.91 395 GLY A C 1
ATOM 2944 O O . GLY A 1 395 ? -19.687 -30.092 2.385 1.00 35.91 395 GLY A O 1
ATOM 2945 N N . LYS A 1 396 ? -18.308 -28.904 3.739 1.00 31.83 396 LYS A N 1
ATOM 2946 C CA . LYS A 1 396 ? -18.549 -29.406 5.091 1.00 31.83 396 LYS A CA 1
ATOM 2947 C C . LYS A 1 396 ? -17.809 -28.528 6.085 1.00 31.83 396 LYS A C 1
ATOM 2949 O O . LYS A 1 396 ? -16.682 -28.113 5.739 1.00 31.83 396 LYS A O 1
#

pLDDT: mean 83.15, std 17.37, range [30.89, 98.69]

Sequence (396 aa):
MHARGAARAAQRGHHRGLPQLDVDSVRRGSTRHLTGATCYEALAALGYHYGPAFQGIEEVWIGPGEALARIRPPAPIGDDAARHHVHPVLLDSCFQTLLTPQLLGSEGSGAASGTGVRLPLSIGEVDLDTVGDQPLWAHAVLIRDADGELVGDIAVHADDGRPLGRVTGFRAADVETASTAVGLGTIDSWLADITWTEAPYATAPLGTSVRDWLVLADGQGVADELAARVTARGGRCHLVRPGAAYRMAPDRRESVIRPGSSADLERLLTELRADGSAPYDHVVYLWSLDLPPMDATSTAADVRERADLAGYSLVVLARALPDHQPGSRLHIVTRGGQAVVPGDPAEPLSAPAWGIGRVLGQQELPDHRGTLIDLDPATGEDTLPVPRTPRPCYGK